Protein AF-A0A7J6TB54-F1 (afdb_monomer)

Structure (mmCIF, N/CA/C/O backbone):
data_AF-A0A7J6TB54-F1
#
_entry.id   AF-A0A7J6TB54-F1
#
loop_
_atom_site.group_PDB
_atom_site.id
_atom_site.type_symbol
_atom_site.label_atom_id
_atom_site.label_alt_id
_atom_site.label_comp_id
_atom_site.label_asym_id
_atom_site.label_entity_id
_atom_site.label_seq_id
_atom_site.pdbx_PDB_ins_code
_atom_site.Cartn_x
_atom_site.Cartn_y
_atom_site.Cartn_z
_atom_site.occupancy
_atom_site.B_iso_or_equiv
_atom_site.auth_seq_id
_atom_site.auth_comp_id
_atom_site.auth_asym_id
_atom_site.auth_atom_id
_atom_site.pdbx_PDB_model_num
ATOM 1 N N . HIS A 1 1 ? 12.594 -7.063 19.375 1.00 52.56 1 HIS A N 1
ATOM 2 C CA . HIS A 1 1 ? 13.958 -7.646 19.365 1.00 52.56 1 HIS A CA 1
ATOM 3 C C . HIS A 1 1 ? 14.977 -6.621 18.866 1.00 52.56 1 HIS A C 1
ATOM 5 O O . HIS A 1 1 ? 14.605 -5.740 18.099 1.00 52.56 1 HIS A O 1
ATOM 11 N N . ARG A 1 2 ? 16.240 -6.703 19.314 1.00 49.12 2 ARG A N 1
ATOM 12 C CA . ARG A 1 2 ? 17.361 -5.839 18.864 1.00 49.12 2 ARG A CA 1
ATOM 13 C C . ARG A 1 2 ? 18.655 -6.622 18.541 1.00 49.12 2 ARG A C 1
ATOM 15 O O . ARG A 1 2 ? 19.672 -5.993 18.266 1.00 49.12 2 ARG A O 1
ATOM 22 N N . ALA A 1 3 ? 18.633 -7.961 18.591 1.00 51.56 3 ALA A N 1
ATOM 23 C CA . ALA A 1 3 ? 19.847 -8.790 18.649 1.00 51.56 3 ALA A CA 1
ATOM 24 C C . ALA A 1 3 ? 19.997 -9.866 17.547 1.00 51.56 3 ALA A C 1
ATOM 26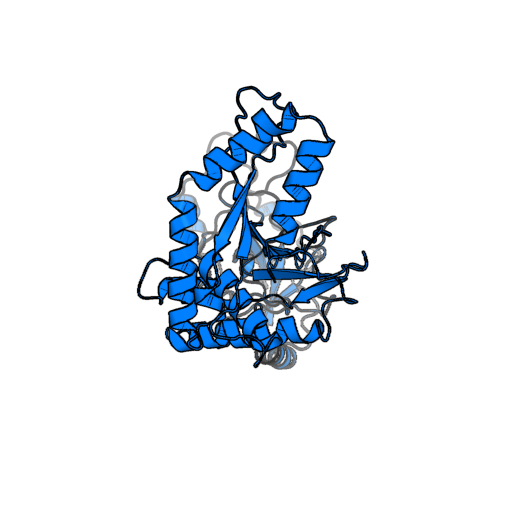 O O . ALA A 1 3 ? 21.071 -10.450 17.440 1.00 51.56 3 ALA A O 1
ATOM 27 N N . GLY A 1 4 ? 18.984 -10.119 16.706 1.00 53.31 4 GLY A N 1
ATOM 28 C CA . GLY A 1 4 ? 19.076 -11.133 15.635 1.00 53.31 4 GLY A CA 1
ATOM 29 C C . GLY A 1 4 ? 18.929 -12.587 16.112 1.00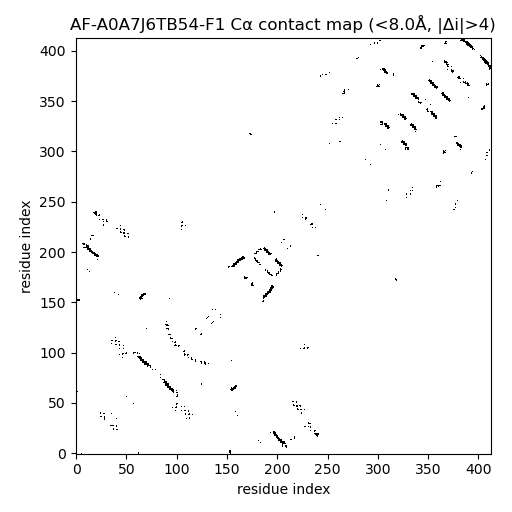 53.31 4 GLY A C 1
ATOM 30 O O . GLY A 1 4 ? 19.300 -13.517 15.406 1.00 53.31 4 GLY A O 1
ATOM 31 N N . ASP A 1 5 ? 18.366 -12.763 17.303 1.00 64.69 5 ASP A N 1
ATOM 32 C CA . ASP A 1 5 ? 17.978 -14.013 17.956 1.00 64.69 5 ASP A CA 1
ATOM 33 C C . ASP A 1 5 ? 16.882 -14.794 17.199 1.00 64.69 5 ASP A C 1
ATOM 35 O O . ASP A 1 5 ? 16.851 -16.026 17.216 1.00 64.69 5 ASP A O 1
ATOM 39 N N . MET A 1 6 ? 16.010 -14.079 16.485 1.00 69.81 6 MET A N 1
ATOM 40 C CA . MET A 1 6 ? 14.909 -14.639 15.699 1.00 69.81 6 MET A CA 1
ATOM 41 C C . MET A 1 6 ? 15.418 -15.398 14.457 1.00 69.81 6 MET A C 1
ATOM 43 O O . MET A 1 6 ? 15.857 -14.796 13.474 1.00 69.81 6 MET A O 1
ATOM 47 N N . ARG A 1 7 ? 15.336 -16.735 14.487 1.00 79.88 7 ARG A N 1
ATOM 48 C CA . ARG A 1 7 ? 15.780 -17.610 13.388 1.00 79.88 7 ARG A CA 1
ATOM 49 C C . ARG A 1 7 ? 14.729 -17.717 12.279 1.00 79.88 7 ARG A C 1
ATOM 51 O O . ARG A 1 7 ? 13.743 -18.436 12.413 1.00 79.88 7 ARG A O 1
ATOM 58 N N . TRP A 1 8 ? 14.987 -17.051 11.158 1.00 84.06 8 TRP A N 1
ATOM 59 C CA . TRP A 1 8 ? 14.251 -17.246 9.906 1.00 84.06 8 TRP A CA 1
ATOM 60 C C . TRP A 1 8 ? 14.515 -18.642 9.329 1.00 84.06 8 TRP A C 1
ATOM 62 O O . TRP A 1 8 ? 15.644 -19.126 9.359 1.00 84.06 8 TRP A O 1
ATOM 72 N N . SER A 1 9 ? 13.484 -19.282 8.775 1.00 87.62 9 SER A N 1
ATOM 73 C CA . SER A 1 9 ? 13.571 -20.635 8.210 1.00 87.62 9 SER A CA 1
ATOM 74 C C . SER A 1 9 ? 13.970 -20.666 6.732 1.00 87.62 9 SER A C 1
ATOM 76 O O . SER A 1 9 ? 14.167 -21.739 6.169 1.00 87.62 9 SER A O 1
ATOM 78 N N . GLY A 1 10 ? 14.003 -19.498 6.083 1.00 84.31 10 GLY A N 1
ATOM 79 C CA . GLY A 1 10 ? 14.164 -19.353 4.633 1.00 84.31 10 GLY A CA 1
ATOM 80 C C . GLY A 1 10 ? 12.861 -19.535 3.845 1.00 84.31 10 GLY A C 1
ATOM 81 O O . GLY A 1 10 ? 12.784 -19.099 2.700 1.00 84.31 10 GLY A O 1
ATOM 82 N N . SER A 1 11 ? 11.810 -20.091 4.459 1.00 89.06 11 SER A N 1
ATOM 83 C CA . SER A 1 11 ? 10.483 -20.207 3.838 1.00 89.06 11 SER A CA 1
ATOM 84 C C . SER A 1 11 ? 9.908 -18.817 3.547 1.00 89.06 11 SER A C 1
ATOM 86 O O . SER A 1 11 ? 10.085 -17.889 4.341 1.00 89.06 11 SER A O 1
ATOM 88 N N . ARG A 1 12 ? 9.187 -18.655 2.434 1.00 89.44 12 ARG A N 1
ATOM 89 C CA . ARG A 1 12 ? 8.506 -17.402 2.080 1.00 89.44 12 ARG A CA 1
ATOM 90 C C . ARG A 1 12 ? 7.069 -17.664 1.649 1.00 89.44 12 ARG A C 1
ATOM 92 O O . ARG A 1 12 ? 6.790 -18.652 0.979 1.00 89.44 12 ARG A O 1
ATOM 99 N N . ARG A 1 13 ? 6.164 -16.776 2.056 1.00 88.50 13 ARG A N 1
ATOM 100 C CA . ARG A 1 13 ? 4.749 -16.755 1.677 1.00 88.50 13 ARG A CA 1
ATOM 101 C C . ARG A 1 13 ? 4.314 -15.306 1.506 1.00 88.50 13 ARG A C 1
ATOM 103 O O . ARG A 1 13 ? 4.523 -14.505 2.415 1.00 88.50 13 ARG A O 1
ATOM 110 N N . ALA A 1 14 ? 3.710 -14.986 0.367 1.00 90.94 14 ALA A N 1
ATOM 111 C CA . ALA A 1 14 ? 2.957 -13.751 0.198 1.00 90.94 14 ALA A CA 1
ATOM 112 C C . ALA A 1 14 ? 1.550 -13.940 0.779 1.00 90.94 14 ALA A C 1
ATOM 114 O O . ALA A 1 14 ? 0.861 -14.907 0.451 1.00 90.94 14 ALA A O 1
ATOM 115 N N . VAL A 1 15 ? 1.137 -13.025 1.651 1.00 88.81 15 VAL A N 1
ATOM 116 C CA . VAL A 1 15 ? -0.247 -12.875 2.101 1.00 88.81 15 VAL A CA 1
ATOM 117 C C . VAL A 1 15 ? -0.836 -11.730 1.294 1.00 88.81 15 VAL A C 1
ATOM 119 O O . VAL A 1 15 ? -0.404 -10.585 1.442 1.00 88.81 15 VAL A O 1
ATOM 122 N N . LEU A 1 16 ? -1.759 -12.052 0.393 1.00 86.38 16 LEU A N 1
ATOM 123 C CA . LEU A 1 16 ? -2.441 -11.073 -0.449 1.00 86.38 16 LEU A CA 1
ATOM 124 C C . LEU A 1 16 ? -3.681 -10.593 0.294 1.00 86.38 16 LEU A C 1
ATOM 126 O O . LEU A 1 16 ? -4.451 -11.422 0.772 1.00 86.38 16 LEU A O 1
ATOM 130 N N . PHE A 1 17 ? -3.865 -9.282 0.398 1.00 87.81 17 PHE A N 1
ATOM 131 C CA . PHE A 1 17 ? -5.110 -8.718 0.913 1.00 87.81 17 PHE A CA 1
ATOM 132 C C . PHE A 1 17 ? -6.038 -8.446 -0.277 1.00 87.81 17 PHE A C 1
ATOM 134 O O . PHE A 1 17 ? -5.559 -8.164 -1.383 1.00 87.81 17 PHE A O 1
ATOM 141 N N . LYS A 1 18 ? -7.358 -8.492 -0.071 1.00 84.69 18 LYS A N 1
ATOM 142 C CA . LYS A 1 18 ? -8.319 -8.009 -1.073 1.00 84.69 18 LYS A CA 1
ATOM 143 C C . LYS A 1 18 ? -8.033 -6.526 -1.381 1.00 84.69 18 LYS A C 1
ATOM 145 O O . LYS A 1 18 ? -7.587 -5.819 -0.467 1.00 84.69 18 LYS A O 1
ATOM 150 N N . PRO A 1 19 ? -8.313 -6.025 -2.597 1.00 87.31 19 PRO A N 1
ATOM 151 C CA . PRO A 1 19 ? -8.150 -4.608 -2.921 1.00 87.31 19 PRO A CA 1
ATOM 152 C C . PRO A 1 19 ? -8.997 -3.692 -2.026 1.00 87.31 19 PRO A C 1
ATOM 154 O O . PRO A 1 19 ? -9.946 -4.127 -1.367 1.00 87.31 19 PRO A O 1
ATOM 157 N N . PHE A 1 20 ? -8.648 -2.412 -1.965 1.00 84.25 20 PHE A N 1
ATOM 158 C CA . PHE A 1 20 ? -9.446 -1.394 -1.277 1.00 84.25 20 PHE A CA 1
ATOM 159 C C . PHE A 1 20 ? -9.248 -0.017 -1.911 1.00 84.25 20 PHE A C 1
ATOM 161 O O . PHE A 1 20 ? -8.226 0.249 -2.544 1.00 84.25 20 PHE A O 1
ATOM 168 N N . SER A 1 21 ? -10.232 0.865 -1.735 1.00 87.94 21 SER A N 1
ATOM 169 C CA . SER A 1 21 ? -10.269 2.179 -2.379 1.00 87.94 21 SER A CA 1
ATOM 170 C C . SER A 1 21 ? -9.065 3.069 -2.030 1.00 87.94 21 SER A C 1
ATOM 172 O O . SER A 1 21 ? -8.798 3.369 -0.860 1.00 87.94 21 SER A O 1
ATOM 174 N N . LEU A 1 22 ? -8.378 3.581 -3.060 1.00 90.75 22 LEU A N 1
ATOM 175 C CA . LEU A 1 22 ? -7.399 4.665 -2.917 1.00 90.75 22 LEU A CA 1
ATOM 176 C C . LEU A 1 22 ? -8.082 5.972 -2.491 1.00 90.75 22 LEU A C 1
ATOM 178 O O . LEU A 1 22 ? -7.463 6.807 -1.828 1.00 90.75 22 LEU A O 1
ATOM 182 N N . GLU A 1 23 ? -9.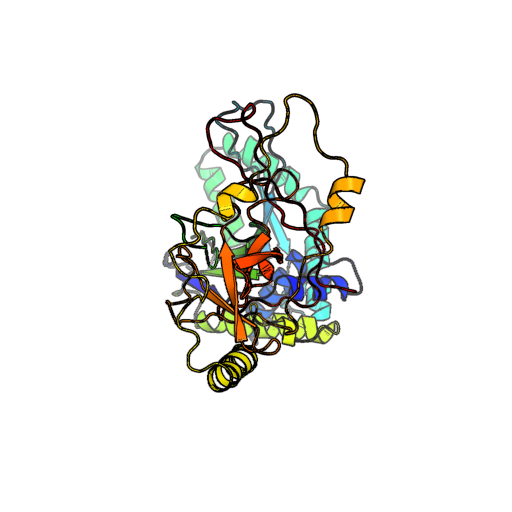352 6.161 -2.857 1.00 89.81 23 GLU A N 1
ATOM 183 C CA . GLU A 1 23 ? -10.131 7.328 -2.454 1.00 89.81 23 GLU A CA 1
ATOM 184 C C . GLU A 1 23 ? -10.430 7.336 -0.956 1.00 89.81 23 GLU A C 1
ATOM 186 O O . GLU A 1 23 ? -10.266 8.386 -0.338 1.00 89.81 23 GLU A O 1
ATOM 191 N N . TYR A 1 24 ? -10.732 6.195 -0.331 1.00 89.56 24 TYR A N 1
ATOM 192 C CA . TYR A 1 24 ? -10.888 6.140 1.127 1.00 89.56 24 TYR A CA 1
ATOM 193 C C . TYR A 1 24 ? -9.629 6.624 1.856 1.00 89.56 24 TYR A C 1
ATOM 195 O O . TYR A 1 24 ? -9.688 7.484 2.735 1.00 89.56 24 TYR A O 1
ATOM 203 N N . VAL A 1 25 ? -8.457 6.151 1.424 1.00 94.12 25 VAL A N 1
ATOM 204 C CA . VAL A 1 25 ? -7.171 6.573 2.000 1.00 94.12 25 VAL A CA 1
ATOM 205 C C . VAL A 1 25 ? -6.909 8.064 1.751 1.00 94.12 25 VAL A C 1
ATOM 207 O O . VAL A 1 25 ? -6.421 8.761 2.643 1.00 94.12 25 VAL A O 1
ATOM 210 N N . ARG A 1 26 ? -7.290 8.596 0.579 1.00 92.50 26 ARG A N 1
ATOM 211 C CA . ARG A 1 26 ? -7.265 10.044 0.303 1.00 92.50 26 ARG A CA 1
ATOM 212 C C . ARG A 1 26 ? -8.226 10.813 1.219 1.00 92.50 26 ARG A C 1
ATOM 214 O O . ARG A 1 26 ? -7.839 11.861 1.732 1.00 92.50 26 ARG A O 1
ATOM 221 N N . ALA A 1 27 ? -9.435 10.312 1.461 1.00 92.19 27 ALA A N 1
ATOM 222 C CA . ALA A 1 27 ? -10.425 10.937 2.335 1.00 92.19 27 ALA A CA 1
ATOM 223 C C . ALA A 1 27 ? -9.920 11.035 3.784 1.00 92.19 27 ALA A C 1
ATOM 225 O O . ALA A 1 27 ? -10.029 12.107 4.377 1.00 92.19 27 ALA A O 1
ATOM 226 N N . ILE A 1 28 ? -9.247 9.994 4.297 1.00 93.62 28 ILE A N 1
ATOM 227 C CA . ILE A 1 28 ? -8.531 10.056 5.584 1.00 93.62 28 ILE A CA 1
ATOM 228 C C . ILE A 1 28 ? -7.511 11.204 5.558 1.00 93.62 28 ILE A C 1
ATOM 230 O O . ILE A 1 28 ? -7.586 12.098 6.395 1.00 93.62 28 ILE A O 1
ATOM 234 N N . THR A 1 29 ? -6.620 11.268 4.557 1.00 94.06 29 THR A N 1
ATOM 235 C CA . THR A 1 29 ? -5.609 12.350 4.493 1.00 94.06 29 THR A CA 1
ATOM 236 C C . THR A 1 29 ? -6.191 13.764 4.383 1.00 94.06 29 THR A C 1
ATOM 238 O O . THR A 1 29 ? -5.555 14.705 4.854 1.00 94.06 29 THR A O 1
ATOM 241 N N . LYS A 1 30 ? -7.386 13.927 3.791 1.00 91.94 30 LYS A N 1
ATOM 242 C CA . LYS A 1 30 ? -8.110 15.211 3.708 1.00 91.94 30 LYS A CA 1
ATOM 243 C C . LYS A 1 30 ? -8.732 15.629 5.048 1.00 91.94 30 LYS A C 1
ATOM 245 O O . LYS A 1 30 ? -8.899 16.822 5.277 1.00 91.94 30 LYS A O 1
ATOM 250 N N . LYS A 1 31 ? -9.112 14.665 5.893 1.00 91.25 31 LYS A N 1
ATOM 251 C CA . LYS A 1 31 ? -9.821 14.887 7.164 1.00 91.25 31 LYS A CA 1
ATOM 252 C C . LYS A 1 31 ? -8.890 15.030 8.371 1.00 91.25 31 LYS A C 1
ATOM 254 O O . LYS A 1 31 ? -9.255 15.706 9.328 1.00 91.25 31 LYS A O 1
ATOM 259 N N . THR A 1 32 ? -7.690 14.451 8.330 1.00 88.75 32 THR A N 1
ATOM 260 C CA . THR A 1 32 ? -6.699 14.597 9.407 1.00 88.75 32 THR A CA 1
ATOM 261 C C . THR A 1 32 ? -6.305 16.073 9.620 1.00 88.75 32 THR A C 1
ATOM 263 O O . THR A 1 32 ? -5.904 16.730 8.656 1.00 88.75 32 THR A O 1
ATOM 266 N N . PRO A 1 33 ? -6.283 16.610 10.859 1.00 70.25 33 PRO A N 1
ATOM 267 C CA . PRO A 1 33 ? -6.038 18.039 11.127 1.00 70.25 33 PRO A CA 1
ATOM 268 C C . PRO A 1 33 ? -4.603 18.539 10.849 1.00 70.25 33 PRO A C 1
ATOM 270 O O . PRO A 1 33 ? -4.275 19.691 11.137 1.00 70.25 33 PRO A O 1
ATOM 273 N N . LYS A 1 34 ? -3.710 17.701 10.305 1.00 80.69 34 LYS A N 1
ATOM 274 C CA . LYS A 1 34 ? -2.387 18.101 9.786 1.00 80.69 34 LYS A CA 1
ATOM 275 C C . LYS A 1 34 ? -2.111 17.343 8.492 1.00 80.69 34 LYS A C 1
ATOM 277 O O . LYS A 1 34 ? -2.607 16.234 8.312 1.00 80.69 34 LYS A O 1
ATOM 282 N N . LYS A 1 35 ? -1.262 17.918 7.629 1.00 81.88 35 LYS A N 1
ATOM 283 C CA . LYS A 1 35 ? -0.851 17.339 6.337 1.00 81.88 35 LYS A CA 1
ATOM 284 C C . LYS A 1 35 ? -0.226 15.946 6.518 1.00 81.88 35 LYS A C 1
ATOM 286 O O . LYS A 1 35 ? 0.974 15.825 6.756 1.00 81.88 35 LYS A O 1
ATOM 291 N N . THR A 1 36 ? -1.055 14.914 6.393 1.00 92.94 36 THR A N 1
ATOM 292 C CA . THR A 1 36 ? -0.664 13.501 6.337 1.00 92.94 36 THR A CA 1
ATOM 293 C C . THR A 1 36 ? -0.665 13.034 4.888 1.00 92.94 36 THR A C 1
ATOM 295 O O . THR A 1 36 ? -1.374 13.590 4.049 1.00 92.94 36 THR A O 1
ATOM 298 N N . THR A 1 37 ? 0.152 12.035 4.562 1.00 93.81 37 THR A N 1
ATOM 299 C CA . THR A 1 37 ? 0.187 11.453 3.213 1.00 93.81 37 THR A CA 1
ATOM 300 C C . THR A 1 37 ? -0.413 10.051 3.188 1.00 93.81 37 THR A C 1
ATOM 302 O O . THR A 1 37 ? -0.509 9.380 4.214 1.00 93.81 37 THR A O 1
ATOM 305 N N . ILE A 1 38 ? -0.764 9.582 1.987 1.00 93.62 38 ILE A N 1
ATOM 306 C CA . ILE A 1 38 ? -1.249 8.215 1.732 1.00 93.62 38 ILE A CA 1
ATOM 307 C C . ILE A 1 38 ? -0.311 7.171 2.370 1.00 93.62 38 ILE A C 1
ATOM 309 O O . ILE A 1 38 ? -0.774 6.254 3.043 1.00 93.62 38 ILE A O 1
ATOM 313 N N . ASN A 1 39 ? 1.010 7.361 2.252 1.00 94.31 39 ASN A N 1
ATOM 314 C CA . ASN A 1 39 ? 2.004 6.481 2.874 1.00 94.31 39 ASN A CA 1
ATOM 315 C C . ASN A 1 39 ? 1.941 6.508 4.407 1.00 94.31 39 ASN A C 1
ATOM 317 O O . ASN A 1 39 ? 2.123 5.464 5.023 1.00 94.31 39 ASN A O 1
ATOM 321 N N . ASP A 1 40 ? 1.685 7.665 5.024 1.00 96.12 40 ASP A N 1
ATOM 322 C CA . ASP A 1 40 ? 1.605 7.775 6.483 1.00 96.12 40 ASP A CA 1
ATOM 323 C C . ASP A 1 40 ? 0.358 7.039 7.027 1.00 96.12 40 ASP A C 1
ATOM 325 O O . ASP A 1 40 ? 0.446 6.372 8.059 1.00 96.12 40 ASP A O 1
ATOM 329 N N . VAL A 1 41 ? -0.777 7.099 6.310 1.00 96.50 41 VAL A N 1
ATOM 330 C CA . VAL A 1 41 ? -2.014 6.358 6.640 1.00 96.50 41 VAL A CA 1
ATOM 331 C C . VAL A 1 41 ? -1.811 4.852 6.499 1.00 96.50 41 VAL A C 1
ATOM 333 O O . VAL A 1 41 ? -2.053 4.106 7.444 1.00 96.50 41 VAL A O 1
ATOM 336 N N . LEU A 1 42 ? -1.312 4.395 5.350 1.00 96.94 42 LEU A N 1
ATOM 337 C CA . LEU A 1 42 ? -1.096 2.970 5.080 1.00 96.94 42 LEU A CA 1
ATOM 338 C C . LEU A 1 42 ? -0.060 2.352 6.030 1.00 96.94 42 LEU A C 1
ATOM 340 O O . LEU A 1 42 ? -0.239 1.228 6.502 1.00 96.94 42 LEU A O 1
ATOM 344 N N . LEU A 1 43 ? 0.992 3.102 6.370 1.00 97.81 43 LEU A N 1
ATOM 345 C CA . LEU A 1 43 ? 1.970 2.691 7.371 1.00 97.81 43 LEU A CA 1
ATOM 346 C C . LEU A 1 43 ? 1.349 2.638 8.775 1.00 97.81 43 LEU A C 1
ATOM 348 O O . LEU A 1 43 ? 1.599 1.683 9.502 1.00 97.81 43 LEU A O 1
ATOM 352 N N . SER A 1 44 ? 0.500 3.600 9.150 1.00 97.75 44 SER A N 1
ATOM 353 C CA . SER A 1 44 ? -0.194 3.590 10.447 1.00 97.75 44 SER A CA 1
ATOM 354 C C . SER A 1 44 ? -1.167 2.408 10.579 1.00 97.75 44 SER A C 1
ATOM 356 O O . SER A 1 44 ? -1.174 1.742 11.615 1.00 97.75 44 SER A O 1
ATOM 358 N N . ALA A 1 45 ? -1.915 2.078 9.517 1.00 97.25 45 ALA A N 1
ATOM 359 C CA . ALA A 1 45 ? -2.750 0.871 9.457 1.00 97.25 45 ALA A CA 1
ATOM 360 C C . ALA A 1 45 ? -1.903 -0.404 9.597 1.00 97.25 45 ALA A C 1
ATOM 362 O O . ALA A 1 45 ? -2.261 -1.309 10.343 1.00 97.25 45 ALA A O 1
ATOM 363 N N . THR A 1 46 ? -0.737 -0.449 8.944 1.00 98.06 46 THR A N 1
ATOM 364 C CA . THR A 1 46 ? 0.214 -1.570 9.042 1.00 98.06 46 THR A CA 1
ATOM 365 C C . THR A 1 46 ? 0.771 -1.731 10.460 1.00 98.06 46 THR A C 1
ATOM 367 O O . THR A 1 46 ? 0.863 -2.848 10.968 1.00 98.06 46 THR A O 1
ATOM 370 N N . VAL A 1 47 ? 1.125 -0.629 11.130 1.00 98.31 47 VAL A N 1
ATOM 371 C CA . VAL A 1 47 ? 1.580 -0.648 12.530 1.00 98.31 47 VAL A CA 1
ATOM 372 C C . VAL A 1 47 ? 0.449 -1.083 13.466 1.00 98.31 47 VAL A C 1
ATOM 374 O O . VAL A 1 47 ? 0.698 -1.873 14.372 1.00 98.31 47 VAL A O 1
ATOM 377 N N . GLY A 1 48 ? -0.787 -0.633 13.226 1.00 97.75 48 GLY A N 1
ATOM 378 C CA . GLY A 1 48 ? -1.975 -1.099 13.945 1.00 97.75 48 GLY A CA 1
ATOM 379 C C . GLY A 1 48 ? -2.214 -2.601 13.782 1.00 97.75 48 GLY A C 1
ATOM 380 O O . GLY A 1 48 ? -2.283 -3.324 14.771 1.00 97.75 48 GLY A O 1
ATOM 381 N N . ALA A 1 49 ? -2.208 -3.102 12.544 1.00 96.81 49 ALA A N 1
ATOM 382 C CA . ALA A 1 49 ? -2.362 -4.527 12.249 1.00 96.81 49 ALA A CA 1
ATOM 383 C C . ALA A 1 49 ? -1.325 -5.387 12.989 1.00 96.81 49 ALA A C 1
ATOM 385 O O . ALA A 1 49 ? -1.664 -6.418 13.565 1.00 96.81 49 ALA A O 1
ATOM 386 N N . ILE A 1 50 ? -0.066 -4.933 13.018 1.00 96.81 50 ILE A N 1
ATOM 387 C CA . ILE A 1 50 ? 1.023 -5.596 13.746 1.00 96.81 50 ILE A CA 1
ATOM 388 C C . ILE A 1 50 ? 0.815 -5.497 15.266 1.00 96.81 50 ILE A C 1
ATOM 390 O O . ILE A 1 50 ? 1.041 -6.485 15.957 1.00 96.81 50 ILE A O 1
ATOM 394 N N . LYS A 1 51 ? 0.332 -4.363 15.796 1.00 97.12 51 LYS A N 1
ATOM 395 C CA . LYS A 1 51 ? -0.026 -4.223 17.219 1.00 97.12 51 LYS A CA 1
ATOM 396 C C . LYS A 1 51 ? -1.108 -5.224 17.615 1.00 97.12 51 LYS A C 1
ATOM 398 O O . LYS A 1 51 ? -0.921 -5.967 18.571 1.00 97.12 51 LYS A O 1
ATOM 403 N N . ALA A 1 52 ? -2.214 -5.253 16.876 1.00 95.31 52 ALA A N 1
ATOM 404 C CA . ALA A 1 52 ? -3.353 -6.115 17.162 1.00 95.31 52 ALA A CA 1
ATOM 405 C C . ALA A 1 52 ? -3.007 -7.607 16.994 1.00 95.31 52 ALA A C 1
ATOM 407 O O . ALA A 1 52 ? -3.444 -8.428 17.792 1.00 95.31 52 ALA A O 1
ATOM 408 N N . TYR A 1 53 ? -2.152 -7.950 16.022 1.00 95.62 53 TYR A N 1
ATOM 409 C CA . TYR A 1 53 ? -1.595 -9.298 15.860 1.00 95.62 53 TYR A CA 1
ATOM 410 C C . TYR A 1 53 ? -0.690 -9.704 17.039 1.00 95.62 53 TYR A C 1
ATOM 412 O O . TYR A 1 53 ? -0.718 -10.850 17.479 1.00 95.62 53 TYR A O 1
ATOM 420 N N . SER A 1 54 ? 0.123 -8.775 17.553 1.00 94.19 54 SER A N 1
ATOM 421 C CA . SER A 1 54 ? 1.028 -9.019 18.683 1.00 94.19 54 SER A CA 1
ATOM 422 C C . SER A 1 54 ? 0.336 -9.000 20.054 1.00 94.19 54 SER A C 1
ATOM 424 O O . SER A 1 54 ? 0.890 -9.555 21.007 1.00 94.19 54 SER A O 1
ATOM 426 N N . GLY A 1 55 ? -0.843 -8.384 20.172 1.00 92.94 55 GLY A N 1
ATOM 427 C CA . GLY A 1 55 ? -1.629 -8.330 21.407 1.00 92.94 55 GLY A CA 1
ATOM 428 C C . GLY A 1 55 ? -0.836 -7.792 22.603 1.00 92.94 55 GLY A C 1
ATOM 429 O O . GLY A 1 55 ? -0.041 -6.856 22.475 1.00 92.94 55 GLY A O 1
ATOM 430 N N . ASP A 1 56 ? -1.006 -8.434 23.758 1.00 91.25 56 ASP A N 1
ATOM 431 C CA . ASP A 1 56 ? -0.397 -8.035 25.037 1.00 91.25 56 ASP A CA 1
ATOM 432 C C . ASP A 1 56 ? 1.141 -8.137 25.071 1.00 91.25 56 ASP A C 1
ATOM 434 O O . ASP A 1 56 ? 1.773 -7.684 26.024 1.00 91.25 56 ASP A O 1
ATOM 438 N N . THR A 1 57 ? 1.781 -8.679 24.025 1.00 92.06 57 THR A N 1
ATOM 439 C CA . THR A 1 57 ? 3.252 -8.647 23.902 1.00 92.06 57 THR A CA 1
ATOM 440 C C . THR A 1 57 ? 3.800 -7.256 23.547 1.00 92.06 57 THR A C 1
ATOM 442 O O . THR A 1 57 ? 5.012 -7.044 23.613 1.00 92.06 57 THR A O 1
ATOM 445 N N . VAL A 1 58 ? 2.936 -6.293 23.189 1.00 95.06 58 VAL A N 1
ATOM 446 C CA . VAL A 1 58 ? 3.319 -4.901 22.890 1.00 95.06 58 VAL A CA 1
ATOM 447 C C . VAL A 1 58 ? 3.352 -4.057 24.165 1.00 95.06 58 VAL A C 1
ATOM 449 O O . VAL A 1 58 ? 2.381 -3.398 24.536 1.00 95.06 58 VAL A O 1
ATOM 452 N N . ASP A 1 59 ? 4.513 -4.040 24.811 1.00 94.19 59 ASP A N 1
ATOM 453 C CA . ASP A 1 59 ? 4.753 -3.322 26.063 1.00 94.19 59 ASP A CA 1
ATOM 454 C C . ASP A 1 59 ? 5.312 -1.890 25.877 1.00 94.19 59 ASP A C 1
ATOM 456 O O . ASP A 1 59 ? 5.585 -1.407 24.771 1.00 94.19 59 ASP A O 1
ATOM 460 N N . SER A 1 60 ? 5.553 -1.201 26.997 1.00 93.38 60 SER A N 1
ATOM 461 C CA . SER A 1 60 ? 6.153 0.139 27.027 1.00 93.38 60 SER A CA 1
ATOM 462 C C . SER A 1 60 ? 7.610 0.188 26.543 1.00 93.38 60 SER A C 1
ATOM 464 O O . SER A 1 60 ? 8.083 1.277 26.210 1.00 93.38 60 SER A O 1
ATOM 466 N N . ASN A 1 61 ? 8.313 -0.947 26.439 1.00 93.25 61 ASN A N 1
ATOM 467 C CA . ASN A 1 61 ? 9.678 -1.043 25.914 1.00 93.25 61 ASN A CA 1
ATOM 468 C C . ASN A 1 61 ? 9.738 -1.429 24.429 1.00 93.25 61 ASN A C 1
ATOM 470 O O . ASN A 1 61 ? 10.762 -1.187 23.785 1.00 93.25 61 ASN A O 1
ATOM 474 N N . THR A 1 62 ? 8.659 -1.971 23.858 1.00 94.25 62 THR A N 1
ATOM 475 C CA . THR A 1 62 ? 8.616 -2.582 22.522 1.00 94.25 62 THR A CA 1
ATOM 476 C C . THR A 1 62 ? 9.142 -1.646 21.437 1.00 94.25 62 THR A C 1
ATOM 478 O O . THR A 1 62 ? 8.716 -0.496 21.308 1.00 94.25 62 THR A O 1
ATOM 481 N N . VAL A 1 63 ? 10.122 -2.126 20.668 1.00 93.81 63 VAL A N 1
ATOM 482 C CA . VAL A 1 63 ? 10.815 -1.363 19.620 1.00 93.81 63 VAL A CA 1
ATOM 483 C C . VAL A 1 63 ? 10.384 -1.869 18.257 1.00 93.81 63 VAL A C 1
ATOM 485 O O . VAL A 1 63 ? 10.520 -3.059 17.971 1.00 93.81 63 VAL A O 1
ATOM 488 N N . MET A 1 64 ? 9.947 -0.947 17.404 1.00 95.31 64 MET A N 1
ATOM 489 C CA . MET A 1 64 ? 9.572 -1.221 16.023 1.00 95.31 64 MET A CA 1
ATOM 490 C C . MET A 1 64 ? 10.298 -0.255 15.094 1.00 95.31 64 MET A C 1
ATOM 492 O O . MET A 1 64 ? 10.301 0.954 15.324 1.00 95.31 64 MET A O 1
ATOM 496 N N . ARG A 1 65 ? 10.884 -0.784 14.021 1.00 95.94 65 ARG A N 1
ATOM 497 C CA . ARG A 1 65 ? 11.441 0.023 12.930 1.00 95.94 65 ARG A CA 1
ATOM 498 C C . ARG A 1 65 ? 11.044 -0.580 11.598 1.00 95.94 65 ARG A C 1
ATOM 500 O O . ARG A 1 65 ? 11.081 -1.803 11.464 1.00 95.94 65 ARG A O 1
ATOM 507 N N . MET A 1 66 ? 10.738 0.253 10.612 1.00 96.69 66 MET A N 1
ATOM 508 C CA . MET A 1 66 ? 10.567 -0.200 9.230 1.00 96.69 66 MET A CA 1
ATOM 509 C C . MET A 1 66 ? 11.601 0.436 8.309 1.00 96.69 66 MET A C 1
ATOM 511 O O . MET A 1 66 ? 11.933 1.614 8.460 1.00 96.69 66 MET A O 1
ATOM 515 N N . LEU A 1 67 ? 12.100 -0.364 7.365 1.00 95.75 67 LEU A N 1
ATOM 516 C CA . LEU A 1 67 ? 12.890 0.126 6.241 1.00 95.75 67 LEU A CA 1
ATOM 517 C C . LEU A 1 67 ? 11.952 0.662 5.164 1.00 95.75 67 LEU A C 1
ATOM 519 O O . LEU A 1 67 ? 10.990 -0.005 4.782 1.00 95.75 67 LEU A O 1
ATOM 523 N N . LEU A 1 68 ? 12.259 1.851 4.662 1.00 94.38 68 LEU A N 1
ATOM 524 C CA . LEU A 1 68 ? 11.460 2.557 3.668 1.00 94.38 68 LEU A CA 1
ATOM 525 C C . LEU A 1 68 ? 12.328 2.838 2.438 1.00 94.38 68 LEU A C 1
ATOM 527 O O . LEU A 1 68 ? 13.362 3.489 2.603 1.00 94.38 68 LEU A O 1
ATOM 531 N N . PRO A 1 69 ? 11.957 2.380 1.230 1.00 91.69 69 PRO A N 1
ATOM 532 C CA . PRO A 1 69 ? 12.646 2.774 0.015 1.00 91.69 69 PRO A CA 1
ATOM 533 C C . PRO A 1 69 ? 12.269 4.219 -0.339 1.00 91.69 69 PRO A C 1
ATOM 535 O O . PRO A 1 69 ? 11.104 4.539 -0.574 1.00 91.69 69 PRO A O 1
ATOM 538 N N . PHE A 1 70 ? 13.269 5.093 -0.377 1.00 89.12 70 PHE A N 1
ATOM 539 C CA . PHE A 1 70 ? 13.182 6.445 -0.916 1.00 89.12 70 PHE A CA 1
ATOM 540 C C . PHE A 1 70 ? 13.765 6.436 -2.326 1.00 89.12 70 PHE A C 1
ATOM 542 O O . PHE A 1 70 ? 14.948 6.136 -2.492 1.00 89.12 70 PHE A O 1
ATOM 549 N N . GLY A 1 71 ? 12.932 6.739 -3.322 1.00 86.88 71 GLY A N 1
ATOM 550 C CA . GLY A 1 71 ? 13.369 6.941 -4.702 1.00 86.88 71 GLY A CA 1
ATOM 551 C C . GLY A 1 71 ? 14.092 8.277 -4.882 1.00 86.88 71 GLY A C 1
ATOM 552 O O . GLY A 1 71 ? 13.801 9.246 -4.180 1.00 86.88 71 GLY A O 1
ATOM 553 N N . PHE A 1 72 ? 15.017 8.307 -5.832 1.00 83.44 72 PHE A N 1
ATOM 554 C CA . PHE A 1 72 ? 15.780 9.469 -6.276 1.00 83.44 72 PHE A CA 1
ATOM 555 C C . PHE A 1 72 ? 15.577 9.645 -7.778 1.00 83.44 72 PHE A C 1
ATOM 557 O O . PHE A 1 72 ? 15.365 8.672 -8.502 1.00 83.44 72 PHE A O 1
ATOM 564 N N . GLU A 1 73 ? 15.648 10.886 -8.247 1.00 77.62 73 GLU A N 1
ATOM 565 C CA . GLU A 1 73 ? 15.529 11.188 -9.670 1.00 77.62 73 GLU A CA 1
ATOM 566 C C . GLU A 1 73 ? 16.704 10.588 -10.451 1.00 77.62 73 GLU A C 1
ATOM 568 O O . GLU A 1 73 ? 17.865 10.646 -10.032 1.00 77.62 73 GLU A O 1
ATOM 573 N N . ALA A 1 74 ? 16.383 9.973 -11.586 1.00 71.12 74 ALA A N 1
ATOM 574 C CA . ALA A 1 74 ? 17.362 9.386 -12.478 1.00 71.12 74 ALA A CA 1
ATOM 575 C C . ALA A 1 74 ? 18.106 10.481 -13.252 1.00 71.12 74 ALA A C 1
ATOM 577 O O . ALA A 1 74 ? 17.482 11.322 -13.898 1.00 71.12 74 ALA A O 1
ATOM 578 N N . LYS A 1 75 ? 19.440 10.424 -13.259 1.00 72.06 75 LYS A N 1
ATOM 579 C CA . LYS A 1 75 ? 20.253 11.195 -14.206 1.00 72.06 75 LYS A CA 1
ATOM 580 C C . LYS A 1 75 ? 20.207 10.508 -15.569 1.00 72.06 75 LYS A C 1
ATOM 582 O O . LYS A 1 75 ? 20.973 9.586 -15.825 1.00 72.06 75 LYS A O 1
ATOM 587 N N . LEU A 1 76 ? 19.248 10.910 -16.401 1.00 72.19 76 LEU A N 1
ATOM 588 C CA . LEU A 1 76 ? 19.010 10.319 -17.724 1.00 72.19 76 LEU A CA 1
ATOM 589 C C . LEU A 1 76 ? 19.839 10.965 -18.845 1.00 72.19 76 LEU A C 1
ATOM 591 O O . LEU A 1 76 ? 19.871 10.428 -19.953 1.00 72.19 76 LEU A O 1
ATOM 595 N N . ASP A 1 77 ? 20.491 12.093 -18.563 1.00 73.12 77 ASP A N 1
ATOM 596 C CA . ASP A 1 77 ? 21.265 12.871 -19.540 1.00 73.12 77 ASP A CA 1
ATOM 597 C C . ASP A 1 77 ? 22.551 12.144 -19.963 1.00 73.12 77 ASP A C 1
ATOM 599 O O . ASP A 1 77 ? 22.915 12.158 -21.136 1.00 73.12 77 ASP A O 1
ATOM 603 N N . ASP A 1 78 ? 23.179 11.431 -19.021 1.00 69.50 78 ASP A N 1
ATOM 604 C CA . ASP A 1 78 ? 24.377 10.609 -19.238 1.00 69.50 78 ASP A CA 1
ATOM 605 C C . ASP A 1 78 ? 24.058 9.213 -19.836 1.00 69.50 78 ASP A C 1
ATOM 607 O O . ASP A 1 78 ? 24.972 8.436 -20.116 1.00 69.50 78 ASP A O 1
ATOM 611 N N . MET A 1 79 ? 22.773 8.856 -20.003 1.00 71.75 79 MET A N 1
ATOM 612 C CA . MET A 1 79 ? 22.326 7.496 -20.349 1.00 71.75 79 MET A CA 1
ATOM 613 C C . MET A 1 79 ? 21.843 7.372 -21.811 1.00 71.75 79 MET A C 1
ATOM 615 O O . MET A 1 79 ? 21.040 8.203 -22.262 1.00 71.75 79 MET A O 1
ATOM 619 N N . PRO A 1 80 ? 22.238 6.306 -22.546 1.00 76.31 80 PRO A N 1
ATOM 620 C CA . PRO A 1 80 ? 21.754 6.033 -23.901 1.00 76.31 80 PRO A CA 1
ATOM 621 C C . PRO A 1 80 ? 20.225 6.026 -23.997 1.00 76.31 80 PRO A C 1
ATOM 623 O O . PRO A 1 80 ? 19.538 5.513 -23.117 1.00 76.31 80 PRO A O 1
ATOM 626 N N . ALA A 1 81 ? 19.665 6.552 -25.091 1.00 75.94 81 ALA A N 1
ATOM 627 C CA . ALA A 1 81 ? 18.211 6.685 -25.250 1.00 75.94 81 ALA A CA 1
ATOM 628 C C . ALA A 1 81 ? 17.450 5.341 -25.202 1.00 75.94 81 ALA A C 1
ATOM 630 O O . ALA A 1 81 ? 16.283 5.312 -24.819 1.00 75.94 81 ALA A O 1
ATOM 631 N N . ASN A 1 82 ? 18.120 4.241 -25.556 1.00 81.12 82 ASN A N 1
ATOM 632 C CA . ASN A 1 82 ? 17.617 2.869 -25.503 1.00 81.12 82 ASN A CA 1
ATOM 633 C C . ASN A 1 82 ? 17.825 2.165 -24.145 1.00 81.12 82 ASN A C 1
ATOM 635 O O . ASN A 1 82 ? 17.300 1.070 -23.968 1.00 81.12 82 ASN A O 1
ATOM 639 N N . ASP A 1 83 ? 18.554 2.767 -23.198 1.00 70.62 83 ASP A N 1
ATOM 640 C CA . ASP A 1 83 ? 18.809 2.213 -21.860 1.00 70.62 83 ASP A CA 1
ATOM 641 C C . ASP A 1 83 ? 18.569 3.268 -20.766 1.00 70.62 83 ASP A C 1
ATOM 643 O O . ASP A 1 83 ? 19.477 3.778 -20.111 1.00 70.62 83 ASP A O 1
ATOM 647 N N . ARG A 1 84 ? 17.297 3.643 -20.595 1.00 74.81 84 ARG A N 1
ATOM 648 C CA . ARG A 1 84 ? 16.846 4.623 -19.586 1.00 74.81 84 ARG A CA 1
ATOM 649 C C . ARG A 1 84 ? 16.163 3.985 -18.371 1.00 74.81 84 ARG A C 1
ATOM 651 O O . ARG A 1 84 ? 15.636 4.694 -17.514 1.00 74.81 84 ARG A O 1
ATOM 658 N N . LEU A 1 85 ? 16.191 2.654 -18.262 1.00 75.62 85 LEU A N 1
ATOM 659 C CA . LEU A 1 85 ? 15.566 1.888 -17.177 1.00 75.62 85 LEU A CA 1
ATOM 660 C C . LEU A 1 85 ? 16.463 1.835 -15.930 1.00 75.62 85 LEU A C 1
ATOM 662 O O . LEU A 1 85 ? 16.996 0.794 -15.552 1.00 75.62 85 LEU A O 1
ATOM 666 N N . THR A 1 86 ? 16.606 2.978 -15.262 1.00 72.69 86 THR A N 1
ATOM 667 C CA . THR A 1 86 ? 17.375 3.099 -14.015 1.00 72.69 86 THR A CA 1
ATOM 668 C C . THR A 1 86 ? 16.466 3.083 -12.780 1.00 72.69 86 THR A C 1
ATOM 670 O O . THR A 1 86 ? 15.304 3.483 -12.832 1.00 72.69 86 THR A O 1
ATOM 673 N N . ASN A 1 87 ? 16.991 2.617 -11.642 1.00 75.50 87 ASN A N 1
ATOM 674 C CA . ASN A 1 87 ? 16.267 2.564 -10.368 1.00 75.50 87 ASN A CA 1
ATOM 675 C C . ASN A 1 87 ? 17.119 3.163 -9.239 1.00 75.50 87 ASN A C 1
ATOM 677 O O . ASN A 1 87 ? 17.771 2.448 -8.475 1.00 75.50 87 ASN A O 1
ATOM 681 N N . GLY A 1 88 ? 17.141 4.494 -9.158 1.00 82.62 88 GLY A N 1
ATOM 682 C CA . GLY A 1 88 ? 17.785 5.205 -8.059 1.00 82.62 88 GLY A CA 1
ATOM 683 C C . GLY A 1 88 ? 16.932 5.133 -6.795 1.00 82.62 88 GLY A C 1
ATOM 684 O O . GLY A 1 88 ? 15.916 5.814 -6.701 1.00 82.62 88 GLY A O 1
ATOM 685 N N . PHE A 1 89 ? 17.341 4.350 -5.795 1.00 88.00 89 PHE A N 1
ATOM 686 C CA . PHE A 1 89 ? 16.697 4.356 -4.478 1.00 88.00 89 PHE A CA 1
ATOM 687 C C . PHE A 1 89 ? 17.685 4.110 -3.330 1.00 88.00 89 PHE A C 1
ATOM 689 O O . PHE A 1 89 ? 18.814 3.663 -3.534 1.00 88.00 89 PHE A O 1
ATOM 696 N N . SER A 1 90 ? 17.256 4.399 -2.101 1.00 90.19 90 SER A N 1
ATOM 697 C CA . SER A 1 90 ? 17.949 3.991 -0.873 1.00 90.19 90 SER A CA 1
ATOM 698 C C . SER A 1 90 ? 16.952 3.587 0.212 1.00 90.19 90 SER A C 1
ATOM 700 O O . SER A 1 90 ? 15.800 4.016 0.177 1.00 90.19 90 SER A O 1
ATOM 702 N N . PHE A 1 91 ? 17.376 2.780 1.186 1.00 91.44 91 PHE A N 1
ATOM 703 C CA . PHE A 1 91 ? 16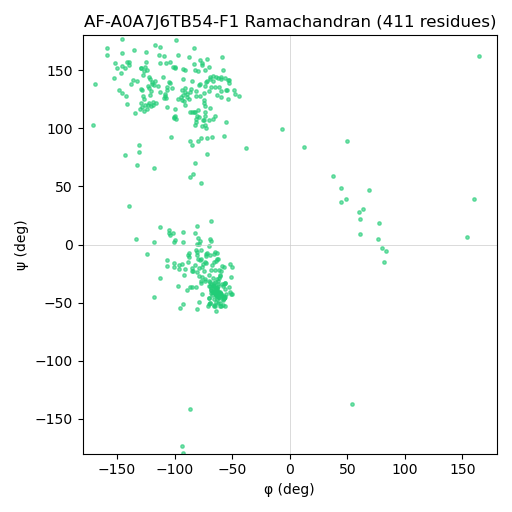.565 2.477 2.368 1.00 91.44 91 PHE A CA 1
ATOM 704 C C . PHE A 1 91 ? 16.855 3.433 3.531 1.00 91.44 91 PHE A C 1
ATOM 706 O O . PHE A 1 91 ? 17.999 3.534 3.971 1.00 91.44 91 PHE A O 1
ATOM 713 N N . CYS A 1 92 ? 15.801 4.021 4.099 1.00 93.25 92 CYS A N 1
ATOM 714 C CA . CYS A 1 92 ? 15.841 4.792 5.347 1.00 93.25 92 CYS A CA 1
ATOM 715 C C . CYS A 1 92 ? 15.176 4.026 6.505 1.00 93.25 92 CYS A C 1
ATOM 717 O O . CYS A 1 92 ? 14.295 3.196 6.277 1.00 93.25 92 CYS A O 1
ATOM 719 N N . SER A 1 93 ? 15.552 4.338 7.750 1.00 94.19 93 SER A N 1
ATOM 720 C CA . SER A 1 93 ? 15.010 3.720 8.972 1.00 94.19 93 SER A CA 1
ATOM 721 C C . SER A 1 93 ? 13.965 4.621 9.638 1.00 94.19 93 SER A C 1
ATOM 723 O O . SER A 1 93 ? 14.327 5.599 10.288 1.00 94.19 93 SER A O 1
ATOM 725 N N . SER A 1 94 ? 12.682 4.255 9.597 1.00 95.62 94 SER A N 1
ATOM 726 C CA . SER A 1 94 ? 11.660 4.936 10.407 1.00 95.62 94 SER A CA 1
ATOM 727 C C . SER A 1 94 ? 11.488 4.251 11.764 1.00 95.62 94 SER A C 1
ATOM 729 O O . SER A 1 94 ? 11.152 3.065 11.824 1.00 95.62 94 SER A O 1
ATOM 731 N N . ASP A 1 95 ? 11.722 4.986 12.859 1.00 96.50 95 ASP A N 1
ATOM 732 C CA . ASP A 1 95 ? 11.447 4.518 14.224 1.00 96.50 95 ASP A CA 1
ATOM 733 C C . ASP A 1 95 ? 9.960 4.698 14.555 1.00 96.50 95 ASP A C 1
ATOM 735 O O . ASP A 1 95 ? 9.463 5.807 14.769 1.00 96.50 95 ASP A O 1
ATOM 739 N N . LEU A 1 96 ? 9.257 3.570 14.606 1.00 97.94 96 LEU A N 1
ATOM 740 C CA . LEU A 1 96 ? 7.820 3.470 14.841 1.00 97.94 96 LEU A CA 1
ATOM 741 C C . LEU A 1 96 ? 7.519 2.981 16.265 1.00 97.94 96 LEU A C 1
ATOM 743 O O . LEU A 1 96 ? 6.371 2.679 16.586 1.00 97.94 96 LEU A O 1
ATOM 747 N N . SER A 1 97 ? 8.516 2.959 17.159 1.00 97.25 97 SER A N 1
ATOM 748 C CA . SER A 1 97 ? 8.370 2.478 18.542 1.00 97.25 97 SER A CA 1
ATOM 749 C C . SER A 1 97 ? 7.344 3.277 19.354 1.00 97.25 97 SER A C 1
ATOM 751 O O . SER A 1 97 ? 6.726 2.729 20.257 1.00 97.25 97 SER A O 1
ATOM 753 N N . LYS A 1 98 ? 7.106 4.557 19.033 1.00 97.62 98 LYS A N 1
ATOM 754 C CA . LYS A 1 98 ? 6.003 5.333 19.637 1.00 97.62 98 LYS A CA 1
ATOM 755 C C . LYS A 1 98 ? 4.639 5.060 18.989 1.00 97.62 98 LYS A C 1
ATOM 757 O O . LYS A 1 98 ? 3.623 5.290 19.631 1.00 97.62 98 LYS A O 1
ATOM 762 N N . SER A 1 99 ? 4.618 4.593 17.740 1.00 97.50 99 SER A N 1
ATOM 763 C CA . SER A 1 99 ? 3.393 4.295 16.989 1.00 97.50 99 SER A CA 1
ATOM 764 C C . SER A 1 99 ? 2.805 2.946 17.420 1.00 97.50 99 SER A C 1
ATOM 766 O O . SER A 1 99 ? 1.655 2.892 17.843 1.00 97.50 99 SER A O 1
ATOM 768 N N . ILE A 1 100 ? 3.619 1.883 17.474 1.00 97.88 100 ILE A N 1
ATOM 769 C CA . ILE A 1 100 ? 3.191 0.539 17.924 1.00 97.88 100 ILE A CA 1
ATOM 770 C C . ILE A 1 100 ? 2.631 0.545 19.364 1.00 97.88 100 ILE A C 1
ATOM 772 O O . ILE A 1 100 ? 1.665 -0.149 19.682 1.00 97.88 100 ILE A O 1
ATOM 776 N N . ARG A 1 101 ? 3.186 1.401 20.232 1.00 97.31 101 ARG A N 1
ATOM 777 C CA . ARG A 1 101 ? 2.737 1.594 21.623 1.00 97.31 101 ARG A CA 1
ATOM 778 C C . ARG A 1 101 ? 1.462 2.435 21.756 1.00 97.31 101 ARG A C 1
ATOM 780 O O . ARG A 1 101 ? 0.893 2.471 22.839 1.00 97.31 101 ARG A O 1
ATOM 787 N N . SER A 1 102 ? 1.011 3.112 20.700 1.00 96.06 102 SER A N 1
ATOM 788 C CA . SER A 1 102 ? -0.219 3.907 20.740 1.00 96.06 102 SER A CA 1
ATOM 789 C C . SER A 1 102 ? -1.454 3.006 20.645 1.00 96.06 102 SER A C 1
ATOM 791 O O . SER A 1 102 ? -1.466 2.044 19.875 1.00 96.06 102 SER A O 1
ATOM 793 N N . ASN A 1 103 ? -2.477 3.312 21.445 1.00 93.25 103 ASN A N 1
ATOM 794 C CA . ASN A 1 103 ? -3.749 2.579 21.479 1.00 93.25 103 ASN A CA 1
ATOM 795 C C . ASN A 1 103 ? -4.866 3.293 20.700 1.00 93.25 103 ASN A C 1
ATOM 797 O O . ASN A 1 103 ? -5.841 2.653 20.329 1.00 93.25 103 ASN A O 1
ATOM 801 N N . ASP A 1 104 ? -4.719 4.595 20.448 1.00 94.75 104 ASP A N 1
ATOM 802 C CA . ASP A 1 104 ? -5.672 5.399 19.681 1.00 94.75 104 ASP A CA 1
ATOM 803 C C . ASP A 1 104 ? -5.252 5.457 18.195 1.00 94.75 104 ASP A C 1
ATOM 805 O O . ASP A 1 104 ? -4.123 5.878 17.906 1.00 94.75 104 ASP A O 1
ATOM 809 N N . PRO A 1 105 ? -6.126 5.064 17.245 1.00 94.06 105 PRO A N 1
ATOM 810 C CA . PRO A 1 105 ? -5.836 5.109 15.816 1.00 94.06 105 PRO A CA 1
ATOM 811 C C . PRO A 1 105 ? -5.432 6.492 15.281 1.00 94.06 105 PRO A C 1
A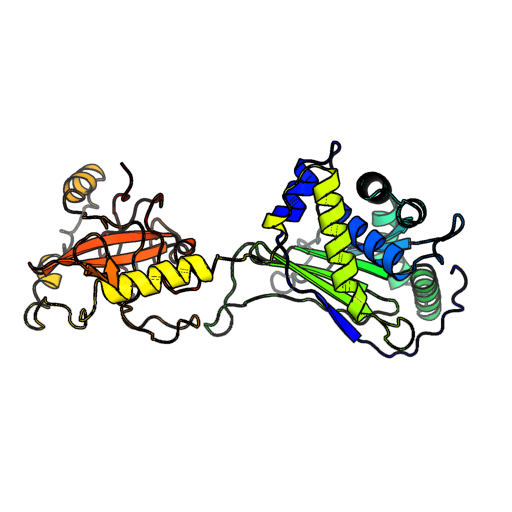TOM 813 O O . PRO A 1 105 ? -4.525 6.552 14.443 1.00 94.06 105 PRO A O 1
ATOM 816 N N . GLU A 1 106 ? -6.031 7.597 15.752 1.00 94.00 106 GLU A N 1
ATOM 817 C CA . GLU A 1 106 ? -5.652 8.938 15.276 1.00 94.00 106 GLU A CA 1
ATOM 818 C C . GLU A 1 106 ? -4.265 9.323 15.807 1.00 94.00 106 GLU A C 1
ATOM 820 O O . GLU A 1 106 ? -3.357 9.617 15.027 1.00 94.00 106 GLU A O 1
ATOM 825 N N . SER A 1 107 ? -4.038 9.236 17.120 1.00 95.06 107 SER A N 1
ATOM 826 C CA . SER A 1 107 ? -2.727 9.478 17.738 1.00 95.06 107 SER A CA 1
ATOM 827 C C . SER A 1 107 ? -1.623 8.652 17.079 1.00 95.06 107 SER A C 1
ATOM 829 O O . SER A 1 107 ? -0.531 9.168 16.823 1.00 95.06 107 SER A O 1
ATOM 831 N N . ARG A 1 108 ? -1.902 7.388 16.743 1.00 96.62 108 ARG A N 1
ATOM 832 C CA . ARG A 1 108 ? -0.980 6.508 16.021 1.00 96.62 108 ARG A CA 1
ATOM 833 C C . ARG A 1 108 ? -0.668 7.015 14.611 1.00 96.62 108 ARG A C 1
ATOM 835 O O . ARG A 1 108 ? 0.507 7.023 14.230 1.00 96.62 108 ARG A O 1
ATOM 842 N N . LEU A 1 109 ? -1.658 7.518 13.870 1.00 96.94 109 LEU A N 1
ATOM 843 C CA . LEU A 1 109 ? -1.450 8.184 12.578 1.00 96.94 109 LEU A CA 1
ATOM 844 C C . LEU A 1 109 ? -0.581 9.441 12.729 1.00 96.94 109 LEU A C 1
ATOM 846 O O . LEU A 1 109 ? 0.403 9.604 12.002 1.00 96.94 109 LEU A O 1
ATOM 850 N N . MET A 1 110 ? -0.867 10.286 13.720 1.00 96.00 110 MET A N 1
ATOM 851 C CA . MET A 1 110 ? -0.113 11.522 13.963 1.00 96.00 110 MET A CA 1
ATOM 852 C C . MET A 1 110 ? 1.341 11.255 14.374 1.00 96.00 110 MET A C 1
ATOM 854 O O . MET A 1 110 ? 2.256 11.953 13.927 1.00 96.00 110 MET A O 1
ATOM 858 N N . ILE A 1 111 ? 1.580 10.221 15.185 1.00 96.81 111 ILE A N 1
ATOM 859 C CA . ILE A 1 111 ? 2.924 9.767 15.563 1.00 96.81 111 ILE A CA 1
ATOM 860 C C . ILE A 1 111 ? 3.657 9.179 14.348 1.00 96.81 111 ILE A C 1
ATOM 862 O O . ILE A 1 111 ? 4.826 9.505 14.131 1.00 96.81 111 ILE A O 1
ATOM 866 N N . THR A 1 112 ? 2.976 8.369 13.531 1.00 97.31 112 THR A N 1
ATOM 867 C CA . THR A 1 112 ? 3.540 7.762 12.313 1.00 97.31 112 THR A CA 1
ATOM 868 C C . THR A 1 112 ? 3.948 8.828 11.299 1.00 97.31 112 THR A C 1
ATOM 870 O O . THR A 1 112 ? 5.097 8.839 10.863 1.00 97.31 112 THR A O 1
ATOM 873 N N . SER A 1 113 ? 3.068 9.785 10.982 1.00 96.06 113 SER A N 1
ATOM 874 C CA . SER A 1 113 ? 3.394 10.888 10.067 1.00 96.06 113 SER A CA 1
ATOM 875 C C . SER A 1 113 ? 4.525 11.770 10.616 1.00 96.06 113 SER A C 1
ATOM 877 O O . SER A 1 113 ? 5.413 12.168 9.865 1.00 96.06 113 SER A O 1
ATOM 879 N N . LYS A 1 114 ? 4.601 12.000 11.939 1.00 95.56 114 LYS A N 1
ATOM 880 C CA . LYS A 1 114 ? 5.737 12.720 12.548 1.00 95.56 114 LYS A CA 1
ATOM 881 C C . LYS A 1 114 ? 7.068 11.966 12.398 1.00 95.56 114 LYS A C 1
ATOM 883 O O . LYS A 1 114 ? 8.084 12.606 12.126 1.00 95.56 114 LYS A O 1
ATOM 888 N N . ALA A 1 115 ? 7.078 10.638 12.541 1.00 95.25 115 ALA A N 1
ATOM 889 C CA . ALA A 1 115 ? 8.266 9.818 12.285 1.00 95.25 115 ALA A CA 1
ATOM 890 C C . ALA A 1 115 ? 8.662 9.852 10.797 1.00 95.25 115 ALA A C 1
ATOM 892 O O . ALA A 1 115 ? 9.811 10.142 10.467 1.00 95.25 115 ALA A O 1
ATOM 893 N N . MET A 1 116 ? 7.690 9.671 9.899 1.00 93.12 116 MET A N 1
ATOM 894 C CA . MET A 1 116 ? 7.878 9.760 8.449 1.00 93.12 116 MET A CA 1
ATOM 895 C C . MET A 1 116 ? 8.436 11.116 8.010 1.00 93.12 116 MET A C 1
ATOM 897 O O . MET A 1 116 ? 9.381 11.169 7.228 1.00 93.12 116 MET A O 1
ATOM 901 N N . ASN A 1 117 ? 7.892 12.220 8.526 1.00 92.81 117 ASN A N 1
ATOM 902 C CA . ASN A 1 117 ? 8.331 13.568 8.168 1.00 92.81 117 ASN A CA 1
ATOM 903 C C . ASN A 1 117 ? 9.724 13.890 8.730 1.00 92.81 117 ASN A C 1
ATOM 905 O O . ASN A 1 117 ? 10.492 14.566 8.050 1.00 92.81 117 ASN A O 1
ATOM 909 N N . ARG A 1 118 ? 10.111 13.341 9.894 1.00 92.44 118 ARG A N 1
ATOM 910 C CA . ARG A 1 118 ? 11.511 13.404 10.353 1.00 92.44 118 ARG A CA 1
ATOM 911 C C . ARG A 1 118 ? 12.454 12.771 9.326 1.00 92.44 118 ARG A C 1
ATOM 913 O O . ARG A 1 118 ? 13.455 13.393 8.998 1.00 92.44 118 ARG A O 1
ATOM 920 N N . VAL A 1 119 ? 12.138 11.578 8.815 1.00 90.12 119 VAL A N 1
ATOM 921 C CA . VAL A 1 119 ? 12.980 10.908 7.806 1.00 90.12 119 VAL A CA 1
ATOM 922 C C . VAL A 1 119 ? 13.023 11.728 6.509 1.00 90.12 119 VAL A C 1
ATOM 924 O O . VAL A 1 119 ? 14.114 12.043 6.040 1.00 90.12 119 VAL A O 1
ATOM 927 N N . LYS A 1 120 ? 11.862 12.158 5.983 1.00 87.00 120 LYS A N 1
ATOM 928 C CA . LYS A 1 120 ? 11.739 12.971 4.749 1.00 87.00 120 LYS A CA 1
ATOM 929 C C . LYS A 1 120 ? 12.546 14.282 4.790 1.00 87.00 120 LYS A C 1
ATOM 931 O O . LYS A 1 120 ? 13.023 14.717 3.749 1.00 87.00 120 LYS A O 1
ATOM 936 N N . HIS A 1 121 ? 12.683 14.912 5.960 1.00 88.12 121 HIS A N 1
ATOM 937 C CA . HIS A 1 121 ? 13.420 16.174 6.146 1.00 88.12 121 HIS A CA 1
ATOM 938 C C . HIS A 1 121 ? 14.826 15.996 6.751 1.00 88.12 121 HIS A C 1
ATOM 940 O O . HIS A 1 121 ? 15.462 16.976 7.135 1.00 88.12 121 HIS A O 1
ATOM 946 N N . SER A 1 122 ? 15.315 14.761 6.854 1.00 89.44 122 SER A N 1
ATOM 947 C CA . SER A 1 122 ? 16.684 14.460 7.282 1.00 89.44 122 SER A CA 1
ATOM 948 C C . SER A 1 122 ? 17.603 14.226 6.082 1.00 89.44 122 SER A C 1
ATOM 950 O O . SER A 1 122 ? 17.138 13.910 4.990 1.00 89.44 122 SER A O 1
ATOM 952 N N . LEU A 1 123 ? 18.917 14.282 6.311 1.00 89.75 123 LEU A N 1
ATOM 953 C CA . LEU A 1 123 ? 19.915 13.831 5.334 1.00 89.75 123 LEU A CA 1
ATOM 954 C C . LEU A 1 123 ? 20.075 12.296 5.293 1.00 89.75 123 LEU A C 1
ATOM 956 O O . LEU A 1 123 ? 20.930 11.795 4.563 1.00 89.75 123 LEU A O 1
ATOM 960 N N . GLU A 1 124 ? 19.286 11.529 6.064 1.00 89.88 124 GLU A N 1
ATOM 961 C CA . GLU A 1 124 ? 19.413 10.065 6.143 1.00 89.88 124 GLU A CA 1
ATOM 962 C C . GLU A 1 124 ? 19.248 9.410 4.764 1.00 89.88 124 GLU A C 1
ATOM 964 O O . GLU A 1 124 ? 19.965 8.458 4.462 1.00 89.88 124 GLU A O 1
ATOM 969 N N . ALA A 1 125 ? 18.377 9.946 3.903 1.00 88.75 125 ALA A N 1
ATOM 970 C CA . ALA A 1 125 ? 18.152 9.420 2.559 1.00 88.75 125 ALA A CA 1
ATOM 971 C C . ALA A 1 125 ? 19.353 9.666 1.633 1.00 88.75 125 ALA A C 1
ATOM 973 O O . ALA A 1 125 ? 19.864 8.735 1.018 1.00 88.75 125 ALA A O 1
ATOM 974 N N . GLN A 1 126 ? 19.844 10.904 1.555 1.00 90.31 126 GLN A N 1
ATOM 975 C CA . GLN A 1 126 ? 20.968 11.292 0.698 1.00 90.31 126 GLN A CA 1
ATOM 976 C C . GLN A 1 126 ? 22.255 10.574 1.126 1.00 90.31 126 GLN A C 1
ATOM 978 O O . GLN A 1 126 ? 22.985 10.050 0.285 1.00 90.31 126 GLN A O 1
ATOM 983 N N . VAL A 1 127 ? 22.507 10.487 2.437 1.00 91.50 127 VAL A N 1
ATOM 984 C CA . VAL A 1 127 ? 23.666 9.772 2.991 1.00 91.50 127 VAL A CA 1
ATOM 985 C C . VAL A 1 127 ? 23.548 8.264 2.748 1.00 91.50 127 VAL A C 1
ATOM 987 O O . VAL A 1 127 ? 24.529 7.640 2.347 1.00 91.50 127 VAL A O 1
ATOM 990 N N . SER A 1 128 ? 22.361 7.669 2.901 1.00 90.00 128 SER A N 1
ATOM 991 C CA . SER A 1 128 ? 22.133 6.247 2.591 1.00 90.00 128 SER A CA 1
ATOM 992 C C . SER A 1 128 ? 22.293 5.942 1.099 1.00 90.00 128 SER A C 1
ATOM 994 O O . SER A 1 128 ? 22.931 4.951 0.746 1.00 90.00 128 SER A O 1
ATOM 996 N N . PHE A 1 129 ? 21.799 6.817 0.218 1.00 90.12 129 PHE A N 1
ATOM 997 C CA . PHE A 1 129 ? 21.985 6.717 -1.230 1.00 90.12 129 PHE A CA 1
ATOM 998 C C . PHE A 1 129 ? 23.462 6.815 -1.630 1.00 90.12 129 PHE A C 1
ATOM 1000 O O . PHE A 1 129 ? 23.947 5.982 -2.397 1.00 90.12 129 PHE A O 1
ATOM 1007 N N . TRP A 1 130 ? 24.207 7.772 -1.067 1.00 90.81 130 TRP A N 1
ATOM 1008 C CA . TRP A 1 130 ? 25.650 7.891 -1.286 1.00 90.81 130 TRP A CA 1
ATOM 1009 C C . TRP A 1 130 ? 26.414 6.666 -0.761 1.00 90.81 130 TRP A C 1
ATOM 1011 O O . TRP A 1 130 ? 27.257 6.118 -1.472 1.00 90.81 130 TRP A O 1
ATOM 1021 N N . MET A 1 131 ? 26.087 6.168 0.437 1.00 89.25 131 MET A N 1
ATOM 1022 C CA . MET A 1 131 ? 26.723 4.964 0.981 1.00 89.25 131 MET A CA 1
ATOM 1023 C C . MET A 1 131 ? 26.489 3.740 0.089 1.00 89.25 131 MET A C 1
ATOM 1025 O O . MET A 1 131 ? 27.425 2.982 -0.145 1.00 89.25 131 MET A O 1
ATOM 1029 N N . MET A 1 132 ? 25.281 3.551 -0.448 1.00 85.62 132 MET A N 1
ATOM 1030 C CA . MET A 1 132 ? 24.988 2.417 -1.333 1.00 85.62 132 MET A CA 1
ATOM 1031 C C . MET A 1 132 ? 25.709 2.541 -2.681 1.00 85.62 132 MET A C 1
ATOM 1033 O O . MET A 1 132 ? 26.412 1.615 -3.081 1.00 85.62 132 MET A O 1
ATOM 1037 N N . ASN A 1 133 ? 25.600 3.694 -3.345 1.00 84.06 133 ASN A N 1
ATOM 1038 C CA . ASN A 1 133 ? 26.082 3.866 -4.718 1.00 84.06 133 ASN A CA 1
ATOM 1039 C C . ASN A 1 133 ? 27.577 4.216 -4.828 1.00 84.06 133 ASN A C 1
ATOM 1041 O O . ASN A 1 133 ? 28.161 4.026 -5.890 1.00 84.06 133 ASN A O 1
ATOM 1045 N N . GLN A 1 134 ? 28.214 4.729 -3.766 1.00 87.94 134 GLN A N 1
ATOM 1046 C CA . GLN A 1 134 ? 29.621 5.154 -3.807 1.00 87.94 134 GLN A CA 1
ATOM 1047 C C . GLN A 1 134 ? 30.532 4.374 -2.854 1.00 87.94 134 GLN A C 1
ATOM 1049 O O . GLN A 1 134 ? 31.616 3.958 -3.271 1.00 87.94 134 GLN A O 1
ATOM 1054 N N . LEU A 1 135 ? 30.115 4.154 -1.602 1.00 86.88 135 LEU A N 1
ATOM 1055 C CA . LEU A 1 135 ? 30.935 3.442 -0.616 1.00 86.88 135 LEU A CA 1
ATOM 1056 C C . LEU A 1 135 ? 30.844 1.921 -0.800 1.00 86.88 135 LEU A C 1
ATOM 1058 O O . LEU A 1 135 ? 31.863 1.263 -0.988 1.00 86.88 135 LEU A O 1
ATOM 1062 N N . PHE A 1 136 ? 29.638 1.348 -0.776 1.00 85.94 136 PHE A N 1
ATOM 1063 C CA . PHE A 1 136 ? 29.448 -0.104 -0.855 1.00 85.94 136 PHE A CA 1
ATOM 1064 C C . PHE A 1 136 ? 29.797 -0.674 -2.233 1.00 85.94 136 PHE A C 1
ATOM 1066 O O . PHE A 1 136 ? 30.357 -1.764 -2.292 1.00 85.94 136 PHE A O 1
ATOM 1073 N N . ALA A 1 137 ? 29.590 0.091 -3.310 1.00 83.62 137 ALA A N 1
ATOM 1074 C CA . ALA A 1 137 ? 30.051 -0.248 -4.660 1.00 83.62 137 ALA A CA 1
ATOM 1075 C C . ALA A 1 137 ? 31.584 -0.428 -4.777 1.00 83.62 137 ALA A C 1
ATOM 1077 O O . ALA A 1 137 ? 32.056 -1.042 -5.729 1.00 83.62 137 ALA A O 1
ATOM 1078 N N . ARG A 1 138 ? 32.364 0.093 -3.816 1.00 88.00 138 ARG A N 1
ATOM 1079 C CA . ARG A 1 138 ? 33.835 -0.013 -3.760 1.00 88.00 138 ARG A CA 1
ATOM 1080 C C . ARG A 1 138 ? 34.346 -0.770 -2.524 1.00 88.00 138 ARG A C 1
ATOM 1082 O O . ARG A 1 138 ? 35.553 -0.879 -2.329 1.00 88.00 138 ARG A O 1
ATOM 1089 N N . ALA A 1 139 ? 33.453 -1.276 -1.673 1.00 89.94 139 ALA A N 1
ATOM 1090 C CA . ALA A 1 139 ? 33.817 -1.949 -0.428 1.00 89.94 139 ALA A CA 1
ATOM 1091 C C . ALA A 1 139 ? 33.981 -3.470 -0.625 1.00 89.94 139 ALA A C 1
ATOM 1093 O O . ALA A 1 139 ? 33.262 -4.067 -1.428 1.00 89.94 139 ALA A O 1
ATOM 1094 N N . PRO A 1 140 ? 34.844 -4.147 0.160 1.00 93.25 140 PRO A N 1
ATOM 1095 C CA . PRO A 1 140 ? 34.929 -5.605 0.144 1.00 93.25 140 PRO A CA 1
ATOM 1096 C C . PRO A 1 140 ? 33.571 -6.260 0.430 1.00 93.25 140 PRO A C 1
ATOM 1098 O O . PRO A 1 140 ? 32.893 -5.914 1.402 1.00 93.25 140 PRO A O 1
ATOM 1101 N N . ILE A 1 141 ? 33.193 -7.256 -0.378 1.00 90.00 141 ILE A N 1
ATOM 1102 C CA . ILE A 1 141 ? 31.852 -7.870 -0.361 1.00 90.00 141 ILE A CA 1
ATOM 1103 C C . ILE A 1 141 ? 31.407 -8.346 1.034 1.00 90.00 141 ILE A C 1
ATOM 1105 O O . ILE A 1 141 ? 30.248 -8.170 1.413 1.00 90.00 141 ILE A O 1
ATOM 1109 N N . GLY A 1 142 ? 32.328 -8.874 1.848 1.00 91.81 142 GLY A N 1
ATOM 1110 C CA . GLY A 1 142 ? 32.046 -9.302 3.222 1.00 91.81 142 GLY A CA 1
ATOM 1111 C C . GLY A 1 142 ? 31.669 -8.156 4.172 1.00 91.81 142 GLY A C 1
ATOM 1112 O O . GLY A 1 142 ? 30.827 -8.347 5.051 1.00 91.81 142 GLY A O 1
ATOM 1113 N N . PHE A 1 143 ? 32.223 -6.953 3.981 1.00 89.75 143 PHE A N 1
ATOM 1114 C CA . PHE A 1 143 ? 31.858 -5.760 4.754 1.00 89.75 143 PHE A CA 1
ATOM 1115 C C . PHE A 1 143 ? 30.448 -5.281 4.394 1.00 89.75 143 PHE A C 1
ATOM 1117 O O . PHE A 1 143 ? 29.629 -5.053 5.290 1.00 89.75 143 PHE A O 1
ATOM 1124 N N . TYR A 1 144 ? 30.132 -5.213 3.095 1.00 87.31 144 TYR A N 1
ATOM 1125 C CA . TYR A 1 144 ? 28.781 -4.907 2.619 1.00 87.31 144 TYR A CA 1
ATOM 1126 C C . TYR A 1 144 ? 27.757 -5.922 3.150 1.00 87.31 144 TYR A C 1
ATOM 1128 O O . TYR A 1 144 ? 26.794 -5.532 3.808 1.00 87.31 144 TYR A O 1
ATOM 1136 N N . GLN A 1 145 ? 27.997 -7.227 2.971 1.00 88.38 145 GLN A N 1
ATOM 1137 C CA . GLN A 1 145 ? 27.087 -8.277 3.445 1.00 88.38 145 GLN A CA 1
ATOM 1138 C C . GLN A 1 145 ? 26.877 -8.235 4.967 1.00 88.38 145 GLN A C 1
ATOM 1140 O O . GLN A 1 145 ? 25.744 -8.360 5.433 1.00 88.38 145 GLN A O 1
ATOM 1145 N N . LYS A 1 146 ? 27.940 -8.033 5.761 1.00 89.69 146 LYS A N 1
ATOM 1146 C CA . LYS A 1 146 ? 27.846 -7.892 7.226 1.00 89.69 146 LYS A CA 1
ATOM 1147 C C . LYS A 1 146 ? 27.012 -6.668 7.622 1.00 89.69 146 LYS A C 1
ATOM 1149 O O . LYS A 1 146 ? 26.203 -6.755 8.546 1.00 89.69 146 LYS A O 1
ATOM 1154 N N . THR A 1 147 ? 27.170 -5.560 6.900 1.00 88.69 147 THR A N 1
ATOM 1155 C CA . THR A 1 147 ? 26.424 -4.314 7.125 1.00 88.69 147 THR A CA 1
ATOM 1156 C C . THR A 1 147 ? 24.950 -4.475 6.755 1.00 88.69 147 THR A C 1
ATOM 1158 O O . THR A 1 147 ? 24.091 -4.231 7.600 1.00 88.69 147 THR A O 1
ATOM 1161 N N . ALA A 1 148 ? 24.643 -4.991 5.562 1.00 87.44 148 ALA A N 1
ATOM 1162 C CA . ALA A 1 148 ? 23.279 -5.264 5.111 1.00 87.44 148 ALA A CA 1
ATOM 1163 C C . ALA A 1 148 ? 22.539 -6.227 6.059 1.00 87.44 148 ALA A C 1
ATOM 1165 O O . ALA A 1 148 ? 21.433 -5.924 6.505 1.00 87.44 148 ALA A O 1
ATOM 1166 N N . ARG A 1 149 ? 23.176 -7.338 6.468 1.00 88.00 149 ARG A N 1
ATOM 1167 C CA . ARG A 1 149 ? 22.622 -8.266 7.477 1.00 88.00 149 ARG A CA 1
ATOM 1168 C C . ARG A 1 149 ? 22.306 -7.553 8.796 1.00 88.00 149 ARG A C 1
ATOM 1170 O O . ARG A 1 149 ? 21.227 -7.763 9.345 1.00 88.00 149 ARG A O 1
ATOM 1177 N N . LYS A 1 150 ? 23.202 -6.687 9.291 1.00 88.69 150 LYS A N 1
ATOM 1178 C CA . LYS A 1 150 ? 22.981 -5.914 10.528 1.00 88.69 150 LYS A CA 1
ATOM 1179 C C . LYS A 1 150 ? 21.848 -4.891 10.388 1.00 88.69 150 LYS A C 1
ATOM 1181 O O . LYS A 1 150 ? 21.116 -4.697 11.360 1.00 88.69 150 LYS A O 1
ATOM 1186 N N . VAL A 1 151 ? 21.687 -4.266 9.218 1.00 89.69 151 VAL A N 1
ATOM 1187 C CA . VAL A 1 151 ? 20.561 -3.364 8.922 1.00 89.69 151 VAL A CA 1
ATOM 1188 C C . VAL A 1 151 ? 19.252 -4.149 8.945 1.00 89.69 151 VAL A C 1
ATOM 1190 O O . VAL A 1 151 ? 18.397 -3.836 9.771 1.00 89.69 151 VAL A O 1
ATOM 1193 N N . PHE A 1 152 ? 19.103 -5.204 8.137 1.00 89.88 152 PHE A N 1
ATOM 1194 C CA . PHE A 1 152 ? 17.864 -5.989 8.095 1.00 89.88 152 PHE A CA 1
ATOM 1195 C C . PHE A 1 152 ? 17.500 -6.584 9.467 1.00 89.88 152 PHE A C 1
ATOM 1197 O O . PHE A 1 152 ? 16.378 -6.402 9.926 1.00 89.88 152 PHE A O 1
ATOM 1204 N N . ALA A 1 153 ? 18.454 -7.172 10.198 1.00 88.44 153 ALA A N 1
ATOM 1205 C CA . ALA A 1 153 ? 18.214 -7.735 11.536 1.00 88.44 153 ALA A CA 1
ATOM 1206 C C . ALA A 1 153 ? 17.839 -6.699 12.627 1.00 88.44 153 ALA A C 1
ATOM 1208 O O . ALA A 1 153 ? 17.489 -7.084 13.742 1.00 88.44 153 ALA A O 1
ATOM 1209 N N . ASN A 1 154 ? 17.914 -5.394 12.334 1.00 90.50 154 ASN A N 1
ATOM 1210 C CA . ASN A 1 154 ? 17.508 -4.305 13.233 1.00 90.50 154 ASN A CA 1
ATOM 1211 C C . ASN A 1 154 ? 16.119 -3.713 12.929 1.00 90.50 154 ASN A C 1
ATOM 1213 O O . ASN A 1 154 ? 15.727 -2.744 13.592 1.00 90.50 154 ASN A O 1
ATOM 1217 N N . HIS A 1 155 ? 15.397 -4.272 11.953 1.00 93.62 155 HIS A N 1
ATOM 1218 C CA . HIS A 1 155 ? 14.094 -3.795 11.490 1.00 93.62 155 HIS A CA 1
ATOM 1219 C C . HIS A 1 155 ? 13.042 -4.908 11.517 1.00 93.62 155 HIS A C 1
ATOM 1221 O O . HIS A 1 155 ? 13.347 -6.086 11.358 1.00 93.62 155 HIS A O 1
ATOM 1227 N N . THR A 1 156 ? 11.790 -4.513 11.734 1.00 93.94 156 THR A N 1
ATOM 1228 C CA . THR A 1 156 ? 10.627 -5.405 11.806 1.00 93.94 156 THR A CA 1
ATOM 1229 C C . THR A 1 156 ? 10.192 -5.861 10.414 1.00 93.94 156 THR A C 1
ATOM 1231 O O . THR A 1 156 ? 9.879 -7.031 10.217 1.00 93.94 156 THR A O 1
ATOM 1234 N N . ALA A 1 157 ? 10.179 -4.933 9.455 1.00 95.25 157 ALA A N 1
ATOM 1235 C CA . ALA A 1 157 ? 9.806 -5.176 8.067 1.00 95.25 157 ALA A CA 1
ATOM 1236 C C . ALA A 1 157 ? 10.384 -4.093 7.138 1.00 95.25 157 ALA A C 1
ATOM 1238 O O . ALA A 1 157 ? 10.847 -3.042 7.592 1.00 95.25 157 ALA A O 1
ATOM 1239 N N . ILE A 1 158 ? 10.301 -4.335 5.834 1.00 96.44 158 ILE A N 1
ATOM 1240 C CA . ILE A 1 158 ? 10.342 -3.304 4.791 1.00 96.44 158 ILE A CA 1
ATOM 1241 C C . ILE A 1 158 ? 8.896 -2.892 4.483 1.00 96.44 158 ILE A C 1
ATOM 1243 O O . ILE A 1 158 ? 8.013 -3.748 4.462 1.00 96.44 158 ILE A O 1
ATOM 1247 N N . PHE A 1 159 ? 8.652 -1.610 4.217 1.00 97.12 159 PHE A N 1
ATOM 1248 C CA . PHE A 1 159 ? 7.363 -1.103 3.742 1.00 97.12 159 PHE A CA 1
ATOM 1249 C C . PHE A 1 159 ? 7.579 -0.288 2.465 1.00 97.12 159 PHE A C 1
ATOM 1251 O O . PHE A 1 159 ? 8.244 0.746 2.493 1.00 97.12 159 PHE A O 1
ATOM 1258 N N . SER A 1 160 ? 7.037 -0.768 1.345 1.00 92.69 160 SER A N 1
ATOM 1259 C CA . SER A 1 160 ? 7.165 -0.157 0.018 1.00 92.69 160 SER A CA 1
ATOM 1260 C C . SER A 1 160 ? 5.790 0.159 -0.568 1.00 92.69 160 SER A C 1
ATOM 1262 O O . SER A 1 160 ? 4.905 -0.691 -0.524 1.00 92.69 160 SER A O 1
ATOM 1264 N N . ASN A 1 161 ? 5.611 1.349 -1.144 1.00 89.75 161 ASN A N 1
ATOM 1265 C CA . ASN A 1 161 ? 4.396 1.726 -1.870 1.00 89.75 161 ASN A CA 1
ATOM 1266 C C . ASN A 1 161 ? 4.764 2.283 -3.249 1.00 89.75 161 ASN A C 1
ATOM 1268 O O . ASN A 1 161 ? 5.499 3.268 -3.340 1.00 89.75 161 ASN A O 1
ATOM 1272 N N . VAL A 1 162 ? 4.239 1.663 -4.304 1.00 83.75 162 VAL A N 1
ATOM 1273 C CA . VAL A 1 162 ? 4.490 2.010 -5.703 1.00 83.75 162 VAL A CA 1
ATOM 1274 C C . VAL A 1 162 ? 3.231 2.630 -6.305 1.00 83.75 162 VAL A C 1
ATOM 1276 O O . VAL A 1 162 ? 2.152 2.037 -6.280 1.00 83.75 162 VAL A O 1
ATOM 1279 N N . LYS A 1 163 ? 3.369 3.823 -6.891 1.00 87.81 163 LYS A N 1
ATOM 1280 C CA . LYS A 1 163 ? 2.314 4.407 -7.726 1.00 87.81 163 LYS A CA 1
ATOM 1281 C C . LYS A 1 163 ? 2.277 3.665 -9.062 1.00 87.81 163 LYS A C 1
ATOM 1283 O O . LYS A 1 163 ? 3.210 3.803 -9.847 1.00 87.81 163 LYS A O 1
ATOM 1288 N N . GLY A 1 164 ? 1.227 2.891 -9.307 1.00 88.19 164 GLY A N 1
ATOM 1289 C CA . GLY A 1 164 ? 0.908 2.361 -10.632 1.00 88.19 164 GLY A CA 1
ATOM 1290 C C . GLY A 1 164 ? -0.072 3.259 -11.410 1.00 88.19 164 GLY A C 1
ATOM 1291 O O . GLY A 1 164 ? -0.392 4.363 -10.955 1.00 88.19 164 GLY A O 1
ATOM 1292 N N . PRO A 1 165 ? -0.538 2.790 -12.583 1.00 85.06 165 PRO A N 1
ATOM 1293 C CA . PRO A 1 165 ? -1.480 3.497 -13.452 1.00 85.06 165 PRO A CA 1
ATOM 1294 C C . PRO A 1 165 ? -2.770 3.945 -12.755 1.00 85.06 165 PRO A C 1
ATOM 1296 O O . PRO A 1 165 ? -3.353 3.218 -11.948 1.00 85.06 165 PRO A O 1
ATOM 1299 N N . THR A 1 166 ? -3.248 5.137 -13.113 1.00 81.50 166 THR A N 1
ATOM 1300 C CA . THR A 1 166 ? -4.550 5.666 -12.675 1.00 81.50 166 THR A CA 1
ATOM 1301 C C . THR A 1 166 ? -5.725 5.159 -13.507 1.00 81.50 166 THR A C 1
ATOM 1303 O O . THR A 1 166 ? -6.851 5.256 -13.038 1.00 81.50 166 THR A O 1
ATOM 1306 N N . THR A 1 167 ? -5.459 4.626 -14.698 1.00 77.56 167 THR A N 1
ATOM 1307 C CA . THR A 1 167 ? -6.425 4.050 -15.643 1.00 77.56 167 THR A CA 1
ATOM 1308 C C . THR A 1 167 ? -6.204 2.545 -15.797 1.00 77.56 167 THR A C 1
ATOM 1310 O O . THR A 1 167 ? -5.134 2.025 -15.460 1.00 77.56 167 THR A O 1
ATOM 1313 N N . SER A 1 168 ? -7.202 1.845 -16.337 1.00 81.56 168 SER A N 1
ATOM 1314 C CA . SER A 1 168 ? -7.073 0.450 -16.761 1.00 81.56 168 SER A CA 1
ATOM 1315 C C . SER A 1 168 ? -5.997 0.256 -17.834 1.00 81.56 168 SER A C 1
ATOM 1317 O O . SER A 1 168 ? -5.833 1.077 -18.737 1.00 81.56 168 SER A O 1
ATOM 1319 N N . LEU A 1 169 ? -5.295 -0.875 -17.763 1.00 81.38 169 LEU A N 1
ATOM 1320 C CA . LEU A 1 169 ? -4.389 -1.374 -18.797 1.00 81.38 169 LEU A CA 1
ATOM 1321 C C . LEU A 1 169 ? -4.934 -2.658 -19.425 1.00 81.38 169 LEU A C 1
ATOM 1323 O O . LEU A 1 169 ? -5.665 -3.410 -18.786 1.00 81.38 169 LEU A O 1
ATOM 1327 N N . TYR A 1 170 ? -4.503 -2.948 -20.651 1.00 79.25 170 TYR A N 1
ATOM 1328 C CA . TYR A 1 170 ? -4.874 -4.156 -21.385 1.00 79.25 170 TYR A CA 1
ATOM 1329 C C . TYR A 1 170 ? -3.639 -4.993 -21.730 1.00 79.25 170 TYR A C 1
ATOM 1331 O O . TYR A 1 170 ? -2.610 -4.466 -22.150 1.00 79.25 170 TYR A O 1
ATOM 1339 N N . PHE A 1 171 ? -3.752 -6.312 -21.586 1.00 73.56 171 PHE A N 1
ATOM 1340 C CA . PHE A 1 171 ? -2.746 -7.293 -21.982 1.00 73.56 171 PHE A CA 1
ATOM 1341 C C . PHE A 1 171 ? -3.395 -8.346 -22.887 1.00 73.56 171 PHE A C 1
ATOM 1343 O O . PHE A 1 171 ? -4.405 -8.947 -22.524 1.00 73.56 171 PHE A O 1
ATOM 1350 N N . ALA A 1 172 ? -2.840 -8.548 -24.088 1.00 85.25 172 ALA A N 1
ATOM 1351 C CA . ALA A 1 172 ? -3.386 -9.452 -25.110 1.00 85.25 172 ALA A CA 1
ATOM 1352 C C . ALA A 1 172 ? -4.903 -9.262 -25.379 1.00 85.25 172 ALA A C 1
ATOM 1354 O O . ALA A 1 172 ? -5.644 -10.228 -25.549 1.00 85.25 172 ALA A O 1
ATOM 1355 N N . GLY A 1 173 ? -5.374 -8.008 -25.384 1.00 73.88 173 GLY A N 1
ATOM 1356 C CA . GLY A 1 173 ? -6.781 -7.658 -25.625 1.00 73.88 173 GLY A CA 1
ATOM 1357 C C . GLY A 1 173 ? -7.738 -7.901 -24.450 1.00 73.88 173 GLY A C 1
ATOM 1358 O O . GLY A 1 173 ? -8.937 -7.696 -24.610 1.00 73.88 173 GLY A O 1
ATOM 1359 N N . ARG A 1 174 ? -7.239 -8.312 -23.277 1.00 62.12 174 ARG A N 1
ATOM 1360 C CA . ARG A 1 174 ? -8.012 -8.429 -22.029 1.00 62.12 174 ARG A CA 1
ATOM 1361 C C . ARG A 1 174 ? -7.576 -7.362 -21.040 1.00 62.12 174 ARG A C 1
ATOM 1363 O O . ARG A 1 174 ? -6.393 -7.037 -20.974 1.00 62.12 174 ARG A O 1
ATOM 1370 N N . GLU A 1 175 ? -8.505 -6.831 -20.258 1.00 73.31 175 GLU A N 1
ATOM 1371 C CA . GLU A 1 175 ? -8.151 -5.854 -19.230 1.00 73.31 175 GLU A CA 1
ATOM 1372 C C . GLU A 1 175 ? -7.407 -6.515 -18.062 1.00 73.31 175 GLU A C 1
ATOM 1374 O O . GLU A 1 175 ? -7.741 -7.615 -17.615 1.00 73.31 175 GLU A O 1
ATOM 1379 N N . VAL A 1 176 ? -6.394 -5.825 -17.547 1.00 80.75 176 VAL A N 1
ATOM 1380 C CA . VAL A 1 176 ? -5.701 -6.178 -16.312 1.00 80.75 176 VAL A CA 1
ATOM 1381 C C . VAL A 1 176 ? -6.613 -5.811 -15.142 1.00 80.75 176 VAL A C 1
ATOM 1383 O O . VAL A 1 176 ? -6.780 -4.639 -14.821 1.00 80.75 176 VAL A O 1
ATOM 1386 N N . THR A 1 177 ? -7.196 -6.806 -14.476 1.00 81.31 177 THR A N 1
ATOM 1387 C CA . THR A 1 177 ? -8.150 -6.607 -13.365 1.00 81.31 177 THR A CA 1
ATOM 1388 C C . THR A 1 177 ? -7.490 -6.279 -12.019 1.00 81.31 177 THR A C 1
ATOM 1390 O O . THR A 1 177 ? -8.166 -6.264 -10.997 1.00 81.31 177 THR A O 1
ATOM 1393 N N . GLY A 1 178 ? -6.169 -6.082 -11.980 1.00 84.31 178 GLY A N 1
ATOM 1394 C CA . GLY A 1 178 ? -5.417 -5.788 -10.759 1.00 84.31 178 GLY A CA 1
ATOM 1395 C C . GLY A 1 178 ? -3.911 -5.988 -10.925 1.00 84.31 178 GLY A C 1
ATOM 1396 O O . GLY A 1 178 ? -3.467 -6.663 -11.852 1.00 84.31 178 GLY A O 1
ATOM 1397 N N . SER A 1 179 ? -3.106 -5.417 -10.023 1.00 85.94 179 SER A N 1
ATOM 1398 C CA . SER A 1 179 ? -1.639 -5.497 -10.094 1.00 85.94 179 SER A CA 1
ATOM 1399 C C . SER A 1 179 ? -1.010 -5.658 -8.710 1.00 85.94 179 SER A C 1
ATOM 1401 O O . SER A 1 179 ? -1.185 -4.809 -7.845 1.00 85.94 179 SER A O 1
ATOM 1403 N N . GLN A 1 180 ? -0.263 -6.744 -8.491 1.00 87.31 180 GLN A N 1
ATOM 1404 C CA . GLN A 1 180 ? 0.421 -7.049 -7.227 1.00 87.31 180 GLN A CA 1
ATOM 1405 C C . GLN A 1 180 ? 1.925 -7.223 -7.474 1.00 87.31 180 GLN A C 1
ATOM 1407 O O . GLN A 1 180 ? 2.335 -8.129 -8.196 1.00 87.31 180 GLN A O 1
ATOM 1412 N N . ALA A 1 181 ? 2.756 -6.402 -6.827 1.00 88.25 181 ALA A N 1
ATOM 1413 C CA . ALA A 1 181 ? 4.208 -6.581 -6.805 1.00 88.25 181 ALA A CA 1
ATOM 1414 C C . ALA A 1 181 ? 4.627 -7.302 -5.515 1.00 88.25 181 ALA A C 1
ATOM 1416 O O . ALA A 1 181 ? 4.304 -6.843 -4.420 1.00 88.25 181 ALA A O 1
ATOM 1417 N N . MET A 1 182 ? 5.344 -8.422 -5.624 1.00 88.50 182 MET A N 1
ATOM 1418 C CA . MET A 1 182 ? 5.735 -9.264 -4.484 1.00 88.50 182 MET A CA 1
ATOM 1419 C C . MET A 1 182 ? 7.256 -9.420 -4.432 1.00 88.50 182 MET A C 1
ATOM 1421 O O . MET A 1 182 ? 7.890 -9.666 -5.455 1.00 88.50 182 MET A O 1
ATOM 1425 N N . PHE A 1 183 ? 7.848 -9.313 -3.240 1.00 88.88 183 PHE A N 1
ATOM 1426 C CA . PHE A 1 183 ? 9.302 -9.330 -3.062 1.00 88.88 183 PHE A CA 1
ATOM 1427 C C . PHE A 1 183 ? 9.718 -10.251 -1.908 1.00 88.88 183 PHE A C 1
ATOM 1429 O O . PHE A 1 183 ? 9.463 -9.975 -0.735 1.00 88.88 183 PHE A O 1
ATOM 1436 N N . CYS A 1 184 ? 10.413 -11.341 -2.238 1.00 87.38 184 CYS A N 1
ATOM 1437 C CA . CYS A 1 184 ? 10.966 -12.277 -1.258 1.00 87.38 184 CYS A CA 1
ATOM 1438 C C . CYS A 1 184 ? 12.270 -11.736 -0.653 1.00 87.38 184 CYS A C 1
ATOM 1440 O O . CYS A 1 184 ? 13.356 -11.998 -1.162 1.00 87.38 184 CYS A O 1
ATOM 1442 N N . ASN A 1 185 ? 12.162 -10.977 0.440 1.00 85.75 185 ASN A N 1
ATOM 1443 C CA . ASN A 1 185 ? 13.301 -10.307 1.076 1.00 85.75 185 ASN A CA 1
ATOM 1444 C C . ASN A 1 185 ? 13.866 -11.070 2.300 1.00 85.75 185 ASN A C 1
ATOM 1446 O O . ASN A 1 185 ? 13.339 -12.107 2.719 1.00 85.75 185 ASN A O 1
ATOM 1450 N N . ALA A 1 186 ? 14.963 -10.575 2.884 1.00 85.19 186 ALA A N 1
ATOM 1451 C CA . ALA A 1 186 ? 15.634 -11.171 4.045 1.00 85.19 186 ALA A CA 1
ATOM 1452 C C . ALA A 1 186 ? 14.781 -11.123 5.331 1.00 85.19 186 ALA A C 1
ATOM 1454 O O . ALA A 1 186 ? 14.799 -12.069 6.117 1.00 85.19 186 ALA A O 1
ATOM 1455 N N . ILE A 1 187 ? 14.007 -10.049 5.494 1.00 91.12 187 ILE A N 1
ATOM 1456 C CA . ILE A 1 187 ? 12.972 -9.845 6.523 1.00 91.12 187 ILE A CA 1
ATOM 1457 C C . ILE A 1 187 ? 11.600 -9.692 5.839 1.00 91.12 187 ILE A C 1
ATOM 1459 O O . ILE A 1 187 ? 11.565 -9.603 4.607 1.00 91.12 187 ILE A O 1
ATOM 1463 N N . PRO A 1 188 ? 10.472 -9.656 6.576 1.00 94.56 188 PRO A N 1
ATOM 1464 C CA . PRO A 1 188 ? 9.167 -9.433 5.974 1.00 94.56 188 PRO A CA 1
ATOM 1465 C C . PRO A 1 188 ? 9.118 -8.129 5.176 1.00 94.56 188 PRO A C 1
ATOM 1467 O O . PRO A 1 188 ? 9.709 -7.123 5.575 1.00 94.56 188 PRO A O 1
ATOM 1470 N N . GLN A 1 189 ? 8.399 -8.134 4.059 1.00 95.75 189 GLN A N 1
ATOM 1471 C CA . GLN A 1 189 ? 8.210 -6.957 3.221 1.00 95.75 189 GLN A CA 1
ATOM 1472 C C . GLN A 1 189 ? 6.728 -6.754 2.917 1.00 95.75 189 GLN A C 1
ATOM 1474 O O . GLN A 1 189 ? 6.101 -7.570 2.242 1.00 95.75 189 GLN A O 1
ATOM 1479 N N . VAL A 1 190 ? 6.194 -5.632 3.391 1.00 97.38 190 VAL A N 1
ATOM 1480 C CA . VAL A 1 190 ? 4.931 -5.066 2.925 1.00 97.38 190 VAL A CA 1
ATOM 1481 C C . VAL A 1 190 ? 5.189 -4.368 1.596 1.00 97.38 190 VAL A C 1
ATOM 1483 O O . VAL A 1 190 ? 6.095 -3.536 1.494 1.00 97.38 190 VAL A O 1
ATOM 1486 N N . THR A 1 191 ? 4.393 -4.705 0.587 1.00 95.75 191 THR A N 1
ATOM 1487 C CA . THR A 1 191 ? 4.413 -4.039 -0.716 1.00 95.75 191 THR A CA 1
ATOM 1488 C C . THR A 1 191 ? 2.998 -3.633 -1.090 1.00 95.75 191 THR A C 1
ATOM 1490 O O . THR A 1 191 ? 2.064 -4.424 -0.963 1.00 95.75 191 THR A O 1
ATOM 1493 N N . LEU A 1 192 ? 2.850 -2.397 -1.557 1.00 94.94 192 LEU A N 1
ATOM 1494 C CA . LEU A 1 192 ? 1.614 -1.879 -2.116 1.00 94.94 192 LEU A CA 1
ATOM 1495 C C . LEU A 1 192 ? 1.837 -1.396 -3.547 1.00 94.94 192 LEU A C 1
ATOM 1497 O O . LEU A 1 192 ? 2.879 -0.812 -3.853 1.00 94.94 192 LEU A O 1
ATOM 1501 N N . VAL A 1 193 ? 0.829 -1.596 -4.390 1.00 93.88 193 VAL A N 1
ATOM 1502 C CA . VAL A 1 193 ? 0.716 -0.993 -5.721 1.00 93.88 193 VAL A CA 1
ATOM 1503 C C . VAL A 1 193 ? -0.646 -0.313 -5.809 1.00 93.88 193 VAL A C 1
ATOM 1505 O O . VAL A 1 193 ? -1.663 -0.943 -5.525 1.00 93.88 193 VAL A O 1
ATOM 1508 N N . SER A 1 194 ? -0.702 0.962 -6.196 1.00 92.31 194 SER A N 1
ATOM 1509 C CA . SER A 1 194 ? -1.980 1.585 -6.569 1.00 92.31 194 SER A CA 1
ATOM 1510 C C . SER A 1 194 ? -2.284 1.337 -8.045 1.00 92.31 194 SER A C 1
ATOM 1512 O O . SER A 1 194 ? -1.419 1.600 -8.878 1.00 92.31 194 SER A O 1
ATOM 1514 N N . TYR A 1 195 ? -3.490 0.891 -8.381 1.00 90.50 195 TYR A N 1
ATOM 1515 C CA . TYR A 1 195 ? -3.901 0.622 -9.761 1.00 90.50 195 TYR A CA 1
ATOM 1516 C C . TYR A 1 195 ? -5.400 0.890 -9.937 1.00 90.50 195 TYR A C 1
ATOM 1518 O O . TYR A 1 195 ? -6.186 0.466 -9.096 1.00 90.50 195 TYR A O 1
ATOM 1526 N N . ASN A 1 196 ? -5.777 1.607 -11.001 1.00 86.25 196 ASN A N 1
ATOM 1527 C CA . ASN A 1 196 ? -7.167 1.899 -11.390 1.00 86.25 196 ASN A CA 1
ATOM 1528 C C . ASN A 1 196 ? -8.095 2.337 -10.228 1.00 86.25 196 ASN A C 1
ATOM 1530 O O . ASN A 1 196 ? -9.177 1.795 -10.018 1.00 86.25 196 ASN A O 1
ATOM 1534 N N . GLY A 1 197 ? -7.638 3.290 -9.409 1.00 86.81 197 GLY A N 1
ATOM 1535 C CA . GLY A 1 197 ? -8.398 3.802 -8.256 1.00 86.81 197 GLY A CA 1
ATOM 1536 C C . GLY A 1 197 ? -8.359 2.935 -6.987 1.00 86.81 197 GLY A C 1
ATOM 1537 O O . GLY A 1 197 ? -8.852 3.366 -5.944 1.00 86.81 197 GLY A O 1
ATOM 1538 N N . GLU A 1 198 ? -7.714 1.772 -7.019 1.00 87.94 198 GLU A N 1
ATOM 1539 C CA . GLU A 1 198 ? -7.570 0.866 -5.877 1.00 87.94 198 GLU A CA 1
ATOM 1540 C C . GLU A 1 198 ? -6.123 0.747 -5.378 1.00 87.94 198 GLU A C 1
ATOM 1542 O O . GLU A 1 198 ? -5.165 1.215 -6.002 1.00 87.94 198 GLU A O 1
ATOM 1547 N N . ILE A 1 199 ? -5.969 0.099 -4.223 1.00 93.19 199 ILE A N 1
ATOM 1548 C CA . ILE A 1 199 ? -4.697 -0.283 -3.615 1.00 93.19 199 ILE A CA 1
ATOM 1549 C C . ILE A 1 199 ? -4.644 -1.805 -3.477 1.00 93.19 199 ILE A C 1
ATOM 1551 O O . ILE A 1 199 ? -5.462 -2.422 -2.793 1.00 93.19 199 ILE A O 1
ATOM 1555 N N . TYR A 1 200 ? -3.617 -2.388 -4.082 1.00 93.25 200 TYR A N 1
ATOM 1556 C CA . TYR A 1 200 ? -3.271 -3.799 -4.021 1.00 93.25 200 TYR A CA 1
ATOM 1557 C C . TYR A 1 200 ? -2.156 -3.971 -2.990 1.00 93.25 200 TYR A C 1
ATOM 1559 O O . TYR A 1 200 ? -1.024 -3.542 -3.210 1.00 93.25 200 TYR A O 1
ATOM 1567 N N . TYR A 1 201 ? -2.494 -4.549 -1.838 1.00 94.06 201 TYR A N 1
ATOM 1568 C CA . TYR A 1 201 ? -1.581 -4.754 -0.710 1.00 94.06 201 TYR A CA 1
ATOM 1569 C C . TYR A 1 201 ? -1.172 -6.229 -0.624 1.00 94.06 201 TYR A C 1
ATOM 1571 O O . TYR A 1 201 ? -2.011 -7.127 -0.752 1.00 94.06 201 TYR A O 1
ATOM 1579 N N . ASN A 1 202 ? 0.101 -6.491 -0.328 1.00 94.56 202 ASN A N 1
ATOM 1580 C CA . ASN A 1 202 ? 0.551 -7.777 0.198 1.00 94.56 202 ASN A CA 1
ATOM 1581 C C . ASN A 1 202 ? 1.611 -7.615 1.296 1.00 94.56 202 ASN A C 1
ATOM 1583 O O . ASN A 1 202 ? 2.335 -6.620 1.354 1.00 94.56 202 ASN A O 1
ATOM 1587 N N . ILE A 1 203 ? 1.740 -8.639 2.142 1.00 95.56 203 ILE A N 1
ATOM 1588 C CA . ILE A 1 203 ? 2.908 -8.829 3.006 1.00 95.56 203 ILE A CA 1
ATOM 1589 C C . ILE A 1 203 ? 3.574 -10.170 2.696 1.00 95.56 203 ILE A C 1
ATOM 1591 O O . ILE A 1 203 ? 2.976 -11.234 2.839 1.00 95.56 203 ILE A O 1
ATOM 1595 N N . THR A 1 204 ? 4.836 -10.128 2.275 1.00 95.25 204 THR A N 1
ATOM 1596 C CA . THR A 1 204 ? 5.670 -11.322 2.102 1.00 95.25 204 THR A CA 1
ATOM 1597 C C . THR A 1 204 ? 6.438 -11.595 3.391 1.00 95.25 204 THR A C 1
ATOM 1599 O O . THR A 1 204 ? 7.152 -10.723 3.879 1.00 95.25 204 THR A O 1
ATOM 1602 N N . LEU A 1 205 ? 6.287 -12.793 3.961 1.00 94.56 205 LEU A N 1
ATOM 1603 C CA . LEU A 1 205 ? 6.814 -13.175 5.278 1.00 94.56 205 LEU A CA 1
ATOM 1604 C C . LEU A 1 205 ? 7.250 -14.651 5.333 1.00 94.56 205 LEU A C 1
ATOM 1606 O O . LEU A 1 205 ? 7.104 -15.388 4.360 1.00 94.56 205 LEU A O 1
ATOM 1610 N N . ASP A 1 206 ? 7.799 -15.088 6.469 1.00 94.06 206 ASP A N 1
ATOM 1611 C CA . ASP A 1 206 ? 8.148 -16.492 6.727 1.00 94.06 206 ASP A CA 1
ATOM 1612 C C . ASP A 1 206 ? 7.067 -17.156 7.605 1.00 94.06 206 ASP A C 1
ATOM 1614 O O . ASP A 1 206 ? 6.989 -16.838 8.796 1.00 94.06 206 ASP A O 1
ATOM 1618 N N . PRO A 1 207 ? 6.248 -18.084 7.071 1.00 92.44 207 PRO A N 1
ATOM 1619 C CA . PRO A 1 207 ? 5.140 -18.700 7.811 1.00 92.44 207 PRO A CA 1
ATOM 1620 C C . PRO A 1 207 ? 5.599 -19.686 8.903 1.00 92.44 207 PRO A C 1
ATOM 1622 O O . PRO A 1 207 ? 4.790 -20.183 9.692 1.00 92.44 207 PRO A O 1
ATOM 1625 N N . LYS A 1 208 ? 6.900 -20.008 8.983 1.00 91.31 208 LYS A N 1
ATOM 1626 C CA . LYS A 1 208 ? 7.439 -20.774 10.115 1.00 91.31 208 LYS A CA 1
ATOM 1627 C C . LYS A 1 208 ? 7.762 -19.870 11.309 1.00 91.31 208 LYS A C 1
ATOM 1629 O O . LYS A 1 208 ? 7.731 -20.378 12.427 1.00 91.31 208 LYS A O 1
ATOM 1634 N N . VAL A 1 209 ? 7.978 -18.569 11.084 1.00 90.69 209 VAL A N 1
ATOM 1635 C CA . VAL A 1 209 ? 8.217 -17.548 12.122 1.00 90.69 209 VAL A CA 1
ATOM 1636 C C . VAL A 1 209 ? 6.922 -16.822 12.495 1.00 90.69 209 VAL A C 1
ATOM 1638 O O . VAL A 1 209 ? 6.541 -16.823 13.660 1.00 90.69 209 VAL A O 1
ATOM 1641 N N . VAL A 1 210 ? 6.223 -16.244 11.514 1.00 91.31 210 VAL A N 1
ATOM 1642 C CA . VAL A 1 210 ? 4.931 -15.574 11.725 1.00 91.31 210 VAL A CA 1
ATOM 1643 C C . VAL A 1 210 ? 3.827 -16.625 11.628 1.00 91.31 210 VAL A C 1
ATOM 1645 O O . VAL A 1 210 ? 3.637 -17.235 10.574 1.00 91.31 210 VAL A O 1
ATOM 1648 N N . LYS A 1 211 ? 3.140 -16.874 12.745 1.00 90.38 211 LYS A N 1
ATOM 1649 C CA . LYS A 1 211 ? 1.942 -17.726 12.809 1.00 90.38 211 LYS A CA 1
ATOM 1650 C C . LYS A 1 211 ? 0.716 -16.914 12.418 1.00 90.38 211 LYS A C 1
ATOM 1652 O O . LYS A 1 211 ? 0.832 -15.708 12.253 1.00 90.38 211 LYS A O 1
ATOM 1657 N N . ASP A 1 212 ? -0.411 -17.588 12.210 1.00 90.75 212 ASP A N 1
ATOM 1658 C CA . ASP A 1 212 ? -1.734 -16.976 12.017 1.00 90.75 212 ASP A CA 1
ATOM 1659 C C . ASP A 1 212 ? -1.730 -15.767 11.053 1.00 90.75 212 ASP A C 1
ATOM 1661 O O . ASP A 1 212 ? -2.393 -14.748 11.265 1.00 90.75 212 ASP A O 1
ATOM 1665 N N . TRP A 1 213 ? -0.897 -15.854 10.009 1.00 91.06 213 TRP A N 1
ATOM 1666 C CA . TRP A 1 213 ? -0.562 -14.757 9.098 1.00 91.06 213 TRP A CA 1
ATOM 1667 C C . TRP A 1 213 ? -1.761 -14.337 8.238 1.00 91.06 213 TRP A C 1
ATOM 1669 O O . TRP A 1 213 ? -1.776 -13.239 7.688 1.00 91.06 213 TRP A O 1
ATOM 1679 N N . ASP A 1 214 ? -2.768 -15.201 8.148 1.00 83.81 214 ASP A N 1
ATOM 1680 C CA . ASP A 1 214 ? -4.085 -14.988 7.556 1.00 83.81 214 ASP A CA 1
ATOM 1681 C C . ASP A 1 214 ? -4.879 -13.887 8.279 1.00 83.81 214 ASP A C 1
ATOM 1683 O O . ASP A 1 214 ? -5.558 -13.090 7.630 1.00 83.81 214 ASP A O 1
ATOM 1687 N N . LYS A 1 215 ? -4.711 -13.744 9.602 1.00 85.88 215 LYS A N 1
ATOM 1688 C CA . LYS A 1 215 ? -5.383 -12.701 10.397 1.00 85.88 215 LYS A CA 1
ATOM 1689 C C . LYS A 1 215 ? -4.937 -11.286 10.017 1.00 85.88 215 LYS A C 1
ATOM 1691 O O . LYS A 1 215 ? -5.674 -10.331 10.255 1.00 85.88 215 LYS A O 1
ATOM 1696 N N . LEU A 1 216 ? -3.754 -11.131 9.411 1.00 87.69 216 LEU A N 1
ATOM 1697 C CA . LEU A 1 216 ? -3.160 -9.823 9.111 1.00 87.69 216 LEU A CA 1
ATOM 1698 C C . LEU A 1 216 ? -4.004 -8.971 8.150 1.00 87.69 216 LEU A C 1
ATOM 1700 O O . LEU A 1 216 ? -3.997 -7.752 8.307 1.00 87.69 216 LEU A O 1
ATOM 1704 N N . GLU A 1 217 ? -4.760 -9.566 7.212 1.00 88.19 217 GLU A N 1
ATOM 1705 C CA . GLU A 1 217 ? -5.691 -8.785 6.377 1.00 88.19 217 GLU A CA 1
ATOM 1706 C C . GLU A 1 217 ? -6.813 -8.187 7.233 1.00 88.19 217 GLU A C 1
ATOM 1708 O O . GLU A 1 217 ? -7.064 -6.983 7.176 1.00 88.19 217 GLU A O 1
ATOM 1713 N N . GLY A 1 218 ? -7.492 -9.026 8.022 1.00 84.88 218 GLY A N 1
ATOM 1714 C CA . GLY A 1 218 ? -8.633 -8.607 8.836 1.00 84.88 218 GLY A CA 1
ATOM 1715 C C . GLY A 1 218 ? -8.248 -7.505 9.821 1.00 84.88 218 GLY A C 1
ATOM 1716 O O . GLY A 1 218 ? -8.934 -6.489 9.906 1.00 84.88 218 GLY A O 1
ATOM 1717 N N . LEU A 1 219 ? -7.100 -7.663 10.483 1.00 88.75 219 LEU A N 1
ATOM 1718 C CA . LEU A 1 219 ? -6.557 -6.681 11.421 1.00 88.75 219 LEU A CA 1
ATOM 1719 C C . LEU A 1 219 ? -6.156 -5.369 10.723 1.00 88.75 219 LEU A C 1
ATOM 1721 O O . LEU A 1 219 ? -6.455 -4.291 11.230 1.00 88.75 219 LEU A O 1
ATOM 1725 N N . PHE A 1 220 ? -5.548 -5.429 9.532 1.00 94.06 220 PHE A N 1
ATOM 1726 C CA . PHE A 1 220 ? -5.251 -4.230 8.737 1.00 94.06 220 PHE A CA 1
ATOM 1727 C C . PHE A 1 220 ? -6.518 -3.497 8.291 1.00 94.06 220 PHE A C 1
ATOM 1729 O O . PHE A 1 220 ? -6.583 -2.272 8.396 1.00 94.06 220 PHE A O 1
ATOM 1736 N N . ARG A 1 221 ? -7.542 -4.228 7.835 1.00 89.81 221 ARG A N 1
ATOM 1737 C CA . ARG A 1 221 ? -8.834 -3.646 7.449 1.00 89.81 221 ARG A CA 1
ATOM 1738 C C . ARG A 1 221 ? -9.525 -2.987 8.638 1.00 89.81 221 ARG A C 1
ATOM 1740 O O . ARG A 1 221 ? -9.943 -1.841 8.515 1.00 89.81 221 ARG A O 1
ATOM 1747 N N . GLN A 1 222 ? -9.584 -3.659 9.787 1.00 88.44 222 GLN A N 1
ATOM 1748 C CA . GLN A 1 222 ? -10.136 -3.099 11.026 1.00 88.44 222 GLN A CA 1
ATOM 1749 C C . GLN A 1 222 ? -9.423 -1.803 11.431 1.00 88.44 222 GLN A C 1
ATOM 1751 O O . GLN A 1 222 ? -10.085 -0.810 11.719 1.00 88.44 222 GLN A O 1
ATOM 1756 N N . GLU A 1 223 ? -8.091 -1.771 11.390 1.00 91.44 223 GLU A N 1
ATOM 1757 C CA . GLU A 1 223 ? -7.303 -0.599 11.794 1.00 91.44 223 GLU A CA 1
ATOM 1758 C C . GLU A 1 223 ? -7.369 0.557 10.781 1.00 91.44 223 GLU A C 1
ATOM 1760 O O . GLU A 1 223 ? -7.352 1.728 11.169 1.00 91.44 223 GLU A O 1
ATOM 1765 N N . LEU A 1 224 ? -7.505 0.255 9.485 1.00 92.19 224 LEU A N 1
ATOM 1766 C CA . LEU A 1 224 ? -7.747 1.253 8.442 1.00 92.19 224 LEU A CA 1
ATOM 1767 C C . LEU A 1 224 ? -9.151 1.876 8.572 1.00 92.19 224 LEU A C 1
ATOM 1769 O O . LEU A 1 224 ? -9.280 3.098 8.484 1.00 92.19 224 LEU A O 1
ATOM 1773 N N . VAL A 1 225 ? -10.175 1.062 8.862 1.00 89.19 225 VAL A N 1
ATOM 1774 C CA . VAL A 1 225 ? -11.544 1.522 9.170 1.00 89.19 225 VAL A CA 1
ATOM 1775 C C . VAL A 1 225 ? -11.577 2.347 10.461 1.00 89.19 225 VAL A C 1
ATOM 1777 O O . VAL A 1 225 ? -12.199 3.407 10.502 1.00 89.19 225 VAL A O 1
ATOM 1780 N N . ALA A 1 226 ? -10.882 1.903 11.512 1.00 88.81 226 ALA A N 1
ATOM 1781 C CA . ALA A 1 226 ? -10.851 2.585 12.804 1.00 88.81 226 ALA A CA 1
ATOM 1782 C C . ALA A 1 226 ? -10.214 3.982 12.714 1.00 88.81 226 ALA A C 1
ATOM 1784 O O . ALA A 1 226 ? -10.750 4.930 13.287 1.00 88.81 226 ALA A O 1
ATOM 1785 N N . MET A 1 227 ? -9.128 4.143 11.944 1.00 92.00 227 MET A N 1
ATOM 1786 C CA . MET A 1 227 ? -8.551 5.466 11.667 1.00 92.00 227 MET A CA 1
ATOM 1787 C C . MET A 1 227 ? -9.504 6.373 10.886 1.00 92.00 227 MET A C 1
ATOM 1789 O O . MET A 1 227 ? -9.622 7.549 11.223 1.00 92.00 227 MET A O 1
ATOM 1793 N N . GLY A 1 228 ? -10.191 5.855 9.862 1.00 91.31 228 GLY A N 1
ATOM 1794 C CA . GLY A 1 228 ? -11.153 6.660 9.109 1.00 91.31 228 GLY A CA 1
ATOM 1795 C C . GLY A 1 228 ? -12.342 7.091 9.961 1.00 91.31 228 GLY A C 1
ATOM 1796 O O . GLY A 1 228 ? -12.696 8.267 9.942 1.00 91.31 228 GLY A O 1
ATOM 1797 N N . LYS A 1 229 ? -12.880 6.193 10.797 1.00 90.31 229 LYS A N 1
ATOM 1798 C CA . LYS A 1 229 ? -13.924 6.531 11.774 1.00 90.31 229 LYS A CA 1
ATOM 1799 C C . LYS A 1 229 ? -13.458 7.609 12.758 1.00 90.31 229 LYS A C 1
ATOM 1801 O O . LYS A 1 229 ? -14.221 8.534 13.021 1.00 90.31 229 LYS A O 1
ATOM 1806 N N . ALA A 1 230 ? -12.224 7.522 13.264 1.00 91.38 230 ALA A N 1
ATOM 1807 C CA . ALA A 1 230 ? -11.671 8.504 14.200 1.00 91.38 230 ALA A CA 1
ATOM 1808 C C . ALA A 1 230 ? -11.612 9.925 13.606 1.00 91.38 230 ALA A C 1
ATOM 1810 O O . ALA A 1 230 ? -11.997 10.876 14.279 1.00 91.38 230 ALA A O 1
ATOM 1811 N N . VAL A 1 231 ? -11.231 10.072 12.328 1.00 90.88 231 VAL A N 1
ATOM 1812 C CA . VAL A 1 231 ? -11.200 11.383 11.639 1.00 90.88 231 VAL A CA 1
ATOM 1813 C C . VAL A 1 231 ? -12.497 11.725 10.877 1.00 90.88 231 VAL A C 1
ATOM 1815 O O . VAL A 1 231 ? -12.533 12.681 10.103 1.00 90.88 231 VAL A O 1
ATOM 1818 N N . GLY A 1 232 ? -13.586 10.973 11.069 1.00 88.44 232 GLY A N 1
ATOM 1819 C CA . GLY A 1 232 ? -14.886 11.266 10.453 1.00 88.44 232 GLY A CA 1
ATOM 1820 C C . GLY A 1 232 ? -14.939 11.064 8.929 1.00 88.44 232 GLY A C 1
ATOM 1821 O O . GLY A 1 232 ? -15.435 11.939 8.205 1.00 88.44 232 GLY A O 1
ATOM 1822 N N . VAL A 1 233 ? -14.424 9.927 8.451 1.00 86.62 233 VAL A N 1
ATOM 1823 C CA . VAL A 1 233 ? -14.647 9.366 7.105 1.00 86.62 233 VAL A CA 1
ATOM 1824 C C . VAL A 1 233 ? -15.585 8.165 7.211 1.00 86.62 233 VAL A C 1
ATOM 1826 O O . VAL A 1 233 ? -15.367 7.277 8.037 1.00 86.62 233 VAL A O 1
ATOM 1829 N N . ASP A 1 234 ? -16.594 8.120 6.346 1.00 78.12 234 ASP A N 1
ATOM 1830 C CA . ASP A 1 234 ? -17.558 7.023 6.284 1.00 78.12 234 ASP A CA 1
ATOM 1831 C C . ASP A 1 234 ? -16.930 5.713 5.770 1.00 78.12 234 ASP A C 1
ATOM 1833 O O . ASP A 1 234 ? -16.076 5.720 4.881 1.00 78.12 234 ASP A O 1
ATOM 1837 N N . SER A 1 235 ? -17.345 4.576 6.335 1.00 66.25 235 SER A N 1
ATOM 1838 C CA . SER A 1 235 ? -16.799 3.254 6.009 1.00 66.25 235 SER A CA 1
ATOM 1839 C C . SER A 1 235 ? -17.344 2.620 4.723 1.00 66.25 235 SER A C 1
ATOM 1841 O O . SER A 1 235 ? -16.745 1.654 4.255 1.00 66.25 235 SER A O 1
ATOM 1843 N N . SER A 1 236 ? -18.415 3.143 4.119 1.00 60.25 236 SER A N 1
ATOM 1844 C CA . SER A 1 236 ? -18.912 2.717 2.793 1.00 60.25 236 SER A CA 1
ATOM 1845 C C . SER A 1 236 ? -17.802 2.712 1.732 1.00 60.25 236 SER A C 1
ATOM 1847 O O . SER A 1 236 ? -17.612 1.731 1.016 1.00 60.25 236 SER A O 1
ATOM 1849 N N . LEU A 1 237 ? -16.966 3.752 1.735 1.00 56.53 237 LEU A N 1
ATOM 1850 C CA . LEU A 1 237 ? -15.792 3.915 0.871 1.00 56.53 237 LEU A CA 1
ATOM 1851 C C . LEU A 1 237 ? -14.696 2.839 1.058 1.00 56.53 237 LEU A C 1
ATOM 1853 O O . LEU A 1 237 ? -13.763 2.786 0.260 1.00 56.53 237 LEU A O 1
ATOM 1857 N N . THR A 1 238 ? -14.738 2.012 2.112 1.00 51.38 238 THR A N 1
ATOM 1858 C CA . THR A 1 238 ? -13.660 1.043 2.429 1.00 51.38 238 THR A CA 1
ATOM 1859 C C . THR A 1 238 ? -13.653 -0.195 1.534 1.00 51.38 238 THR A C 1
ATOM 1861 O O . THR A 1 238 ? -12.636 -0.898 1.454 1.00 51.38 238 THR A O 1
ATOM 1864 N N . LEU A 1 239 ? -14.777 -0.477 0.877 1.00 50.25 239 LEU A N 1
ATOM 1865 C CA . LEU A 1 239 ? -14.912 -1.593 -0.044 1.00 50.25 239 LEU A CA 1
ATOM 1866 C C . LEU A 1 239 ? -14.155 -1.282 -1.346 1.00 50.25 239 LEU A C 1
ATOM 1868 O O . LEU A 1 239 ? -14.195 -0.169 -1.869 1.00 50.25 239 LEU A O 1
ATOM 1872 N N . SER A 1 240 ? -13.425 -2.281 -1.853 1.00 48.12 240 SER A N 1
ATOM 1873 C CA . SER A 1 240 ? -12.995 -2.345 -3.259 1.00 48.12 240 SER A CA 1
ATOM 1874 C C . SER A 1 240 ? -14.193 -2.079 -4.157 1.00 48.12 240 SER A C 1
ATOM 1876 O O . SER A 1 240 ? -15.231 -2.683 -3.889 1.00 48.12 240 SER A O 1
ATOM 1878 N N . ARG A 1 241 ? -14.035 -1.209 -5.166 1.00 39.56 241 ARG A N 1
ATOM 1879 C CA . ARG A 1 241 ? -15.090 -0.480 -5.906 1.00 39.56 241 ARG A CA 1
ATOM 1880 C C . ARG A 1 241 ? -16.352 -1.327 -6.143 1.00 39.56 241 ARG A C 1
ATOM 1882 O O . ARG A 1 241 ? -16.522 -1.936 -7.195 1.00 39.56 241 ARG A O 1
ATOM 1889 N N . SER A 1 242 ? -17.233 -1.374 -5.145 1.00 35.34 242 SER A N 1
ATOM 1890 C CA . SER A 1 242 ? -18.436 -2.194 -5.182 1.00 35.34 242 SER A CA 1
ATOM 1891 C C . SER A 1 242 ? -19.510 -1.399 -5.898 1.00 35.34 242 SER A C 1
ATOM 1893 O O . SER A 1 242 ? -20.299 -0.705 -5.259 1.00 35.34 242 SER A O 1
ATOM 1895 N N . PHE A 1 243 ? -19.517 -1.496 -7.230 1.00 37.91 243 PHE A N 1
ATOM 1896 C CA . PHE A 1 243 ? -20.760 -1.323 -7.974 1.00 37.91 243 PHE A CA 1
ATOM 1897 C C . PHE A 1 243 ? -21.826 -2.167 -7.282 1.00 37.91 243 PHE A C 1
ATOM 1899 O O . PHE A 1 243 ? -21.576 -3.343 -6.989 1.00 37.91 243 PHE A O 1
ATOM 1906 N N . ASP A 1 244 ? -22.978 -1.573 -6.983 1.00 38.00 244 ASP A N 1
ATOM 1907 C CA . ASP A 1 244 ? -24.042 -2.311 -6.323 1.00 38.00 244 ASP A CA 1
ATOM 1908 C C . ASP A 1 244 ? -24.658 -3.296 -7.321 1.00 38.00 244 ASP A C 1
ATOM 1910 O O . ASP A 1 244 ? -25.544 -2.987 -8.117 1.00 38.00 244 ASP A O 1
ATOM 1914 N N . THR A 1 245 ? -24.106 -4.509 -7.328 1.00 37.44 245 THR A N 1
ATOM 1915 C CA . THR A 1 245 ? -24.549 -5.569 -8.232 1.00 37.44 245 THR A CA 1
ATOM 1916 C C . THR A 1 245 ? -25.933 -6.108 -7.876 1.00 37.44 245 THR A C 1
ATOM 1918 O O . THR A 1 245 ? -26.396 -7.014 -8.563 1.00 37.44 245 THR A O 1
ATOM 1921 N N . GLU A 1 246 ? -26.581 -5.627 -6.815 1.00 38.19 246 GLU A N 1
ATOM 1922 C CA . GLU A 1 246 ? -27.944 -6.010 -6.459 1.00 38.19 246 GLU A CA 1
ATOM 1923 C C . GLU A 1 246 ? -28.936 -5.020 -7.081 1.00 38.19 246 GLU A C 1
ATOM 1925 O O . GLU A 1 246 ? -29.766 -5.448 -7.885 1.00 38.19 246 GLU A O 1
ATOM 1930 N N . ASP A 1 247 ? -28.744 -3.709 -6.886 1.00 40.41 247 ASP A N 1
ATOM 1931 C CA . ASP A 1 247 ? -29.527 -2.672 -7.581 1.00 40.41 247 ASP A CA 1
ATOM 1932 C C . ASP A 1 247 ? -29.342 -2.729 -9.109 1.00 40.41 247 ASP A C 1
ATOM 1934 O O . ASP A 1 247 ? -30.319 -2.735 -9.861 1.00 40.41 247 ASP A O 1
ATOM 1938 N N . VAL A 1 248 ? -28.108 -2.872 -9.610 1.00 39.41 248 VAL A N 1
ATOM 1939 C CA . VAL A 1 248 ? -27.867 -2.940 -11.065 1.00 39.41 248 VAL A CA 1
ATOM 1940 C C . VAL A 1 248 ? -28.431 -4.232 -11.678 1.00 39.41 248 VAL A C 1
ATOM 1942 O O . VAL A 1 248 ? -28.940 -4.208 -12.801 1.00 39.41 248 VAL A O 1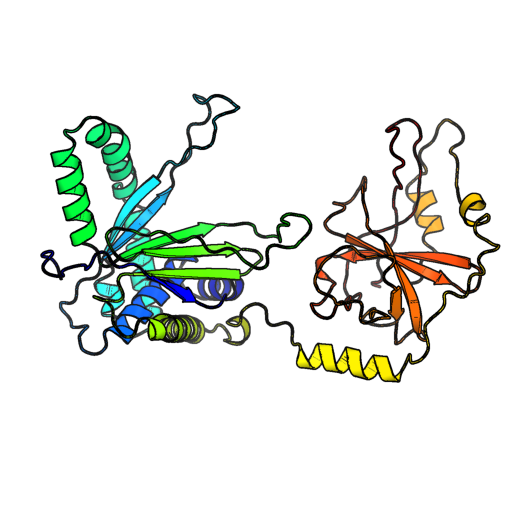
ATOM 1945 N N . ARG A 1 249 ? -28.411 -5.370 -10.962 1.00 46.12 249 ARG A N 1
ATOM 1946 C CA . ARG A 1 249 ? -29.092 -6.596 -11.435 1.00 46.12 249 ARG A CA 1
ATOM 1947 C C . ARG A 1 249 ? -30.606 -6.452 -11.395 1.00 46.12 249 ARG A C 1
ATOM 1949 O O . ARG A 1 249 ? -31.268 -6.990 -12.277 1.00 46.12 249 ARG A O 1
ATOM 1956 N N . LYS A 1 250 ? -31.152 -5.754 -10.398 1.00 49.12 250 LYS A N 1
ATOM 1957 C CA . LYS A 1 250 ? -32.583 -5.471 -10.299 1.00 49.12 250 LYS A CA 1
ATOM 1958 C C . LYS A 1 250 ? -33.055 -4.664 -11.511 1.00 49.12 250 LYS A C 1
ATOM 1960 O O . LYS A 1 250 ? -33.919 -5.159 -12.225 1.00 49.12 250 LYS A O 1
ATOM 1965 N N . VAL A 1 251 ? -32.407 -3.538 -11.828 1.00 45.38 251 VAL A N 1
ATOM 1966 C CA . VAL A 1 251 ? -32.721 -2.719 -13.019 1.00 45.38 251 VAL A CA 1
ATOM 1967 C C . VAL A 1 251 ? -32.637 -3.542 -14.314 1.00 45.38 251 VAL A C 1
ATOM 1969 O O . VAL A 1 251 ? -33.557 -3.515 -15.130 1.00 45.38 251 VAL A O 1
ATOM 1972 N N . VAL A 1 252 ? -31.582 -4.351 -14.486 1.00 46.56 252 VAL A N 1
ATOM 1973 C CA . VAL A 1 252 ? -31.438 -5.238 -15.658 1.00 46.56 252 VAL A CA 1
ATOM 1974 C C . VAL A 1 252 ? -32.547 -6.302 -15.727 1.00 46.56 252 VAL A C 1
ATOM 1976 O O . VAL A 1 252 ? -33.026 -6.613 -16.816 1.00 46.56 252 VAL A O 1
ATOM 1979 N N . ASN A 1 253 ? -32.987 -6.858 -14.596 1.00 53.97 253 ASN A N 1
ATOM 1980 C CA . ASN A 1 253 ? -34.056 -7.863 -14.549 1.00 53.97 253 ASN A CA 1
ATOM 1981 C C . ASN A 1 253 ? -35.464 -7.269 -14.716 1.00 53.97 253 ASN A C 1
ATOM 1983 O O . ASN A 1 253 ? -36.336 -7.940 -15.267 1.00 53.97 253 ASN A O 1
ATOM 1987 N N . GLU A 1 254 ? -35.691 -6.038 -14.262 1.00 51.94 254 GLU A N 1
ATOM 1988 C CA . GLU A 1 254 ? -36.946 -5.304 -14.450 1.00 51.94 254 GLU A CA 1
ATOM 1989 C C . GLU A 1 254 ? -37.104 -4.900 -15.927 1.00 51.94 254 GLU A C 1
ATOM 1991 O O . GLU A 1 254 ? -38.120 -5.209 -16.546 1.00 51.94 254 GLU A O 1
ATOM 1996 N N . ALA A 1 255 ? -36.057 -4.361 -16.560 1.00 45.97 255 ALA A N 1
ATOM 1997 C CA . ALA A 1 255 ? -36.083 -4.020 -17.985 1.00 45.97 255 ALA A CA 1
ATOM 1998 C C . ALA A 1 255 ? -36.237 -5.233 -18.925 1.00 45.97 255 ALA A C 1
ATOM 2000 O O . ALA A 1 255 ? -36.898 -5.136 -19.961 1.00 45.97 255 ALA A O 1
ATOM 2001 N N . ARG A 1 256 ? -35.707 -6.408 -18.552 1.00 53.75 256 ARG A N 1
ATOM 2002 C CA . ARG A 1 256 ? -35.940 -7.673 -19.285 1.00 53.75 256 ARG A CA 1
ATOM 2003 C C . ARG A 1 256 ? -37.413 -8.092 -19.332 1.00 53.75 256 ARG A C 1
ATOM 2005 O O . ARG A 1 256 ? -37.784 -8.854 -20.218 1.00 53.75 256 ARG A O 1
ATOM 2012 N N . GLN A 1 257 ? -38.247 -7.607 -18.410 1.00 58.84 257 GLN A N 1
ATOM 2013 C CA . GLN A 1 257 ? -39.698 -7.831 -18.434 1.00 58.84 257 GLN A CA 1
ATOM 2014 C C . GLN A 1 257 ? -40.428 -6.809 -19.322 1.00 58.84 257 GLN A C 1
ATOM 2016 O O . GLN A 1 257 ? -41.518 -7.103 -19.805 1.00 58.84 257 GLN A O 1
ATOM 2021 N N . LEU A 1 258 ? -39.825 -5.638 -19.565 1.00 55.62 258 LEU A N 1
ATOM 2022 C CA . LEU A 1 258 ? -40.387 -4.561 -20.389 1.00 55.62 258 LEU A CA 1
ATOM 2023 C C . LEU A 1 258 ? -40.109 -4.746 -21.892 1.00 55.62 258 LEU A C 1
ATOM 2025 O O . LEU A 1 258 ? -40.989 -4.469 -22.704 1.00 55.62 258 LEU A O 1
ATOM 2029 N N 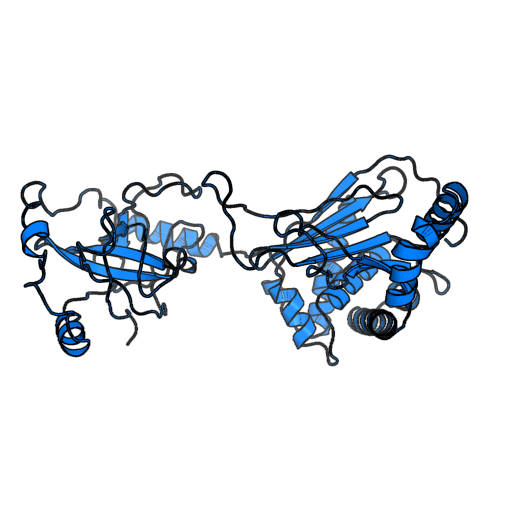. CYS A 1 259 ? -38.931 -5.261 -22.270 1.00 58.69 259 CYS A N 1
ATOM 2030 C CA . CYS A 1 259 ? -38.492 -5.385 -23.672 1.00 58.69 259 CYS A CA 1
ATOM 2031 C C . CYS A 1 259 ? -38.250 -6.852 -24.126 1.00 58.69 259 CYS A C 1
ATOM 2033 O O . CYS A 1 259 ? -37.109 -7.218 -24.418 1.00 58.69 259 CYS A O 1
ATOM 2035 N N . PRO A 1 260 ? -39.280 -7.724 -24.203 1.00 54.50 260 PRO A N 1
ATOM 2036 C CA . PRO A 1 260 ? -39.091 -9.180 -24.308 1.00 54.50 260 PRO A CA 1
ATOM 2037 C C . PRO A 1 260 ? -38.694 -9.758 -25.687 1.00 54.50 260 PRO A C 1
ATOM 2039 O O . PRO A 1 260 ? -38.321 -10.928 -25.729 1.00 54.50 260 PRO A O 1
ATOM 2042 N N . ASP A 1 261 ? -38.783 -9.018 -26.805 1.00 55.84 261 ASP A N 1
ATOM 2043 C CA . ASP A 1 261 ? -38.616 -9.589 -28.169 1.00 55.84 261 ASP A CA 1
ATOM 2044 C C . ASP A 1 261 ? -37.810 -8.697 -29.148 1.00 55.84 261 ASP A C 1
ATOM 2046 O O . ASP A 1 261 ? -38.054 -8.647 -30.356 1.00 55.84 261 ASP A O 1
ATOM 2050 N N . VAL A 1 262 ? -36.823 -7.946 -28.646 1.00 53.84 262 VAL A N 1
ATOM 2051 C CA . VAL A 1 262 ? -36.059 -6.968 -29.453 1.00 53.84 262 VAL A CA 1
ATOM 2052 C C . VAL A 1 262 ? -34.907 -7.629 -30.230 1.00 53.84 262 VAL A C 1
ATOM 2054 O O . VAL A 1 262 ? -33.734 -7.324 -30.038 1.00 53.84 262 VAL A O 1
ATOM 2057 N N . THR A 1 263 ? -35.224 -8.580 -31.114 1.00 50.03 263 THR A N 1
ATOM 2058 C CA . THR A 1 263 ? -34.216 -9.442 -31.772 1.00 50.03 263 THR A CA 1
ATOM 2059 C C . THR A 1 263 ? -33.837 -9.055 -33.209 1.00 50.03 263 THR A C 1
ATOM 2061 O O . THR A 1 263 ? -33.045 -9.765 -33.836 1.00 50.03 263 THR A O 1
ATOM 2064 N N . ARG A 1 264 ? -34.382 -7.964 -33.780 1.00 45.22 264 ARG A N 1
ATOM 2065 C CA . ARG A 1 264 ? -34.127 -7.570 -35.186 1.00 45.22 264 ARG A CA 1
ATOM 2066 C C . ARG A 1 264 ? -34.089 -6.049 -35.406 1.00 45.22 264 ARG A C 1
ATOM 2068 O O . ARG A 1 264 ? -35.066 -5.389 -35.062 1.00 45.22 264 ARG A O 1
ATOM 2075 N N . PRO A 1 265 ? -33.058 -5.495 -36.079 1.00 43.00 265 PRO A N 1
ATOM 2076 C CA . PRO A 1 265 ? -33.130 -4.142 -36.624 1.00 43.00 265 PRO A CA 1
ATOM 2077 C C . PRO A 1 265 ? -34.146 -4.093 -37.778 1.00 43.00 265 PRO A C 1
ATOM 2079 O O . PRO A 1 265 ? -34.175 -4.978 -38.638 1.00 43.00 265 PRO A O 1
ATOM 2082 N N . THR A 1 266 ? -34.993 -3.064 -37.806 1.00 39.97 266 THR A N 1
ATOM 2083 C CA . THR A 1 266 ? -36.123 -2.950 -38.749 1.00 39.97 266 THR A CA 1
ATOM 2084 C C . THR A 1 266 ? -35.770 -2.289 -40.084 1.00 39.97 266 THR A C 1
ATOM 2086 O O . THR A 1 266 ? -36.509 -2.472 -41.057 1.00 39.97 266 THR A O 1
ATOM 2089 N N . CYS A 1 267 ? -34.624 -1.606 -40.194 1.00 36.78 267 CYS A N 1
ATOM 2090 C CA . CYS A 1 267 ? -34.124 -1.126 -41.483 1.00 36.78 267 CYS A CA 1
ATOM 2091 C C . CYS A 1 267 ? -33.729 -2.323 -42.376 1.00 36.78 267 CYS A C 1
ATOM 2093 O O . CYS A 1 267 ? -32.750 -3.030 -42.125 1.00 36.78 267 CYS A O 1
ATOM 2095 N N . ARG A 1 268 ? -34.526 -2.590 -43.422 1.00 37.09 268 ARG A N 1
ATOM 2096 C CA . ARG A 1 268 ? -34.345 -3.747 -44.319 1.00 37.09 268 ARG A CA 1
ATOM 2097 C C . ARG A 1 268 ? -32.970 -3.720 -45.002 1.00 37.09 268 ARG A C 1
ATOM 2099 O O . ARG A 1 268 ? -32.545 -2.683 -45.508 1.00 37.09 268 ARG A O 1
ATOM 2106 N N . MET A 1 269 ? -32.350 -4.896 -45.167 1.00 36.72 269 MET A N 1
ATOM 2107 C CA . MET A 1 269 ? -31.042 -5.080 -45.834 1.00 36.72 269 MET A CA 1
ATOM 2108 C C . MET A 1 269 ? -30.912 -4.447 -47.238 1.00 36.72 269 MET A C 1
ATOM 2110 O O . MET A 1 269 ? -29.799 -4.274 -47.729 1.00 36.72 269 MET A O 1
ATOM 2114 N N . SER A 1 270 ? -32.021 -4.096 -47.893 1.00 38.31 270 SER A N 1
ATOM 2115 C CA . SER A 1 270 ? -32.066 -3.476 -49.221 1.00 38.31 270 SER A CA 1
ATOM 2116 C C . SER A 1 270 ? -31.760 -1.968 -49.260 1.00 38.31 270 SER A C 1
ATOM 2118 O O . SER A 1 270 ? -31.817 -1.399 -50.344 1.00 38.31 270 SER A O 1
ATOM 2120 N N . LYS A 1 271 ? -31.460 -1.306 -48.128 1.00 36.31 271 LYS A N 1
ATOM 2121 C CA . LYS A 1 271 ? -31.187 0.151 -48.062 1.00 36.31 271 LYS A CA 1
ATOM 2122 C C . LYS A 1 271 ? -29.743 0.553 -47.713 1.00 36.31 271 LYS A C 1
ATOM 2124 O O . LYS A 1 271 ? -29.469 1.721 -47.456 1.00 36.31 271 LYS A O 1
ATOM 2129 N N . ARG A 1 272 ? -28.777 -0.373 -47.801 1.00 38.03 272 ARG A N 1
ATOM 2130 C CA . ARG A 1 272 ? -27.340 -0.086 -47.565 1.00 38.03 272 ARG A CA 1
ATOM 2131 C C . ARG A 1 272 ? -26.761 1.028 -48.466 1.00 38.03 272 ARG A C 1
ATOM 2133 O O . ARG A 1 272 ? -25.733 1.602 -48.129 1.00 38.03 272 ARG A O 1
ATOM 2140 N N . THR A 1 273 ? -27.425 1.330 -49.580 1.00 35.62 273 THR A N 1
ATOM 2141 C CA . THR A 1 273 ? -27.115 2.406 -50.535 1.00 35.62 273 THR A CA 1
ATOM 2142 C C . THR A 1 273 ? -27.471 3.819 -50.057 1.00 35.62 273 THR A C 1
ATOM 2144 O O . THR A 1 273 ? -26.868 4.770 -50.542 1.00 35.62 273 THR A O 1
ATOM 2147 N N . GLU A 1 274 ? -28.390 4.013 -49.105 1.00 35.66 274 GLU A N 1
ATOM 2148 C CA . GLU A 1 274 ? -28.722 5.369 -48.613 1.00 35.66 274 GLU A CA 1
ATOM 2149 C C . GLU A 1 274 ? -27.681 5.909 -47.619 1.00 35.66 274 GLU A C 1
ATOM 2151 O O . GLU A 1 274 ? -27.403 7.107 -47.612 1.00 35.66 274 GLU A O 1
ATOM 2156 N N . LEU A 1 275 ? -26.972 5.028 -46.902 1.00 37.47 275 LEU A N 1
ATOM 2157 C CA . LEU A 1 275 ? -25.745 5.389 -46.173 1.00 37.47 275 LEU A CA 1
ATOM 2158 C C . LEU A 1 275 ? -24.607 5.861 -47.102 1.00 37.47 275 LEU A C 1
ATOM 2160 O O . LEU A 1 275 ? -23.619 6.417 -46.627 1.00 37.47 275 LEU A O 1
ATOM 2164 N N . GLU A 1 276 ? -24.726 5.672 -48.421 1.00 37.53 276 GLU A N 1
ATOM 2165 C CA . GLU A 1 276 ? -23.817 6.284 -49.399 1.00 37.53 276 GLU A CA 1
ATOM 2166 C C . GLU A 1 276 ? -24.317 7.654 -49.889 1.00 37.53 276 GLU A C 1
ATOM 2168 O O . GLU A 1 276 ? -23.498 8.469 -50.302 1.00 37.53 276 GLU A O 1
ATOM 2173 N N . MET A 1 277 ? -25.617 7.959 -49.773 1.00 33.44 277 MET A N 1
ATOM 2174 C CA . MET A 1 277 ? -26.185 9.269 -50.135 1.00 33.44 277 MET A CA 1
ATOM 2175 C C . MET A 1 277 ? -25.891 10.356 -49.092 1.00 33.44 277 MET A C 1
ATOM 2177 O O . MET A 1 277 ? -25.746 11.520 -49.456 1.00 33.44 277 MET A O 1
ATOM 2181 N N . ASN A 1 278 ? -25.716 9.982 -47.821 1.00 34.19 278 ASN A N 1
ATOM 2182 C CA . ASN A 1 278 ? -25.240 10.895 -46.774 1.00 34.19 278 ASN A CA 1
ATOM 2183 C C . ASN A 1 278 ? -23.706 11.089 -46.770 1.00 34.19 278 ASN A C 1
ATOM 2185 O O . ASN A 1 278 ? -23.194 11.857 -45.954 1.00 34.19 278 ASN A O 1
ATOM 2189 N N . ARG A 1 279 ? -22.946 10.458 -47.683 1.00 36.50 279 ARG A N 1
ATOM 2190 C CA . ARG A 1 279 ? -21.514 10.764 -47.844 1.00 36.50 279 ARG A CA 1
ATOM 2191 C C . ARG A 1 279 ? -21.324 12.083 -48.583 1.00 36.50 279 ARG A C 1
ATOM 2193 O O . ARG A 1 279 ? -21.370 12.140 -49.811 1.00 36.50 279 ARG A O 1
ATOM 2200 N N . VAL A 1 280 ? -21.007 13.134 -47.834 1.00 37.31 280 VAL A N 1
ATOM 2201 C CA . VAL A 1 280 ? -20.470 14.366 -48.417 1.00 37.31 280 VAL A CA 1
ATOM 2202 C C . VAL A 1 280 ? -19.023 14.119 -48.845 1.00 37.31 280 VAL A C 1
ATOM 2204 O O . VAL A 1 280 ? -18.114 14.120 -48.020 1.00 37.31 280 VAL A O 1
ATOM 2207 N N . TYR A 1 281 ? -18.807 13.937 -50.146 1.00 37.66 281 TYR A N 1
ATOM 2208 C CA . TYR A 1 281 ? -17.493 14.142 -50.752 1.00 37.66 281 TYR A CA 1
ATOM 2209 C C . TYR A 1 281 ? -17.241 15.657 -50.841 1.00 37.66 281 TYR A C 1
ATOM 2211 O O . TYR A 1 281 ? -18.077 16.357 -51.422 1.00 37.66 281 TYR A O 1
ATOM 2219 N N . PRO A 1 282 ? -16.142 16.197 -50.283 1.00 35.91 282 PRO A N 1
ATOM 2220 C CA . PRO A 1 282 ? -15.857 17.622 -50.389 1.00 35.91 282 PRO A CA 1
ATOM 2221 C C . PRO A 1 282 ? -15.635 18.041 -51.847 1.00 35.91 282 PRO A C 1
ATOM 2223 O O . PRO A 1 282 ? -14.793 17.476 -52.543 1.00 35.91 282 PRO A O 1
ATOM 2226 N N . SER A 1 283 ? -16.343 19.080 -52.297 1.00 38.66 283 SER A N 1
ATOM 2227 C CA . SER A 1 283 ? -15.872 19.893 -53.422 1.00 38.66 283 SER A CA 1
ATOM 2228 C C . SER A 1 283 ? -14.542 20.537 -53.023 1.00 38.66 283 SER A C 1
ATOM 2230 O O . SER A 1 283 ? -14.447 21.057 -51.913 1.00 38.66 283 SER A O 1
ATOM 2232 N N . GLU A 1 284 ? -13.554 20.522 -53.917 1.00 38.66 284 GLU A N 1
ATOM 2233 C CA . GLU A 1 284 ? -12.118 20.349 -53.616 1.00 38.66 284 GLU A CA 1
ATOM 2234 C C . GLU A 1 284 ? -11.467 21.230 -52.522 1.00 38.66 284 GLU A C 1
ATOM 2236 O O . GLU A 1 284 ? -10.426 20.837 -52.000 1.00 38.66 284 GLU A O 1
ATOM 2241 N N . TYR A 1 285 ? -12.044 22.377 -52.131 1.00 40.94 285 TYR A N 1
ATOM 2242 C CA . TYR A 1 285 ? -11.438 23.313 -51.171 1.00 40.94 285 TYR A CA 1
ATOM 2243 C C . TYR A 1 285 ? -12.429 24.003 -50.205 1.00 40.94 285 TYR A C 1
ATOM 2245 O O . TYR A 1 285 ? -12.704 25.192 -50.358 1.00 40.94 285 TYR A O 1
ATOM 2253 N N . ALA A 1 286 ? -12.904 23.304 -49.162 1.00 42.41 286 ALA A N 1
ATOM 2254 C CA . ALA A 1 286 ? -13.275 23.911 -47.865 1.00 42.41 286 ALA A CA 1
ATOM 2255 C C . ALA A 1 286 ? -13.541 22.863 -46.763 1.00 42.41 286 ALA A C 1
ATOM 2257 O O . ALA A 1 286 ? -14.268 21.899 -46.984 1.00 42.41 286 ALA A O 1
ATOM 2258 N N . ILE A 1 287 ? -13.049 23.119 -45.545 1.00 46.19 287 ILE A N 1
ATOM 2259 C CA . ILE A 1 287 ? -13.565 22.490 -44.314 1.00 46.19 287 ILE A CA 1
ATOM 2260 C C . ILE A 1 287 ? -14.860 23.224 -43.921 1.00 46.19 287 ILE A C 1
ATOM 2262 O O . ILE A 1 287 ? -14.916 24.454 -43.991 1.00 46.19 287 ILE A O 1
ATOM 2266 N N . ALA A 1 288 ? -15.901 22.492 -43.513 1.00 43.28 288 ALA A N 1
ATOM 2267 C CA . ALA A 1 288 ? -17.175 23.084 -43.097 1.00 43.28 288 ALA A CA 1
ATOM 2268 C C . ALA A 1 288 ? -17.021 23.960 -41.837 1.00 43.28 288 ALA A C 1
ATOM 2270 O O . ALA A 1 288 ? -16.241 23.652 -40.937 1.00 43.28 288 ALA A O 1
ATOM 2271 N N . SER A 1 289 ? -17.772 25.062 -41.747 1.00 46.41 289 SER A N 1
ATOM 2272 C CA . SER A 1 289 ? -17.658 25.974 -40.604 1.00 46.41 289 SER A CA 1
ATOM 2273 C C . SER A 1 289 ? -18.408 25.460 -39.371 1.00 46.41 289 SER A C 1
ATOM 2275 O O . SER A 1 289 ? -19.478 24.860 -39.479 1.00 46.41 289 SER A O 1
ATOM 2277 N N . LEU A 1 290 ? -17.915 25.801 -38.175 1.00 46.81 290 LEU A N 1
ATOM 2278 C CA . LEU A 1 290 ? -18.556 25.482 -36.887 1.00 46.81 290 LEU A CA 1
ATOM 2279 C C . LEU A 1 290 ? -20.042 25.899 -36.823 1.00 46.81 290 LEU A C 1
ATOM 2281 O O . LEU A 1 290 ? -20.837 25.298 -36.103 1.00 46.81 290 LEU A O 1
ATOM 2285 N N . GLN A 1 291 ? -20.433 26.932 -37.573 1.00 47.69 291 GLN A N 1
ATOM 2286 C CA . GLN A 1 291 ? -21.808 27.426 -37.620 1.00 47.69 291 GLN A CA 1
ATOM 2287 C C . GLN A 1 291 ? -22.692 26.592 -38.566 1.00 47.69 291 GLN A C 1
ATOM 2289 O O . GLN A 1 291 ? -23.840 26.310 -38.230 1.00 47.69 291 GLN A O 1
ATOM 2294 N N . GLN A 1 292 ? -22.143 26.127 -39.696 1.00 48.28 292 GLN A N 1
ATOM 2295 C CA . GLN A 1 292 ? -22.792 25.142 -40.575 1.00 48.28 292 GLN A CA 1
ATOM 2296 C C . GLN A 1 292 ? -22.936 23.781 -39.881 1.00 48.28 292 GLN A C 1
ATOM 2298 O O . GLN A 1 292 ? -23.949 23.108 -40.059 1.00 48.28 292 GLN A O 1
ATOM 2303 N N . HIS A 1 293 ? -21.954 23.406 -39.056 1.00 48.38 293 HIS A N 1
ATOM 2304 C CA . HIS A 1 293 ? -21.986 22.186 -38.253 1.00 48.38 293 HIS A CA 1
ATOM 2305 C C . HIS A 1 293 ? -23.098 22.228 -37.200 1.00 48.38 293 HIS A C 1
ATOM 2307 O O . HIS A 1 293 ? -23.975 21.365 -37.170 1.00 48.38 293 HIS A O 1
ATOM 2313 N N . LYS A 1 294 ? -23.139 23.290 -36.382 1.00 44.66 294 LYS A N 1
ATOM 2314 C CA . LYS A 1 294 ? -24.190 23.484 -35.365 1.00 44.66 294 LYS A CA 1
ATOM 2315 C C . LYS A 1 294 ? -25.603 23.497 -35.954 1.00 44.66 294 LYS A C 1
ATOM 2317 O O . LYS A 1 294 ? -26.512 22.976 -35.320 1.00 44.66 294 LYS A O 1
ATOM 2322 N N . ALA A 1 295 ? -25.781 24.017 -37.169 1.00 48.16 295 ALA A N 1
ATOM 2323 C CA . ALA A 1 295 ? -27.067 24.018 -37.868 1.00 48.16 295 ALA A CA 1
ATOM 2324 C C . ALA A 1 295 ? -27.553 22.622 -38.325 1.00 48.16 295 ALA A C 1
ATOM 2326 O O . ALA A 1 295 ? -28.694 22.503 -38.764 1.00 48.16 295 ALA A O 1
ATOM 2327 N N . ARG A 1 296 ? -26.719 21.574 -38.235 1.00 48.44 296 ARG A N 1
ATOM 2328 C CA . ARG A 1 296 ? -27.066 20.186 -38.606 1.00 48.44 296 ARG A CA 1
ATOM 2329 C C . ARG A 1 296 ? -27.266 19.253 -37.408 1.00 48.44 296 ARG A C 1
ATOM 2331 O O . ARG A 1 296 ? -27.969 18.261 -37.542 1.00 48.44 296 ARG A O 1
ATOM 2338 N N . ASN A 1 297 ? -26.761 19.616 -36.228 1.00 47.97 297 ASN A N 1
ATOM 2339 C CA . ASN A 1 297 ? -26.963 18.879 -34.969 1.00 47.97 297 ASN A CA 1
ATOM 2340 C C . ASN A 1 297 ? -28.413 18.904 -34.428 1.00 47.97 297 ASN A C 1
ATOM 2342 O O . ASN A 1 297 ? -28.681 18.353 -33.365 1.00 47.97 297 ASN A O 1
ATOM 2346 N N . VAL A 1 298 ? -29.356 19.525 -35.147 1.00 44.91 298 VAL A N 1
ATOM 2347 C CA . VAL A 1 298 ? -30.780 19.649 -34.768 1.00 44.91 298 VAL A CA 1
ATOM 2348 C C . VAL A 1 298 ? -31.549 18.318 -34.909 1.00 44.91 298 VAL A C 1
ATOM 2350 O O . VAL A 1 298 ? -32.687 18.220 -34.468 1.00 44.91 298 VAL A O 1
ATOM 2353 N N . PHE A 1 299 ? -30.929 17.289 -35.498 1.00 45.62 299 PHE A N 1
ATOM 2354 C CA . PHE A 1 299 ? -31.504 15.948 -35.684 1.00 45.62 299 PHE A CA 1
ATOM 2355 C C . PHE A 1 299 ? -30.929 14.885 -34.728 1.00 45.62 299 PHE A C 1
ATOM 2357 O O . PHE A 1 299 ? -31.183 13.697 -34.914 1.00 45.62 299 PHE A O 1
ATOM 2364 N N . ASN A 1 300 ? -30.148 15.290 -33.721 1.00 53.94 300 ASN A N 1
ATOM 2365 C CA . ASN A 1 300 ? -29.645 14.370 -32.702 1.00 53.94 300 ASN A CA 1
ATOM 2366 C C . ASN A 1 300 ? -30.743 14.082 -31.677 1.00 53.94 300 ASN A C 1
ATOM 2368 O O . ASN A 1 300 ? -31.099 14.945 -30.877 1.00 53.94 300 ASN A O 1
ATOM 2372 N N . GLU A 1 301 ? -31.262 12.860 -31.706 1.00 57.41 301 GLU A N 1
ATOM 2373 C CA . GLU A 1 301 ? -32.169 12.335 -30.690 1.00 57.41 301 GLU A CA 1
ATOM 2374 C C . GLU A 1 301 ? -31.348 11.632 -29.606 1.00 57.41 301 GLU A C 1
ATOM 2376 O O . GLU A 1 301 ? -30.436 10.864 -29.913 1.00 57.41 301 GLU A O 1
ATOM 2381 N N . CYS A 1 302 ? -31.666 11.900 -28.343 1.00 63.09 302 CYS A N 1
ATOM 2382 C CA . CYS A 1 302 ? -31.032 11.266 -27.190 1.00 63.09 302 CYS A CA 1
ATOM 2383 C C . CYS A 1 302 ? -31.954 10.207 -26.569 1.00 63.09 302 CYS A C 1
ATOM 2385 O O . CYS A 1 302 ? -33.172 10.317 -26.724 1.00 63.09 302 CYS A O 1
ATOM 2387 N N . PRO A 1 303 ? -31.398 9.221 -25.840 1.00 67.81 303 PRO A N 1
ATOM 2388 C CA . PRO A 1 303 ? -32.180 8.330 -24.992 1.00 67.81 303 PRO A CA 1
ATOM 2389 C C . PRO A 1 303 ? -33.068 9.138 -24.039 1.00 67.81 303 PRO A C 1
ATOM 2391 O O . PRO A 1 303 ? -32.618 10.143 -23.480 1.00 67.81 303 PRO A O 1
ATOM 2394 N N . ALA A 1 304 ? -34.309 8.697 -23.847 1.00 64.69 304 ALA A N 1
ATOM 2395 C CA . ALA A 1 304 ? -35.167 9.217 -22.789 1.00 64.69 304 ALA A CA 1
ATOM 2396 C C . ALA A 1 304 ? -34.773 8.619 -21.432 1.00 64.69 304 ALA A C 1
ATOM 2398 O O . ALA A 1 304 ? -34.883 9.297 -20.410 1.00 64.69 304 ALA A O 1
ATOM 2399 N N . GLY A 1 305 ? -34.312 7.364 -21.429 1.00 64.62 305 GLY A N 1
ATOM 2400 C CA . GLY A 1 305 ? -33.986 6.637 -20.211 1.00 64.62 305 GLY A CA 1
ATOM 2401 C C . GLY A 1 305 ? -32.599 6.919 -19.648 1.00 64.62 305 GLY A C 1
ATOM 2402 O O . GLY A 1 305 ? -31.655 7.265 -20.359 1.00 64.62 305 GLY A O 1
ATOM 2403 N N . HIS A 1 306 ? -32.446 6.702 -18.340 1.00 69.00 306 HIS A N 1
ATOM 2404 C CA . HIS A 1 306 ? -31.169 6.922 -17.644 1.00 69.00 306 HIS A CA 1
ATOM 2405 C C . HIS A 1 306 ? -30.059 5.928 -18.042 1.00 69.00 306 HIS A C 1
ATOM 2407 O O . HIS A 1 306 ? -28.871 6.233 -17.872 1.00 69.00 306 HIS A O 1
ATOM 2413 N N . TYR A 1 307 ? -30.433 4.758 -18.577 1.00 71.81 307 TYR A N 1
ATOM 2414 C CA . TYR A 1 307 ? -29.525 3.660 -18.913 1.00 71.81 307 TYR A CA 1
ATOM 2415 C C . TYR A 1 307 ? -29.861 3.017 -20.264 1.00 71.81 307 TYR A C 1
ATOM 2417 O O . TYR A 1 307 ? -31.014 2.691 -20.532 1.00 71.81 307 TYR A O 1
ATOM 2425 N N . LEU A 1 308 ? -28.830 2.721 -21.058 1.00 74.75 308 LEU A N 1
ATOM 2426 C CA . LEU A 1 308 ? -28.918 1.814 -22.205 1.00 74.75 308 LEU A CA 1
ATOM 2427 C C . LEU A 1 308 ? -28.515 0.397 -21.777 1.00 74.75 308 LEU A C 1
ATOM 2429 O O . LEU A 1 308 ? -27.485 0.199 -21.126 1.00 74.75 308 LEU A O 1
ATOM 2433 N N . LEU A 1 309 ? -29.309 -0.608 -22.154 1.00 71.00 309 LEU A N 1
ATOM 2434 C CA . LEU A 1 309 ? -29.214 -1.970 -21.609 1.00 71.00 309 LEU A CA 1
ATOM 2435 C C . LEU A 1 309 ? -28.928 -3.022 -22.699 1.00 71.00 309 LEU A C 1
ATOM 2437 O O . LEU A 1 309 ? -29.605 -3.009 -23.725 1.00 71.00 309 LEU A O 1
ATOM 2441 N N . PRO A 1 310 ? -27.963 -3.947 -22.516 1.00 69.62 310 PRO A N 1
ATOM 2442 C CA . PRO A 1 310 ? -27.552 -4.878 -23.568 1.00 69.62 310 PRO A CA 1
ATOM 2443 C C . PRO A 1 310 ? -28.625 -5.934 -23.885 1.00 69.62 310 PRO A C 1
ATOM 2445 O O . PRO A 1 310 ? -29.136 -6.619 -23.000 1.00 69.62 310 PRO A O 1
ATOM 2448 N N . VAL A 1 311 ? -28.903 -6.115 -25.179 1.00 59.38 311 VAL A N 1
ATOM 2449 C CA . VAL A 1 311 ? -29.993 -6.950 -25.729 1.00 59.38 311 VAL A CA 1
ATOM 2450 C C . VAL A 1 311 ? -29.745 -8.461 -25.602 1.00 59.38 311 VAL A C 1
ATOM 2452 O O . VAL A 1 311 ? -30.670 -9.258 -25.741 1.00 59.38 311 VAL A O 1
ATOM 2455 N N . SER A 1 312 ? -28.511 -8.900 -25.329 1.00 54.03 312 SER A N 1
ATOM 2456 C CA . SER A 1 312 ? -28.198 -10.330 -25.202 1.00 54.03 312 SER A CA 1
ATOM 2457 C C . SER A 1 312 ? -27.113 -10.622 -24.170 1.00 54.03 312 SER A C 1
ATOM 2459 O O . SER A 1 312 ? -26.159 -9.860 -24.023 1.00 54.03 312 SER A O 1
ATOM 2461 N N . GLU A 1 313 ? -27.209 -11.778 -23.505 1.00 46.62 313 GLU A N 1
ATOM 2462 C CA . GLU A 1 313 ? -26.153 -12.311 -22.631 1.00 46.62 313 GLU A CA 1
ATOM 2463 C C . GLU A 1 313 ? -24.990 -12.931 -23.430 1.00 46.62 313 GLU A C 1
ATOM 2465 O O . GLU A 1 313 ? -24.548 -14.055 -23.180 1.00 46.62 313 GLU A O 1
ATOM 2470 N N . THR A 1 314 ? -24.424 -12.185 -24.382 1.00 39.03 314 THR A N 1
ATOM 2471 C CA . THR A 1 314 ? -23.057 -12.461 -24.837 1.00 39.03 314 THR A CA 1
ATOM 2472 C C . THR A 1 314 ? -22.106 -12.148 -23.685 1.00 39.03 314 THR A C 1
ATOM 2474 O O . THR A 1 314 ? -21.716 -10.995 -23.529 1.00 39.03 314 THR A O 1
ATOM 2477 N N . ASN A 1 315 ? -21.794 -13.167 -22.867 1.00 37.00 315 ASN A N 1
ATOM 2478 C CA . ASN A 1 315 ? -20.862 -13.165 -21.725 1.00 37.00 315 ASN A CA 1
ATOM 2479 C C . ASN A 1 315 ? -20.057 -11.858 -21.580 1.00 37.00 315 ASN A C 1
ATOM 2481 O O . ASN A 1 315 ? -19.033 -11.702 -22.245 1.00 37.00 315 ASN A O 1
ATOM 2485 N N . ALA A 1 316 ? -20.473 -10.960 -20.678 1.00 38.28 316 ALA A N 1
ATOM 2486 C CA . ALA A 1 316 ? -19.900 -9.614 -20.502 1.00 38.28 316 ALA A CA 1
ATOM 2487 C C . ALA A 1 316 ? -18.451 -9.582 -19.944 1.00 38.28 316 ALA A C 1
ATOM 2489 O O . ALA A 1 316 ? -17.972 -8.570 -19.435 1.00 38.28 316 ALA A O 1
ATOM 2490 N N . GLY A 1 317 ? -17.709 -10.686 -20.060 1.00 34.84 317 GLY A N 1
ATOM 2491 C CA . GLY A 1 317 ? -16.277 -10.761 -19.798 1.00 34.84 317 GLY A CA 1
ATOM 2492 C C . GLY A 1 317 ? -15.464 -10.053 -20.884 1.00 34.84 317 GLY A C 1
ATOM 2493 O O . GLY A 1 317 ? -14.897 -10.722 -21.744 1.00 34.84 317 GLY A O 1
ATOM 2494 N N . ARG A 1 318 ? -15.421 -8.713 -20.809 1.00 39.00 318 ARG A N 1
ATOM 2495 C CA . ARG A 1 318 ? -14.520 -7.756 -21.493 1.00 39.00 318 ARG A CA 1
ATOM 2496 C C . ARG A 1 318 ? -13.684 -8.367 -22.636 1.00 39.00 318 ARG A C 1
ATOM 2498 O O . ARG A 1 318 ? -12.521 -8.730 -22.446 1.00 39.00 318 ARG A O 1
ATOM 2505 N N . GLY A 1 319 ? -14.277 -8.461 -23.830 1.00 35.09 319 GLY A N 1
ATOM 2506 C CA . GLY A 1 319 ? -13.613 -9.012 -25.014 1.00 35.09 319 GLY A CA 1
ATOM 2507 C C . GLY A 1 319 ? -14.395 -8.826 -26.319 1.00 35.09 319 GLY A C 1
ATOM 2508 O O . GLY A 1 319 ? -15.301 -9.596 -26.603 1.00 35.09 319 GLY A O 1
ATOM 2509 N N . PHE A 1 320 ? -13.968 -7.851 -27.131 1.00 34.81 320 PHE A N 1
ATOM 2510 C CA . PHE A 1 320 ? -14.356 -7.631 -28.536 1.00 34.81 320 PHE A CA 1
ATOM 2511 C C . PHE A 1 320 ? -15.864 -7.637 -28.853 1.00 34.81 320 PHE A C 1
ATOM 2513 O O . PHE A 1 320 ? -16.428 -8.638 -29.297 1.00 34.81 320 PHE A O 1
ATOM 2520 N N . PHE A 1 321 ? -16.479 -6.456 -28.749 1.00 41.84 321 PHE A N 1
ATOM 2521 C CA . PHE A 1 321 ? -17.843 -6.179 -29.205 1.00 41.84 321 PHE A CA 1
ATOM 2522 C C . PHE A 1 321 ? -18.031 -6.522 -30.697 1.00 41.84 321 PHE A C 1
ATOM 2524 O O . PHE A 1 321 ? -17.591 -5.797 -31.590 1.00 41.84 321 PHE A O 1
ATOM 2531 N N . ARG A 1 322 ? -18.721 -7.634 -30.975 1.00 38.94 322 ARG A N 1
ATOM 2532 C CA . ARG A 1 322 ? -19.431 -7.845 -32.243 1.00 38.94 322 ARG A CA 1
ATOM 2533 C C . ARG A 1 322 ? -20.781 -7.143 -32.125 1.00 38.94 322 ARG A C 1
ATOM 2535 O O . ARG A 1 322 ? -21.656 -7.715 -31.484 1.00 38.94 322 ARG A O 1
ATOM 2542 N N . GLN A 1 323 ? -20.921 -5.967 -32.745 1.00 50.38 323 GLN A N 1
ATOM 2543 C CA . GLN A 1 323 ? -22.195 -5.246 -32.941 1.00 50.38 323 GLN A CA 1
ATOM 2544 C C . GLN A 1 323 ? -23.134 -5.374 -31.732 1.00 50.38 323 GLN A C 1
ATOM 2546 O O . GLN A 1 323 ? -24.207 -5.976 -31.812 1.00 50.38 323 GLN A O 1
ATOM 2551 N N . SER A 1 324 ? -22.667 -4.923 -30.567 1.00 61.34 324 SER A N 1
ATOM 2552 C CA . SER A 1 324 ? -23.420 -5.111 -29.331 1.00 61.34 324 SER A CA 1
ATOM 2553 C C . SER A 1 324 ? -24.613 -4.168 -29.332 1.00 61.34 324 SER A C 1
ATOM 2555 O O . SER A 1 324 ? -24.456 -2.949 -29.332 1.00 61.34 324 SER A O 1
ATOM 2557 N N . LEU A 1 325 ? -25.798 -4.769 -29.386 1.00 65.88 325 LEU A N 1
ATOM 2558 C CA . LEU A 1 325 ? -27.072 -4.071 -29.402 1.00 65.88 325 LEU A CA 1
ATOM 2559 C C . LEU A 1 325 ? -27.524 -3.745 -27.979 1.00 65.88 325 LEU A C 1
ATOM 2561 O O . LEU A 1 325 ? -27.392 -4.563 -27.064 1.00 65.88 325 LEU A O 1
ATOM 2565 N N . TYR A 1 326 ? -28.094 -2.559 -27.837 1.00 74.19 326 TYR A N 1
ATOM 2566 C CA . TYR A 1 326 ? -28.586 -1.960 -26.609 1.00 74.19 326 TYR A CA 1
ATOM 2567 C C . TYR A 1 326 ? -30.020 -1.464 -26.807 1.00 74.19 326 TYR A C 1
ATOM 2569 O O . TYR A 1 326 ? -30.395 -1.099 -27.919 1.00 74.19 326 TYR A O 1
ATOM 2577 N N . VAL A 1 327 ? -30.812 -1.416 -25.738 1.00 71.44 327 VAL A N 1
ATOM 2578 C CA . VAL A 1 327 ? -32.146 -0.800 -25.731 1.00 71.44 327 VAL A CA 1
ATOM 2579 C C . VAL A 1 327 ? -32.251 0.311 -24.699 1.00 71.44 327 VAL A C 1
ATOM 2581 O O . VAL A 1 327 ? -31.709 0.188 -23.599 1.00 71.44 327 VAL A O 1
ATOM 2584 N N . ASP A 1 328 ? -32.979 1.367 -25.056 1.00 75.25 328 ASP A N 1
ATOM 2585 C CA . ASP A 1 328 ? -33.547 2.321 -24.102 1.00 75.25 328 ASP A CA 1
ATOM 2586 C C . ASP A 1 328 ? -34.900 1.771 -23.602 1.00 75.25 328 ASP A C 1
ATOM 2588 O O . ASP A 1 328 ? -35.821 1.626 -24.412 1.00 75.25 328 ASP A O 1
ATOM 2592 N N . PRO A 1 329 ? -35.047 1.418 -22.311 1.00 66.50 329 PRO A N 1
ATOM 2593 C CA . PRO A 1 329 ? -36.291 0.866 -21.777 1.00 66.50 329 PRO A CA 1
ATOM 2594 C C . PRO A 1 329 ? -37.403 1.912 -21.585 1.00 66.50 329 PRO A C 1
ATOM 2596 O O . PRO A 1 329 ? -38.560 1.526 -21.430 1.00 66.50 329 PRO A O 1
ATOM 2599 N N . GLU A 1 330 ? -37.077 3.208 -21.576 1.00 68.56 330 GLU A N 1
ATOM 2600 C CA . GLU A 1 330 ? -38.029 4.305 -21.360 1.00 68.56 330 GLU A CA 1
ATOM 2601 C C . GLU A 1 330 ? -38.495 4.897 -22.704 1.00 68.56 330 GLU A C 1
ATOM 2603 O O . GLU A 1 330 ? -39.683 5.178 -22.870 1.00 68.56 330 GLU A O 1
ATOM 2608 N N . ASP A 1 331 ? -37.618 4.963 -23.713 1.00 68.44 331 ASP A N 1
ATOM 2609 C CA . ASP A 1 331 ? -37.974 5.306 -25.102 1.00 68.44 331 ASP A CA 1
ATOM 2610 C C . ASP A 1 331 ? -38.416 4.075 -25.920 1.00 68.44 331 ASP A C 1
ATOM 2612 O O . ASP A 1 331 ? -37.815 3.695 -26.928 1.00 68.44 331 ASP A O 1
ATOM 2616 N N . GLY A 1 332 ? -39.464 3.393 -25.449 1.00 66.81 332 GLY A N 1
ATOM 2617 C CA . GLY A 1 332 ? -40.185 2.373 -26.224 1.00 66.81 332 GLY A CA 1
ATOM 2618 C C . GLY A 1 332 ? -39.356 1.166 -26.689 1.00 66.81 332 GLY A C 1
ATOM 2619 O O . GLY A 1 332 ? -39.687 0.573 -27.717 1.00 66.81 332 GLY A O 1
ATOM 2620 N N . CYS A 1 333 ? -38.293 0.799 -25.964 1.00 66.19 333 CYS A N 1
ATOM 2621 C CA . CYS A 1 333 ? -37.321 -0.228 -26.359 1.00 66.19 333 CYS A CA 1
ATOM 2622 C C . CYS A 1 333 ? -36.523 0.123 -27.638 1.00 66.19 333 CYS A C 1
ATOM 2624 O O . CYS A 1 333 ? -36.137 -0.783 -28.386 1.00 66.19 333 CYS A O 1
ATOM 2626 N N . ARG A 1 334 ? -36.263 1.417 -27.912 1.00 72.31 334 ARG A N 1
ATOM 2627 C CA . ARG A 1 334 ? -35.469 1.878 -29.069 1.00 72.31 334 ARG A CA 1
ATOM 2628 C C . ARG A 1 334 ? -34.091 1.212 -29.100 1.00 72.31 334 ARG A C 1
ATOM 2630 O O . ARG A 1 334 ? -33.390 1.168 -28.091 1.00 72.31 334 ARG A O 1
ATOM 2637 N N . LEU A 1 335 ? -33.704 0.723 -30.280 1.00 68.56 335 LEU A N 1
ATOM 2638 C CA . LEU A 1 335 ? -32.483 -0.050 -30.505 1.00 68.56 335 LEU A CA 1
ATOM 2639 C C . LEU A 1 335 ? -31.280 0.845 -30.851 1.00 68.56 335 LEU A C 1
ATOM 2641 O O . LEU A 1 335 ? -31.315 1.601 -31.824 1.00 68.56 335 LEU A O 1
ATOM 2645 N N . TRP A 1 336 ? -30.196 0.673 -30.100 1.00 74.00 336 TRP A N 1
ATOM 2646 C CA . TRP A 1 336 ? -28.910 1.349 -30.262 1.00 74.00 336 TRP A CA 1
ATOM 2647 C C . TRP A 1 336 ? -27.790 0.333 -30.537 1.00 74.00 336 TRP A C 1
ATOM 2649 O O . TRP A 1 336 ? -27.741 -0.725 -29.913 1.00 74.00 336 TRP A O 1
ATOM 2659 N N . GLU A 1 337 ? -26.856 0.648 -31.433 1.00 67.56 337 GLU A N 1
ATOM 2660 C CA . GLU A 1 337 ? -25.666 -0.166 -31.719 1.00 67.56 337 GLU A CA 1
ATOM 2661 C C . GLU A 1 337 ? -24.393 0.498 -31.170 1.00 67.56 337 GLU A C 1
ATOM 2663 O O . GLU A 1 337 ? -24.147 1.678 -31.425 1.00 67.56 337 GLU A O 1
ATOM 2668 N N . LEU A 1 338 ? -23.583 -0.262 -30.421 1.00 68.31 338 LEU A N 1
ATOM 2669 C CA . LEU A 1 338 ? -22.281 0.170 -29.900 1.00 68.31 338 LEU A CA 1
ATOM 2670 C C . LEU A 1 338 ? -21.177 0.004 -30.958 1.00 68.31 338 LEU A C 1
ATOM 2672 O O . LEU A 1 338 ? -20.795 -1.120 -31.300 1.00 68.31 338 LEU A O 1
ATOM 2676 N N . GLU A 1 339 ? -20.613 1.123 -31.417 1.00 60.22 339 GLU A N 1
ATOM 2677 C CA . GLU A 1 339 ? -19.493 1.171 -32.358 1.00 60.22 339 GLU A CA 1
ATOM 2678 C C . GLU A 1 339 ? -18.151 1.522 -31.675 1.00 60.22 339 GLU A C 1
ATOM 2680 O O . GLU A 1 339 ? -18.080 2.422 -30.833 1.00 60.22 339 GLU A O 1
ATOM 2685 N N . PRO A 1 340 ? -17.038 0.861 -32.054 1.00 51.19 340 PRO A N 1
ATOM 2686 C CA . PRO A 1 340 ? -15.714 1.180 -31.529 1.00 51.19 340 PRO A CA 1
ATOM 2687 C C . PRO A 1 340 ? -15.082 2.373 -32.263 1.00 51.19 340 PRO A C 1
ATOM 2689 O O . PRO A 1 340 ? -14.687 2.258 -33.429 1.00 51.19 340 PRO A O 1
ATOM 2692 N N . VAL A 1 341 ? -14.883 3.490 -31.558 1.00 54.12 341 VAL A N 1
ATOM 2693 C CA . VAL A 1 341 ? -14.085 4.623 -32.053 1.00 54.12 341 VAL A CA 1
ATOM 2694 C C . VAL A 1 341 ? -12.629 4.168 -32.215 1.00 54.12 341 VAL A C 1
ATOM 2696 O O . VAL A 1 341 ? -11.941 3.875 -31.243 1.00 54.12 341 VAL A O 1
ATOM 2699 N N . ARG A 1 342 ? -12.143 4.059 -33.458 1.00 49.22 342 ARG A N 1
ATOM 2700 C CA . ARG A 1 342 ? -10.760 3.611 -33.740 1.00 49.22 342 ARG A CA 1
ATOM 2701 C C . ARG A 1 342 ? -9.751 4.754 -33.714 1.00 49.22 342 ARG A C 1
ATOM 2703 O O . ARG A 1 342 ? -8.624 4.581 -33.265 1.00 49.22 342 ARG A O 1
ATOM 2710 N N . THR A 1 343 ? -10.177 5.913 -34.200 1.00 43.91 343 THR A N 1
ATOM 2711 C CA . THR A 1 343 ? -9.405 7.151 -34.323 1.00 43.91 343 THR A CA 1
ATOM 2712 C C . THR A 1 343 ? -10.379 8.322 -34.256 1.00 43.91 343 THR A C 1
ATOM 2714 O O . THR A 1 343 ? -11.474 8.226 -34.804 1.00 43.91 343 THR A O 1
ATOM 2717 N N . SER A 1 344 ? -9.981 9.422 -33.624 1.00 49.41 344 SER A N 1
ATOM 2718 C CA . SER A 1 344 ? -10.716 10.693 -33.597 1.00 49.41 344 SER A CA 1
ATOM 2719 C C . SER A 1 344 ? -9.704 11.841 -33.646 1.00 49.41 344 SER A C 1
ATOM 2721 O O . SER A 1 344 ? -8.556 11.662 -33.234 1.00 49.41 344 SER A O 1
ATOM 2723 N N . LEU A 1 345 ? -10.102 12.996 -34.191 1.00 43.62 345 LEU A N 1
ATOM 2724 C CA . LEU A 1 345 ? -9.245 14.189 -34.267 1.00 43.62 345 LEU A CA 1
ATOM 2725 C C . LEU A 1 345 ? -9.430 15.147 -33.081 1.00 43.62 345 LEU A C 1
ATOM 2727 O O . LEU A 1 345 ? -8.569 15.994 -32.854 1.00 43.62 345 LEU A O 1
ATOM 2731 N N . PHE A 1 346 ? -10.526 15.015 -32.327 1.00 45.41 346 PHE A N 1
ATOM 2732 C CA . PHE A 1 346 ? -10.857 15.913 -31.214 1.00 45.41 346 PHE A CA 1
ATOM 2733 C C . PHE A 1 346 ? -10.787 15.231 -29.844 1.00 45.41 346 PHE A C 1
ATOM 2735 O O . PHE A 1 346 ? -10.481 15.887 -28.849 1.00 45.41 346 PHE A O 1
ATOM 2742 N N . HIS A 1 347 ? -11.027 13.917 -29.781 1.00 51.62 347 HIS A N 1
ATOM 2743 C CA . HIS A 1 347 ? -11.102 13.158 -28.531 1.00 51.62 347 HIS A CA 1
ATOM 2744 C C . HIS A 1 347 ? -10.141 11.970 -28.529 1.00 51.62 347 HIS A C 1
ATOM 2746 O O . HIS A 1 347 ? -9.753 11.451 -29.574 1.00 51.62 347 HIS A O 1
ATOM 2752 N N . ASN A 1 348 ? -9.769 11.511 -27.334 1.00 57.84 348 ASN A N 1
ATOM 2753 C CA . ASN A 1 348 ? -9.039 10.260 -27.179 1.00 57.84 348 ASN A CA 1
ATOM 2754 C C . ASN A 1 348 ? -9.984 9.088 -27.531 1.00 57.84 348 ASN A C 1
ATOM 2756 O O . ASN A 1 348 ? -10.977 8.906 -26.824 1.00 57.84 348 ASN A O 1
ATOM 2760 N N . PRO A 1 349 ? -9.707 8.277 -28.573 1.00 58.69 349 PRO A N 1
ATOM 2761 C CA . PRO A 1 349 ? -10.598 7.188 -28.992 1.00 58.69 349 PRO A CA 1
ATOM 2762 C C . PRO A 1 349 ? -10.751 6.082 -27.934 1.00 58.69 349 PRO A C 1
ATOM 2764 O O . PRO A 1 349 ? -11.664 5.272 -28.022 1.00 58.69 349 PRO A O 1
ATOM 2767 N N . TYR A 1 350 ? -9.885 6.056 -26.915 1.00 60.16 350 TYR A N 1
ATOM 2768 C CA . TYR A 1 350 ? -9.966 5.130 -25.782 1.00 60.16 350 TYR A CA 1
ATOM 2769 C C . TYR A 1 350 ? -10.745 5.683 -24.576 1.00 60.16 350 TYR A C 1
ATOM 2771 O O . TYR A 1 350 ? -10.797 5.012 -23.549 1.00 60.16 350 TYR A O 1
ATOM 2779 N N . GLU A 1 351 ? -11.312 6.892 -24.666 1.00 62.31 351 GLU A N 1
ATOM 2780 C CA . GLU A 1 351 ? -12.106 7.508 -23.590 1.00 62.31 351 GLU A CA 1
ATOM 2781 C C . GLU A 1 351 ? -13.614 7.535 -23.860 1.00 62.31 351 GLU A C 1
ATOM 2783 O O . GLU A 1 351 ? -14.361 7.761 -22.911 1.00 62.31 351 GLU A O 1
ATOM 2788 N N . LEU A 1 352 ? -14.075 7.281 -25.092 1.00 66.69 352 LEU A N 1
ATOM 2789 C CA . LEU A 1 352 ? -15.488 7.379 -25.486 1.00 66.69 352 LEU A CA 1
ATOM 2790 C C . LEU A 1 352 ? -16.014 6.100 -26.162 1.00 66.69 352 LEU A C 1
ATOM 2792 O O . LEU A 1 352 ? -15.297 5.439 -26.913 1.00 66.69 352 LEU A O 1
ATOM 2796 N N . TYR A 1 353 ? -17.291 5.793 -25.934 1.00 69.94 353 TYR A N 1
ATOM 2797 C CA . TYR A 1 353 ? -18.081 4.857 -26.736 1.00 69.94 353 TYR A CA 1
ATOM 2798 C C . TYR A 1 353 ? -19.009 5.632 -27.669 1.00 69.94 353 TYR A C 1
ATOM 2800 O O . TYR A 1 353 ? -19.694 6.550 -27.217 1.00 69.94 353 TYR A O 1
ATOM 2808 N N . LYS A 1 354 ? -19.084 5.223 -28.940 1.00 71.94 354 LYS A N 1
ATOM 2809 C CA . LYS A 1 354 ? -20.068 5.733 -29.900 1.00 71.94 354 LYS A CA 1
ATOM 2810 C C . LYS A 1 354 ? -21.280 4.806 -29.923 1.00 71.94 354 LYS A C 1
ATOM 2812 O O . LYS A 1 354 ? -21.132 3.606 -30.141 1.00 71.94 354 LYS A O 1
ATOM 2817 N N . MET A 1 355 ? -22.470 5.364 -29.739 1.00 71.31 355 MET A N 1
ATOM 2818 C CA . MET A 1 355 ? -23.745 4.656 -29.853 1.00 71.31 355 MET A CA 1
ATOM 2819 C C . MET A 1 355 ? -24.533 5.216 -31.038 1.00 71.31 355 MET A C 1
ATOM 2821 O O . MET A 1 355 ? -24.609 6.431 -31.209 1.00 71.31 355 MET A O 1
ATOM 2825 N N . THR A 1 356 ? -25.143 4.343 -31.838 1.00 67.62 356 THR A N 1
ATOM 2826 C CA . THR A 1 356 ? -25.927 4.734 -33.022 1.00 67.62 356 THR A CA 1
ATOM 2827 C C . THR A 1 356 ? -27.346 4.179 -32.928 1.00 67.62 356 THR A C 1
ATOM 2829 O O . THR A 1 356 ? -27.529 2.963 -32.913 1.00 67.62 356 THR A O 1
ATOM 2832 N N . SER A 1 357 ? -28.353 5.050 -32.866 1.00 66.06 357 SER A N 1
ATOM 2833 C CA . SER A 1 357 ? -29.769 4.671 -32.940 1.00 66.06 357 SER A CA 1
ATOM 2834 C C . SER A 1 357 ? -30.147 4.264 -34.363 1.00 66.06 357 SER A C 1
ATOM 2836 O O . SER A 1 357 ? -29.754 4.928 -35.325 1.00 66.06 357 SER A O 1
ATOM 2838 N N . LEU A 1 358 ? -30.965 3.219 -34.501 1.00 57.75 358 LEU A N 1
ATOM 2839 C CA . LEU A 1 358 ? -31.552 2.805 -35.777 1.00 57.75 358 LEU A CA 1
ATOM 2840 C C . LEU A 1 358 ? -33.022 3.241 -35.850 1.00 57.75 358 LEU A C 1
ATOM 2842 O O . LEU A 1 358 ? -33.918 2.513 -35.419 1.00 57.75 358 LEU A O 1
ATOM 2846 N N . ASN A 1 359 ? -33.281 4.427 -36.410 1.00 53.00 359 ASN A N 1
ATOM 2847 C CA . ASN A 1 359 ? -34.636 4.977 -36.486 1.00 53.00 359 ASN A CA 1
ATOM 2848 C C . ASN A 1 359 ? -35.478 4.290 -37.592 1.00 53.00 359 ASN A C 1
ATOM 2850 O O . ASN A 1 359 ? -34.918 3.801 -38.582 1.00 53.00 359 ASN A O 1
ATOM 2854 N N . PRO A 1 360 ? -36.827 4.273 -37.482 1.00 46.06 360 PRO A N 1
ATOM 2855 C CA . PRO A 1 360 ? -37.708 3.558 -38.419 1.00 46.06 360 PRO A CA 1
ATOM 2856 C C . PRO A 1 360 ? -37.555 3.958 -39.894 1.00 46.06 360 PRO A C 1
ATOM 2858 O O . PRO A 1 360 ? -37.667 3.106 -40.775 1.00 46.06 360 PRO A O 1
ATOM 2861 N N . ASP A 1 361 ? -37.243 5.229 -40.160 1.00 47.34 361 ASP A N 1
ATOM 2862 C CA . ASP A 1 361 ? -37.042 5.777 -41.508 1.00 47.34 361 ASP A CA 1
ATOM 2863 C C . ASP A 1 361 ? -35.629 5.517 -42.082 1.00 47.34 361 ASP A C 1
ATOM 2865 O O . ASP A 1 361 ? -35.270 6.059 -43.128 1.00 47.34 361 ASP A O 1
ATOM 2869 N N . CYS A 1 362 ? -34.821 4.677 -41.419 1.00 41.44 362 CYS A N 1
ATOM 2870 C CA . CYS A 1 362 ? -33.402 4.425 -41.708 1.00 41.44 362 CYS A CA 1
ATOM 2871 C C . CYS A 1 362 ? -32.487 5.667 -41.582 1.00 41.44 362 CYS A C 1
ATOM 2873 O O . CYS A 1 362 ? -31.387 5.683 -42.137 1.00 41.44 362 CYS A O 1
ATOM 2875 N N . SER A 1 363 ? -32.904 6.686 -40.825 1.00 45.41 363 SER A N 1
ATOM 2876 C CA . SER A 1 363 ? -31.997 7.702 -40.280 1.00 45.41 363 SER A CA 1
ATOM 2877 C C . SER A 1 363 ? -31.236 7.159 -39.061 1.00 45.41 363 SER A C 1
ATOM 2879 O O . SER A 1 363 ? -31.653 6.187 -38.427 1.00 45.41 363 SER A O 1
ATOM 2881 N N . SER A 1 364 ? -30.101 7.780 -38.741 1.00 49.91 364 SER A N 1
ATOM 2882 C CA . SER A 1 364 ? -29.234 7.398 -37.623 1.00 49.91 364 SER A CA 1
ATOM 2883 C C . SER A 1 364 ? -28.938 8.606 -36.739 1.00 49.91 364 SER A C 1
ATOM 2885 O O . SER A 1 364 ? -28.322 9.563 -37.210 1.00 49.91 364 SER A O 1
ATOM 2887 N N . ALA A 1 365 ? -29.347 8.551 -35.472 1.00 57.53 365 ALA A N 1
ATOM 2888 C CA . ALA A 1 365 ? -28.883 9.486 -34.448 1.00 57.53 365 ALA A CA 1
ATOM 2889 C C . ALA A 1 365 ? -27.640 8.895 -33.765 1.00 57.53 365 ALA A C 1
ATOM 2891 O O . ALA A 1 365 ? -27.638 7.721 -33.395 1.00 57.53 365 ALA A O 1
ATOM 2892 N N . GLU A 1 366 ? -26.580 9.687 -33.627 1.00 65.12 366 GLU A N 1
ATOM 2893 C CA . GLU A 1 366 ? -25.295 9.263 -33.060 1.00 65.12 366 GLU A CA 1
ATOM 2894 C C . GLU A 1 366 ? -25.077 10.002 -31.725 1.00 65.12 366 GLU A C 1
ATOM 2896 O O . GLU A 1 366 ? -25.235 11.221 -31.662 1.00 65.12 366 GLU A O 1
ATOM 2901 N N . ILE A 1 367 ? -24.721 9.284 -30.653 1.00 67.44 367 ILE A N 1
ATOM 2902 C CA . ILE A 1 367 ? -24.302 9.869 -29.365 1.00 67.44 367 ILE A CA 1
ATOM 2903 C C . ILE A 1 367 ? -22.935 9.312 -28.954 1.00 67.44 367 ILE A C 1
ATOM 2905 O O . ILE A 1 367 ? -22.583 8.181 -29.296 1.00 67.44 367 ILE A O 1
ATOM 2909 N N . GLU A 1 368 ? -22.171 10.085 -28.183 1.00 67.75 368 GLU A N 1
ATOM 2910 C CA . GLU A 1 368 ? -20.954 9.608 -27.517 1.00 67.75 368 GLU A CA 1
ATOM 2911 C C . GLU A 1 368 ? -21.105 9.706 -25.998 1.00 67.75 368 GLU A C 1
ATOM 2913 O O . GLU A 1 368 ? -21.614 10.694 -25.469 1.00 67.75 368 GLU A O 1
ATOM 2918 N N . VAL A 1 369 ? -20.656 8.662 -25.305 1.00 68.94 369 VAL A N 1
ATOM 2919 C CA . VAL A 1 369 ? -20.702 8.524 -23.842 1.00 68.94 369 VAL A CA 1
ATOM 2920 C C . VAL A 1 369 ? -19.316 8.149 -23.327 1.00 68.94 369 VAL A C 1
ATOM 2922 O O . VAL A 1 369 ? -18.526 7.548 -24.057 1.00 68.94 369 VAL A O 1
ATOM 2925 N N . ASP A 1 370 ? -18.981 8.512 -22.089 1.00 69.00 370 ASP A N 1
ATOM 2926 C CA . ASP A 1 370 ? -17.656 8.217 -21.541 1.00 69.00 370 ASP A CA 1
ATOM 2927 C C . ASP A 1 370 ? -17.466 6.701 -21.369 1.00 69.00 370 ASP A C 1
ATOM 2929 O O . ASP A 1 370 ? -18.391 5.968 -21.030 1.00 69.00 370 ASP A O 1
ATOM 2933 N N . THR A 1 371 ? -16.254 6.196 -21.578 1.00 66.06 371 THR A N 1
ATOM 2934 C CA . THR A 1 371 ? -15.938 4.769 -21.372 1.00 66.06 371 THR A CA 1
ATOM 2935 C C . THR A 1 371 ? -16.179 4.304 -19.936 1.00 66.06 371 THR A C 1
ATOM 2937 O O . THR A 1 371 ? -16.437 3.125 -19.700 1.00 66.06 371 THR A O 1
ATOM 2940 N N . ASN A 1 372 ? -16.176 5.231 -18.973 1.00 63.28 372 ASN A N 1
ATOM 2941 C CA . ASN A 1 372 ? -16.542 4.971 -17.583 1.00 63.28 372 ASN A CA 1
ATOM 2942 C C . ASN A 1 372 ? -18.067 4.852 -17.351 1.00 63.28 372 ASN A C 1
ATOM 2944 O O . ASN A 1 372 ? -18.468 4.530 -16.235 1.00 63.28 372 ASN A O 1
ATOM 2948 N N . ALA A 1 373 ? -18.907 5.090 -18.369 1.00 69.06 373 ALA A N 1
ATOM 2949 C CA . ALA A 1 373 ? -20.364 4.925 -18.317 1.00 69.06 373 ALA A CA 1
ATOM 2950 C C . ALA A 1 373 ? -20.813 3.461 -18.235 1.00 69.06 373 ALA A C 1
ATOM 2952 O O . ALA A 1 373 ? -21.916 3.181 -17.765 1.00 69.06 373 ALA A O 1
ATOM 2953 N N . MET A 1 374 ? -19.998 2.523 -18.733 1.00 71.38 374 MET A N 1
ATOM 2954 C CA . MET A 1 374 ? -20.366 1.110 -18.739 1.00 71.38 374 MET A CA 1
ATOM 2955 C C . MET A 1 374 ? -20.136 0.476 -17.366 1.00 71.38 374 MET A C 1
ATOM 2957 O O . MET A 1 374 ? -19.009 0.342 -16.889 1.00 71.38 374 MET A O 1
ATOM 2961 N N . LEU A 1 375 ? -21.238 0.048 -16.762 1.00 63.03 375 LEU A N 1
ATOM 2962 C CA . LEU A 1 375 ? -21.297 -0.695 -15.513 1.00 63.03 375 LEU A CA 1
ATOM 2963 C C . LEU A 1 375 ? -20.789 -2.132 -15.726 1.00 63.03 375 LEU A C 1
ATOM 2965 O O . LEU A 1 375 ? -20.861 -2.675 -16.829 1.00 63.03 375 LEU A O 1
ATOM 2969 N N . ASP A 1 376 ? -20.375 -2.817 -14.655 1.00 53.78 376 ASP A N 1
ATOM 2970 C CA . ASP A 1 376 ? -19.928 -4.225 -14.724 1.00 53.78 376 ASP A CA 1
ATOM 2971 C C . ASP A 1 376 ? -21.027 -5.226 -15.164 1.00 53.78 376 ASP A C 1
ATOM 2973 O O . ASP A 1 376 ? -20.742 -6.396 -15.419 1.00 53.78 376 ASP A O 1
ATOM 2977 N N . SER A 1 377 ? -22.284 -4.784 -15.290 1.00 54.19 377 SER A N 1
ATOM 2978 C CA . SER A 1 377 ? -23.386 -5.536 -15.912 1.00 54.19 377 SER A CA 1
ATOM 2979 C C . SER A 1 377 ? -23.402 -5.472 -17.446 1.00 54.19 377 SER A C 1
ATOM 2981 O O . SER A 1 377 ? -24.194 -6.173 -18.075 1.00 54.19 377 SER A O 1
ATOM 2983 N N . GLY A 1 378 ? -22.573 -4.617 -18.051 1.00 63.50 378 GLY A N 1
ATOM 2984 C CA . GLY A 1 378 ? -22.607 -4.278 -19.474 1.00 63.50 378 GLY A CA 1
ATOM 2985 C C . GLY A 1 378 ? -23.618 -3.186 -19.843 1.00 63.50 378 GLY A C 1
ATOM 2986 O O . GLY A 1 378 ? -23.620 -2.761 -20.994 1.00 63.50 378 GLY A O 1
ATOM 2987 N N . ALA A 1 379 ? -24.451 -2.721 -18.903 1.00 69.06 379 ALA A N 1
ATOM 2988 C CA . ALA A 1 379 ? -25.317 -1.549 -19.071 1.00 69.06 379 ALA A CA 1
ATOM 2989 C C . ALA A 1 379 ? -24.504 -0.244 -19.103 1.00 69.06 379 ALA A C 1
ATOM 2991 O O . ALA A 1 379 ? -23.437 -0.173 -18.500 1.00 69.06 379 ALA A O 1
ATOM 2992 N N . ILE A 1 380 ? -25.021 0.786 -19.772 1.00 74.00 380 ILE A N 1
ATOM 2993 C CA . ILE A 1 380 ? -24.364 2.085 -19.967 1.00 74.00 380 ILE A CA 1
ATOM 2994 C C . ILE A 1 380 ? -25.222 3.183 -19.329 1.00 74.00 380 ILE A C 1
ATOM 2996 O O . ILE A 1 380 ? -26.369 3.369 -19.725 1.00 74.00 380 ILE A O 1
ATOM 3000 N N . GLU A 1 381 ? -24.676 3.920 -18.362 1.00 73.62 381 GLU A N 1
ATOM 3001 C CA . GLU A 1 381 ? -25.325 5.082 -17.737 1.00 73.62 381 GLU A CA 1
ATOM 3002 C C . GLU A 1 381 ? -25.173 6.331 -18.614 1.00 73.62 381 GLU A C 1
ATOM 3004 O O . GLU A 1 381 ? -24.073 6.867 -18.749 1.00 73.62 381 GLU A O 1
ATOM 3009 N N . VAL A 1 382 ? -26.268 6.806 -19.215 1.00 72.75 382 VAL A N 1
ATOM 3010 C CA . VAL A 1 382 ? -26.233 7.927 -20.175 1.00 72.75 382 VAL A CA 1
ATOM 3011 C C . VAL A 1 382 ? -26.553 9.285 -19.542 1.00 72.75 382 VAL A C 1
ATOM 3013 O O . VAL A 1 382 ? -26.149 10.323 -20.068 1.00 72.75 382 VAL A O 1
ATOM 3016 N N . SER A 1 383 ? -27.230 9.306 -18.390 1.00 61.97 383 SER A N 1
ATOM 3017 C CA . SER A 1 383 ? -27.578 10.562 -17.713 1.00 61.97 383 SER A CA 1
ATOM 3018 C C . SER A 1 383 ? -26.350 11.284 -17.129 1.00 61.97 383 SER A C 1
ATOM 3020 O O . SER A 1 383 ? -25.409 10.656 -16.651 1.00 61.97 383 SER A O 1
ATOM 3022 N N . ASN A 1 384 ? -26.354 12.624 -17.167 1.00 55.03 384 ASN A N 1
ATOM 3023 C CA . ASN A 1 384 ? -25.265 13.513 -16.712 1.00 55.03 384 ASN A CA 1
ATOM 3024 C C . ASN A 1 384 ? -23.896 13.369 -17.431 1.00 55.03 384 ASN A C 1
ATOM 3026 O O . ASN A 1 384 ? -22.917 14.000 -17.023 1.00 55.03 384 ASN A O 1
ATOM 3030 N N . GLN A 1 385 ? -23.811 12.597 -18.519 1.00 57.38 385 GLN A N 1
ATOM 3031 C CA . GLN A 1 385 ? -22.598 12.432 -19.333 1.00 57.38 385 GLN A CA 1
ATOM 3032 C C . GLN A 1 385 ? -22.342 13.692 -20.188 1.00 57.38 385 GLN A C 1
ATOM 3034 O O . GLN A 1 385 ? -23.198 14.091 -20.976 1.00 57.38 385 GLN A O 1
ATOM 3039 N N . SER A 1 386 ? -21.175 14.340 -20.049 1.00 42.66 386 SER A N 1
ATOM 3040 C CA . SER A 1 386 ? -20.903 15.644 -20.685 1.00 42.66 386 SER A CA 1
ATOM 3041 C C . SER A 1 386 ? -19.569 15.731 -21.446 1.00 42.66 386 SER A C 1
ATOM 3043 O O . SER A 1 386 ? -18.569 16.252 -20.954 1.00 42.66 386 SER A O 1
ATOM 3045 N N . ARG A 1 387 ? -19.581 15.302 -22.715 1.00 48.44 387 ARG A N 1
ATOM 3046 C CA . ARG A 1 387 ? -18.651 15.762 -23.769 1.00 48.44 387 ARG A CA 1
ATOM 3047 C C . ARG A 1 387 ? -19.443 16.035 -25.062 1.00 48.44 387 ARG A C 1
ATOM 3049 O O . ARG A 1 387 ? -20.616 15.688 -25.152 1.00 48.44 387 ARG A O 1
ATOM 3056 N N . LEU A 1 388 ? -18.825 16.699 -26.037 1.00 40.53 388 LEU A N 1
ATOM 3057 C CA . LEU A 1 388 ? -19.371 16.865 -27.395 1.00 40.53 388 LEU A CA 1
ATOM 3058 C C . LEU A 1 388 ? -18.962 15.617 -28.219 1.00 40.53 388 LEU A C 1
ATOM 3060 O O . LEU A 1 388 ? -17.814 15.211 -28.089 1.00 40.53 388 LEU A O 1
ATOM 3064 N N . GLY A 1 389 ? -19.870 14.985 -28.986 1.00 41.91 389 GLY A N 1
ATOM 3065 C CA . GLY A 1 389 ? -19.630 13.724 -29.748 1.00 41.91 389 GLY A CA 1
ATOM 3066 C C . GLY A 1 389 ? -19.029 13.964 -31.148 1.00 41.91 389 GLY A C 1
ATOM 3067 O O . GLY A 1 389 ? -18.267 14.918 -31.278 1.00 41.91 389 GLY A O 1
ATOM 3068 N N . SER A 1 390 ? -19.323 13.288 -32.285 1.00 40.69 390 SER A N 1
ATOM 3069 C CA . SER A 1 390 ? -20.184 12.147 -32.687 1.00 40.69 390 SER A CA 1
ATOM 3070 C C . SER A 1 390 ? -20.676 12.093 -34.192 1.00 40.69 390 SER A C 1
ATOM 3072 O O . SER A 1 390 ? -21.527 11.260 -34.454 1.00 40.69 390 SER A O 1
ATOM 3074 N N . PHE A 1 391 ? -20.261 12.946 -35.176 1.00 41.94 391 PHE A N 1
ATOM 3075 C CA . PHE A 1 391 ? -20.792 12.980 -36.600 1.00 41.94 391 PHE A CA 1
ATOM 3076 C C . PHE A 1 391 ? -19.794 12.864 -37.816 1.00 41.94 391 PHE A C 1
ATOM 3078 O O . PHE A 1 391 ? -19.002 13.773 -38.063 1.00 41.94 391 PHE A O 1
ATOM 3085 N N . ASN A 1 392 ? -19.955 11.836 -38.671 1.00 40.97 392 ASN A N 1
ATOM 3086 C CA . ASN A 1 392 ? -19.125 11.404 -39.839 1.00 40.97 392 ASN A CA 1
ATOM 3087 C C . ASN A 1 392 ? -18.562 12.450 -40.872 1.00 40.97 392 ASN A C 1
ATOM 3089 O O . ASN A 1 392 ? -19.325 13.108 -41.581 1.00 40.97 392 ASN A O 1
ATOM 3093 N N . TYR A 1 393 ? -17.237 12.437 -41.148 1.00 35.09 393 TYR A N 1
ATOM 3094 C CA . TYR A 1 393 ? -16.567 13.059 -42.336 1.00 35.09 393 TYR A CA 1
ATOM 3095 C C . TYR A 1 393 ? -15.340 12.245 -42.834 1.00 35.09 393 TYR A C 1
ATOM 3097 O O . TYR A 1 393 ? -14.706 11.556 -42.034 1.00 35.09 393 TYR A O 1
ATOM 3105 N N . MET A 1 394 ? -14.976 12.336 -44.128 1.00 36.38 394 MET A N 1
ATOM 3106 C CA . MET A 1 394 ? -13.771 11.715 -44.731 1.00 36.38 394 MET A CA 1
ATOM 3107 C C . MET A 1 394 ? -12.842 12.761 -45.376 1.00 36.38 394 MET A C 1
ATOM 3109 O O . MET A 1 394 ? -13.276 13.505 -46.254 1.00 36.38 394 MET A O 1
ATOM 3113 N N . ASP A 1 395 ? -11.549 12.743 -45.031 1.00 35.47 395 ASP A N 1
ATOM 3114 C CA . ASP A 1 395 ? -10.490 13.456 -45.766 1.00 35.47 395 ASP A CA 1
ATOM 3115 C C . ASP A 1 395 ? -9.628 12.444 -46.556 1.00 35.47 395 ASP A C 1
ATOM 3117 O O . ASP A 1 395 ? -9.023 11.562 -45.939 1.00 35.47 395 ASP A O 1
ATOM 3121 N N . PRO A 1 396 ? -9.572 12.518 -47.901 1.00 37.78 396 PRO A N 1
ATOM 3122 C CA . PRO A 1 396 ? -8.838 11.556 -48.724 1.00 37.78 396 PRO A CA 1
ATOM 3123 C C . PRO A 1 396 ? -7.319 11.803 -48.810 1.00 37.78 396 PRO A C 1
ATOM 3125 O O . PRO A 1 396 ? -6.625 10.978 -49.404 1.00 37.78 396 PRO A O 1
ATOM 3128 N N . TRP A 1 397 ? -6.789 12.90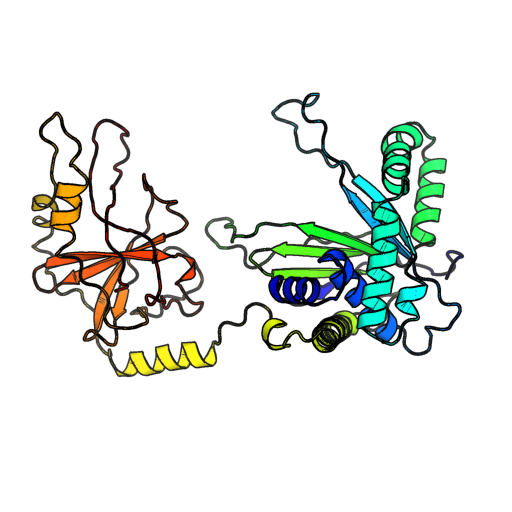6 -48.266 1.00 36.03 397 TRP A N 1
ATOM 3129 C CA . TRP A 1 397 ? -5.381 13.299 -48.440 1.00 36.03 397 TRP A CA 1
ATOM 3130 C C . TRP A 1 397 ? -4.471 12.969 -47.249 1.00 36.03 397 TRP A C 1
ATOM 3132 O O . TRP A 1 397 ? -3.250 12.988 -47.402 1.00 36.03 397 TRP A O 1
ATOM 3142 N N . ILE A 1 398 ? -5.033 12.674 -46.072 1.00 38.41 398 ILE A N 1
ATOM 3143 C CA . ILE A 1 398 ? -4.257 12.562 -44.823 1.00 38.41 398 ILE A CA 1
ATOM 3144 C C . ILE A 1 398 ? -3.718 11.139 -44.574 1.00 38.41 398 ILE A C 1
ATOM 3146 O O . ILE A 1 398 ? -2.571 10.996 -44.150 1.00 38.41 398 ILE A O 1
ATOM 3150 N N . THR A 1 399 ? -4.487 10.082 -44.866 1.00 33.12 399 THR A N 1
ATOM 3151 C CA . THR A 1 399 ? -4.058 8.673 -44.711 1.00 33.12 399 THR A CA 1
ATOM 3152 C C . THR A 1 399 ? -4.724 7.735 -45.728 1.00 33.12 399 THR A C 1
ATOM 3154 O O . THR A 1 399 ? -5.868 7.964 -46.115 1.00 33.12 399 THR A O 1
ATOM 3157 N N . PRO A 1 400 ? -4.075 6.615 -46.120 1.00 32.94 400 PRO A N 1
ATOM 3158 C CA . PRO A 1 400 ? -4.720 5.553 -46.904 1.00 32.94 400 PRO A CA 1
ATOM 3159 C C . PRO A 1 400 ? -5.702 4.703 -46.072 1.00 32.94 400 PRO A C 1
ATOM 3161 O O . PRO A 1 400 ? -6.515 3.961 -46.626 1.00 32.94 400 PRO A O 1
ATOM 3164 N N . GLU A 1 401 ? -5.629 4.793 -44.742 1.00 37.00 401 GLU A N 1
ATOM 3165 C CA . GLU A 1 401 ? -6.570 4.164 -43.819 1.00 37.00 401 GLU A CA 1
ATOM 3166 C C . GLU A 1 401 ? -7.761 5.101 -43.588 1.00 37.00 401 GLU A C 1
ATOM 3168 O O . GLU A 1 401 ? -7.596 6.274 -43.248 1.00 37.00 401 GLU A O 1
ATOM 3173 N N . ARG A 1 402 ? -8.973 4.587 -43.835 1.00 36.06 402 ARG A N 1
ATOM 3174 C CA . ARG A 1 402 ? -10.213 5.375 -43.885 1.00 36.06 402 ARG A CA 1
ATOM 3175 C C . ARG A 1 402 ? -10.636 5.803 -42.482 1.00 36.06 402 ARG A C 1
ATOM 3177 O O . ARG A 1 402 ? -11.224 5.008 -41.749 1.00 36.06 402 ARG A O 1
ATOM 3184 N N . HIS A 1 403 ? -10.347 7.047 -42.125 1.00 33.16 403 HIS A N 1
ATOM 3185 C CA . HIS A 1 403 ? -10.844 7.656 -40.896 1.00 33.16 403 HIS A CA 1
ATOM 3186 C C . HIS A 1 403 ? -12.269 8.192 -41.083 1.00 33.16 403 HIS A C 1
ATOM 3188 O O . HIS A 1 403 ? -12.647 8.628 -42.171 1.00 33.16 403 HIS A O 1
ATOM 3194 N N . PHE A 1 404 ? -13.025 8.180 -39.988 1.00 33.66 404 PHE A N 1
ATOM 3195 C CA . PHE A 1 404 ? -14.319 8.836 -39.851 1.00 33.66 404 PHE A CA 1
ATOM 3196 C C . PHE A 1 404 ? -14.160 9.922 -38.774 1.00 33.66 404 PHE A C 1
ATOM 3198 O O . PHE A 1 404 ? -13.697 9.631 -37.670 1.00 33.66 404 PHE A O 1
ATOM 3205 N N . LEU A 1 405 ? -14.440 11.174 -39.135 1.00 34.06 405 LEU A N 1
ATOM 3206 C CA . LEU A 1 405 ? -14.436 12.353 -38.251 1.00 34.06 405 LEU A CA 1
ATOM 3207 C C . LEU A 1 405 ? -15.802 12.535 -37.559 1.00 34.06 405 LEU A C 1
ATOM 3209 O O . LEU A 1 405 ? -16.766 11.966 -38.055 1.00 34.06 405 LEU A O 1
ATOM 3213 N N . TYR A 1 406 ? -15.882 13.303 -36.457 1.00 39.81 406 TYR A N 1
ATOM 3214 C CA . TYR A 1 406 ? -17.038 13.368 -35.538 1.00 39.81 406 TYR A CA 1
ATOM 3215 C C . TYR A 1 406 ? -17.067 14.680 -34.684 1.00 39.81 406 TYR A C 1
ATOM 3217 O O . TYR A 1 406 ? -15.987 15.142 -34.355 1.00 39.81 406 TYR A O 1
ATOM 3225 N N . ASP A 1 407 ? -18.169 15.119 -34.022 1.00 38.25 407 ASP A N 1
ATOM 3226 C CA . ASP A 1 407 ? -19.090 16.254 -34.346 1.00 38.25 407 ASP A CA 1
ATOM 3227 C C . ASP A 1 407 ? -20.554 16.308 -33.715 1.00 38.25 407 ASP A C 1
ATOM 3229 O O . ASP A 1 407 ? -21.448 16.773 -34.416 1.00 38.25 407 ASP A O 1
ATOM 3233 N N . VAL A 1 408 ? -20.870 15.962 -32.441 1.00 43.94 408 VAL A N 1
ATOM 3234 C CA . VAL A 1 408 ? -22.266 15.861 -31.840 1.00 43.94 408 VAL A CA 1
ATOM 3235 C C . VAL A 1 408 ? -22.505 16.699 -30.559 1.00 43.94 408 VAL A C 1
ATOM 3237 O O . VAL A 1 408 ? -21.559 17.170 -29.931 1.00 43.94 408 VAL A O 1
ATOM 3240 N N . LEU A 1 409 ? -23.773 16.882 -30.143 1.00 42.25 409 LEU A N 1
ATOM 3241 C CA . LEU A 1 409 ? -24.198 17.582 -28.908 1.00 42.25 409 LEU A CA 1
ATOM 3242 C C . LEU A 1 409 ? -24.590 16.638 -27.740 1.00 42.25 409 LEU A C 1
ATOM 3244 O O . LEU A 1 409 ? -25.033 15.523 -27.999 1.00 42.25 409 LEU A O 1
ATOM 3248 N N . PRO A 1 410 ? -24.451 17.069 -26.465 1.00 46.81 410 PRO A N 1
ATOM 3249 C CA . PRO A 1 410 ? -24.743 16.245 -25.287 1.00 46.81 410 PRO A CA 1
ATOM 3250 C C . PRO A 1 410 ? -26.245 16.085 -25.012 1.00 46.81 410 PRO A C 1
ATOM 3252 O O . PRO A 1 410 ? -27.038 16.976 -25.306 1.00 46.81 410 PRO A O 1
ATOM 3255 N N . CYS A 1 411 ? -26.608 15.005 -24.317 1.00 45.19 411 CYS A N 1
ATOM 3256 C CA . CYS A 1 411 ? -27.981 14.710 -23.882 1.00 45.19 411 CYS A CA 1
ATOM 3257 C C . CYS A 1 411 ? -28.432 15.456 -22.610 1.00 45.19 411 CYS A C 1
ATOM 3259 O O . CYS A 1 411 ? -29.418 15.074 -21.986 1.00 45.19 411 CYS A O 1
ATOM 3261 N N . ALA A 1 412 ? -27.711 16.504 -22.206 1.00 39.62 412 ALA A N 1
ATOM 3262 C CA . ALA A 1 412 ? -28.039 17.328 -21.046 1.00 39.62 412 ALA A CA 1
ATOM 3263 C C . ALA A 1 412 ? -28.562 18.704 -21.486 1.00 39.62 412 ALA A C 1
ATOM 3265 O O . ALA A 1 412 ? -27.875 19.426 -22.215 1.00 39.62 412 ALA A O 1
ATOM 3266 N N . VAL A 1 413 ? -29.750 19.057 -20.984 1.00 37.72 413 VAL A N 1
ATOM 3267 C CA . VAL A 1 413 ? -30.331 20.411 -20.965 1.00 37.72 413 VAL A CA 1
ATOM 3268 C C . VAL A 1 413 ? -30.413 20.865 -19.512 1.00 37.72 413 VAL A C 1
ATOM 3270 O O . VAL A 1 413 ? -30.920 20.062 -18.699 1.00 37.72 413 VAL A O 1
#

Solvent-accessible surface area (backbone atoms only — not comparable to full-atom values): 24050 Å² total; per-residue (Å²): 124,80,78,63,80,78,76,78,83,80,54,76,44,77,44,76,42,78,55,24,29,43,57,40,49,49,48,37,36,72,48,42,98,55,98,48,47,64,67,28,51,55,47,26,16,49,41,42,15,50,34,67,73,49,45,90,75,63,43,98,78,48,64,40,27,37,35,32,71,45,78,49,86,72,79,57,86,89,37,56,91,92,59,71,91,72,83,45,58,25,66,33,82,39,67,37,34,71,25,49,60,42,88,48,54,54,62,18,30,55,44,33,32,51,34,51,50,53,51,75,75,42,65,56,48,63,53,35,32,46,40,53,71,59,48,47,72,72,46,60,66,68,60,46,52,54,48,52,51,55,54,52,47,56,38,68,30,35,50,44,79,44,88,53,54,75,57,83,52,70,56,98,78,30,70,55,92,73,60,79,67,84,57,95,59,99,52,31,25,37,27,34,22,32,43,55,59,26,34,29,40,33,41,24,35,36,66,88,70,48,66,76,62,76,52,47,47,59,38,26,51,52,34,46,48,47,31,23,50,67,49,74,40,74,68,79,47,54,49,42,87,72,71,59,67,61,63,56,47,46,55,55,56,54,45,54,71,74,52,78,78,83,82,71,84,82,60,60,87,88,51,71,65,54,72,56,69,74,56,74,74,71,67,98,83,69,83,85,50,75,67,64,52,60,73,59,56,80,67,59,67,64,76,74,31,59,44,38,37,58,70,62,90,71,71,77,72,68,66,80,84,74,74,43,42,27,25,20,74,66,45,81,50,44,47,29,38,52,46,83,48,84,58,52,92,88,54,64,37,88,49,42,39,36,36,35,36,67,41,90,88,64,48,72,27,44,43,50,41,51,54,84,29,53,44,97,84,58,30,32,52,55,62,92,47,85,56,70,30,42,41,85,44,67,70,85,85,84,50,97,65,89,62,57,37,61,61,32,76,51,84,70,132

Organism: Perkinsus olseni (NCBI:txid32597)

Sequence (413 aa):
HRAGDMRWSGSRRAVLFKPFSLEYVRAITKKTPKKTTINDVLLSATVGAIKAYSGDTVDSNTVMRMLLPFGFEAKLDDMPANDRLTNGFSFCSSDLSKSIRSNDPESRLMITSKAMNRVKHSLEAQVSFWMMNQLFARAPIGFYQKTARKVFANHTAIFSNVKGPTTSLYFAGREVTGSQAMFCNAIPQVTLVSYNGEIYYNITLDPKVVKDWDKLEGLFRQELVAMGKAVGVDSSLTLSRSFDTEDVRKVVNEARQLCPDVTRPTCRMSKRTELEMNRVYPSEYAIASLQQHKARNVFNECPAGHYLLPVSETNAGRGFFRQSLYVDPEDGCRLWELEPVRTSLFHNPYELYKMTSLNPDCSSAEIEVDTNAMLDSGAIEVSNQSRLGSFNYMD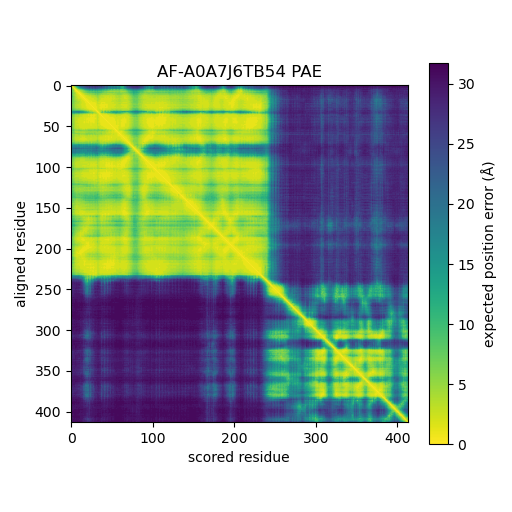PWITPERHFLYDVLPCAV

Foldseek 3Di:
DADLPQDFPLAKDKDWFDKWFPVLLVLLCVLQPDRADSLLLLVLLLLQLVLVLCDPVLDLVDWAKAWEKDWDDDPCVPPDPVPSPDTQIFIDIQTLNVLNNDPALSVSSVSSRVSVVCRVPDCRGVVRSCCVPPVCVPDDPVVVVVVVVSVQSRHQEYEYEEEDDLAWDDDPQATDPDDDDDDDDPAKYWYWYDDNRIITIIIMHRCVRDPPVNCSNVSSLVSSQSSCVVSPHDCVSGDDPDPPCPVVVVVLVVLCVQQVDPDDQQPDPVVPCVVVVPADDDPPDDDDDPVNLVVPQPPADDQPAQKWHWPDPPPLRRHDDPQTWTFRSVPNRFIKTWDQQPDEPPDDSQFWIKIWTQDNVRDIHIDIFTPVQQDSNRMGGQPPGDDAWGAFHFDPPPDPDTHTYIGHHHPDD

pLDDT: mean 72.17, std 21.35, range [32.94, 98.31]

Secondary structure (DSSP, 8-state):
--SS-S---S--EEEEPPPEEHHHHHHHHHHSSS---HHHHHHHHHHHHHHHHHGGG--TT---EEEEEEE-----TTS-TT------EEEEEEE-HHHHT--SHHHHHHHHHHHHHHHHTSTHHHHHHHIIIIIGGGS-HHHHHHHHHHHHTT-SEEEEEEE--SS--EETTEE----------SS-EEEEEEETTEEEEEEEE-TTTS-STTHHHHHHHHHHHHHHHHTT--GGGGSSS---TTHHHHHHHHHHHH-TT-----S-GGGTTHHHHT--PPPSS-PPPHHHHHTTGGG----SSSEEEESS----SS---SSEEEEETTTTTEEEEEE-----SSS-TTTEEEEEEE-TTS-EEEEEEEGGGB-TTS-EE-TT--------B--TTT-SS---B-----S--

Radius of gyration: 28.7 Å; Cα contacts (8 Å, |Δi|>4): 663; chains: 1; bounding box: 75×48×81 Å

Mean predicted aligned error: 17.54 Å

Nearest PDB structures (foldseek):
  6chj-assembly1_B  TM=7.141E-01  e=5.211E-11  Marinobacter nauticus VT8
  6chj-assembly1_A  TM=7.798E-01  e=1.436E-10  Marinobacter nauticus VT8
  7nxg-assembly1_A-2  TM=7.503E-01  e=6.244E-09  Acinetobacter baylyi ADP1
  5du9-assembly2_B  TM=5.648E-01  e=9.485E-05  Streptomyces coelicolor A3(2)
  5ja1-assembly1_A  TM=4.712E-01  e=1.864E-04  Escherichia coli K-12

InterPro domains:
  IPR009721 O-acyltransferase WSD1, C-terminal [PF06974] (87-227)
  IPR045034 O-acyltransferase WSD1-like [PTHR31650] (11-231)